Protein AF-A0A9W7D7P8-F1 (afdb_monomer)

InterPro domains:
  IPR057191 Domain of unknown function DUF7869 [PF25273] (227-353)

Sequence (504 aa):
MNQINYAARTANHGATPANVGVPPPAPAQAADSGSSGAVVSSDSEWSDTDESPVASIVDPDDYETHESCEEVEESDEDVSAFLVDRSVAEQASRLVRDDPCEQKCLKRTEAELGNFLQSVSGMERSERITSVLTALYKADLKAASYTHAVLVMDFSQNLSCPSISDTPSMWYFLSLLSISVFGIYYANDAKQYNYVYDERVSGKGSDQVNSMRYDFLTKNVIARQIRRLTVYADNCGGQNKSNHVIHFLLALVHQGILDSVDFKFFVRRHTKNACDRGFGQIQNRIARLDCWTVDGVVKNVAAAASSSVVTRITLEDNILRDFKTGISELYKPLSTVQKYHIFSANKDNPGVITCKCSPNDDGISEDLRRKIDKVKTPSGKVSLMFERYLLPLTPPQPIAETIDQMPHKVRPFVPLEFQDDPLYAAPTADDAAQSNNTKRARLKRRADMALEAKHVQDEQQNSPSFVEHLEQAMNDIEDASALPKAKQPKRSTTKKKARKESST

pLDDT: mean 74.81, std 24.3, range [23.81, 98.31]

Solvent-accessible surface area (backbone atoms only — not comparable to full-atom values): 30290 Å² total; per-residue (Å²): 143,84,83,87,84,89,83,89,82,82,88,85,88,84,81,88,81,88,82,84,90,80,86,84,88,82,88,88,81,88,86,88,83,88,82,90,82,83,86,86,86,83,85,80,88,77,85,92,82,86,92,78,81,91,73,89,77,82,74,92,71,69,84,75,80,62,82,68,84,67,85,70,83,72,74,85,76,75,81,87,78,87,76,89,71,83,52,62,67,54,51,52,51,49,56,47,74,65,49,85,49,93,81,50,74,47,57,65,53,45,54,54,49,47,52,48,52,57,56,44,70,77,44,57,72,70,59,32,49,43,53,51,50,52,50,50,51,58,50,46,52,69,61,33,43,83,61,27,45,27,40,31,41,49,69,50,78,69,45,55,39,63,33,52,57,81,64,56,77,73,55,80,79,49,59,60,46,46,29,45,36,41,32,39,23,32,48,70,76,68,30,35,39,33,42,36,35,38,50,69,51,40,81,87,36,37,30,47,54,47,22,56,47,49,55,49,38,48,69,66,32,54,69,63,68,29,30,30,40,38,37,36,32,56,69,39,57,68,40,63,52,28,62,59,40,52,50,50,56,38,46,40,22,34,53,63,68,22,50,30,39,38,42,36,40,48,55,77,100,74,69,89,59,78,43,56,62,57,46,52,37,29,52,62,48,49,59,70,35,76,22,81,41,67,67,49,46,53,52,45,49,33,68,39,38,96,46,38,43,66,43,78,57,55,77,86,68,62,61,45,28,40,46,55,66,54,48,57,72,43,35,52,81,69,80,70,60,83,68,43,32,36,38,37,32,38,51,93,46,62,44,34,40,35,39,14,68,43,95,87,47,92,50,52,76,46,75,31,47,30,67,58,97,86,42,59,60,49,42,68,58,56,46,48,39,66,76,74,59,54,45,66,55,78,57,47,80,74,55,47,56,35,55,53,37,28,38,69,69,46,36,85,75,46,57,79,93,55,51,81,40,78,80,33,45,75,64,50,75,64,55,50,52,50,25,53,49,50,54,50,52,44,54,46,51,52,51,52,52,56,49,50,53,48,50,55,51,50,51,62,70,69,45,78,49,75,64,54,54,49,51,51,52,50,49,55,50,50,58,66,66,66,58,78,86,75,79,83,81,80,87,79,87,79,90,79,87,84,82,80,88,76,90,130

Structure (mmCIF, N/CA/C/O backbone):
data_AF-A0A9W7D7P8-F1
#
_entry.id   AF-A0A9W7D7P8-F1
#
loop_
_atom_site.group_PDB
_atom_site.id
_atom_site.type_symbol
_atom_site.label_atom_id
_atom_site.label_alt_id
_atom_site.label_comp_id
_atom_site.label_asym_id
_atom_site.label_entity_id
_atom_site.label_seq_id
_atom_site.pdbx_PDB_ins_code
_atom_site.Cartn_x
_atom_site.Cartn_y
_atom_site.Cartn_z
_atom_site.occupancy
_atom_site.B_iso_or_equiv
_atom_site.auth_seq_id
_atom_site.auth_comp_id
_atom_site.auth_asym_id
_atom_site.auth_atom_id
_atom_site.pdbx_PDB_model_num
ATOM 1 N N . MET A 1 1 ? -22.799 -31.847 -6.319 1.00 36.41 1 MET A N 1
ATOM 2 C CA . MET A 1 1 ? -22.555 -33.269 -6.634 1.00 36.41 1 MET A CA 1
ATOM 3 C C . MET A 1 1 ? -21.901 -33.348 -8.000 1.00 36.41 1 MET A C 1
ATOM 5 O O . MET A 1 1 ? -22.580 -33.089 -8.978 1.00 36.41 1 MET A O 1
ATOM 9 N N . ASN A 1 2 ? -20.590 -33.589 -8.043 1.00 30.28 2 ASN A N 1
ATOM 10 C CA . ASN A 1 2 ? -19.928 -34.472 -9.009 1.00 30.28 2 ASN A CA 1
ATOM 11 C C . ASN A 1 2 ? -18.459 -34.628 -8.587 1.00 30.28 2 ASN A C 1
ATOM 13 O O . ASN A 1 2 ? -17.731 -33.651 -8.435 1.00 30.28 2 ASN A O 1
ATOM 17 N N . GLN A 1 3 ? -18.114 -35.878 -8.278 1.00 29.95 3 GLN A N 1
ATOM 18 C CA . GLN A 1 3 ? -16.839 -36.395 -7.774 1.00 29.95 3 GLN A CA 1
ATOM 19 C C . GLN A 1 3 ? -15.762 -36.315 -8.872 1.00 29.95 3 GLN A C 1
ATOM 21 O O . GLN A 1 3 ? -16.066 -36.502 -10.044 1.00 29.95 3 GLN A O 1
ATOM 26 N N . ILE A 1 4 ? -14.556 -35.822 -8.571 1.00 29.22 4 ILE A N 1
ATOM 27 C CA . ILE A 1 4 ? -13.337 -36.587 -8.220 1.00 29.22 4 ILE A CA 1
ATOM 28 C C . ILE A 1 4 ? -13.059 -37.768 -9.163 1.00 29.22 4 ILE A C 1
ATOM 30 O O . ILE A 1 4 ? -13.782 -38.756 -9.132 1.00 29.22 4 ILE A O 1
ATOM 34 N N . ASN A 1 5 ? -11.926 -37.713 -9.876 1.00 27.48 5 ASN A N 1
ATOM 35 C CA . ASN A 1 5 ? -11.045 -38.874 -10.029 1.00 27.48 5 ASN A CA 1
ATOM 36 C C . ASN A 1 5 ? -9.585 -38.447 -10.250 1.00 27.48 5 ASN A C 1
ATOM 38 O O . ASN A 1 5 ? -9.195 -37.963 -11.308 1.00 27.48 5 ASN A O 1
ATOM 42 N N . TYR A 1 6 ? -8.799 -38.653 -9.194 1.00 26.41 6 TYR A N 1
ATOM 43 C CA . TYR A 1 6 ? -7.346 -38.779 -9.200 1.00 26.41 6 TYR A CA 1
ATOM 44 C C . TYR A 1 6 ? -6.982 -40.186 -9.693 1.00 26.41 6 TYR A C 1
ATOM 46 O O . TYR A 1 6 ? -7.556 -41.163 -9.215 1.00 26.41 6 TYR A O 1
ATOM 54 N N . ALA A 1 7 ? -5.972 -40.311 -10.552 1.00 29.27 7 ALA A N 1
ATOM 55 C CA . ALA A 1 7 ? -5.258 -41.571 -10.739 1.00 29.27 7 ALA A CA 1
ATOM 56 C C . ALA A 1 7 ? -3.769 -41.299 -10.987 1.00 29.27 7 ALA A C 1
ATOM 58 O O . ALA A 1 7 ? -3.369 -40.792 -12.031 1.00 29.27 7 ALA A O 1
ATOM 59 N N . ALA A 1 8 ? -2.961 -41.644 -9.988 1.00 27.19 8 ALA A N 1
ATOM 60 C CA . ALA A 1 8 ? -1.516 -41.784 -10.074 1.00 27.19 8 ALA A CA 1
ATOM 61 C C . ALA A 1 8 ? -1.151 -43.173 -10.625 1.00 27.19 8 ALA A C 1
ATOM 63 O O . ALA A 1 8 ? -1.824 -44.146 -10.286 1.00 27.19 8 ALA A O 1
ATOM 64 N N . ARG A 1 9 ? -0.051 -43.285 -11.387 1.00 27.20 9 ARG A N 1
ATOM 65 C CA . ARG A 1 9 ? 0.719 -44.534 -11.568 1.00 27.20 9 ARG A CA 1
ATOM 66 C C . ARG A 1 9 ? 2.171 -44.256 -12.001 1.00 27.20 9 ARG A C 1
ATOM 68 O O . ARG A 1 9 ? 2.448 -43.941 -13.147 1.00 27.20 9 ARG A O 1
ATOM 75 N N . THR A 1 10 ? 3.056 -44.318 -11.004 1.00 28.64 10 THR A N 1
ATOM 76 C CA . THR A 1 10 ? 4.349 -45.040 -10.936 1.00 28.64 10 THR A CA 1
ATOM 77 C C . THR A 1 10 ? 5.216 -45.258 -12.193 1.00 28.64 10 THR A C 1
ATOM 79 O O . THR A 1 10 ? 4.873 -46.056 -13.058 1.00 28.64 10 THR A O 1
ATOM 82 N N . ALA A 1 11 ? 6.403 -44.636 -12.146 1.00 28.94 11 ALA A N 1
ATOM 83 C CA . ALA A 1 11 ? 7.772 -45.160 -12.326 1.00 28.94 11 ALA A CA 1
ATOM 84 C C . ALA A 1 11 ? 8.071 -46.294 -13.332 1.00 28.94 11 ALA A C 1
ATOM 86 O O . ALA A 1 11 ? 7.592 -47.413 -13.168 1.00 28.94 11 ALA A O 1
ATOM 87 N N . ASN A 1 12 ? 9.064 -46.060 -14.209 1.00 27.75 12 ASN A N 1
ATOM 88 C CA . ASN A 1 12 ? 10.163 -47.017 -14.382 1.00 27.75 12 ASN A CA 1
ATOM 89 C C . ASN A 1 12 ? 11.457 -46.393 -14.947 1.00 27.75 12 ASN A C 1
ATOM 91 O O . ASN A 1 12 ? 11.429 -45.412 -15.684 1.00 27.75 12 ASN A O 1
ATOM 95 N N . HIS A 1 13 ? 12.575 -46.988 -14.529 1.00 28.59 13 HIS A N 1
ATOM 96 C CA . HIS A 1 13 ? 13.983 -46.658 -14.772 1.00 28.59 13 HIS A CA 1
ATOM 97 C C . HIS A 1 13 ? 14.453 -46.696 -16.238 1.00 28.59 13 HIS A C 1
ATOM 99 O O . HIS A 1 13 ? 13.914 -47.453 -17.038 1.00 28.59 13 HIS A O 1
ATOM 105 N N . GLY A 1 14 ? 15.580 -46.023 -16.531 1.00 25.98 14 GLY A N 1
ATOM 106 C CA . GLY A 1 14 ? 16.443 -46.430 -17.649 1.00 25.98 14 GLY A CA 1
ATOM 107 C C . GLY A 1 14 ? 17.487 -45.422 -18.146 1.00 25.98 14 GLY A C 1
ATOM 108 O O . GLY A 1 14 ? 17.209 -44.687 -19.077 1.00 25.98 14 GLY A O 1
ATOM 109 N N . ALA A 1 15 ? 18.690 -45.490 -17.566 1.00 28.64 15 ALA A N 1
ATOM 110 C CA . ALA A 1 15 ? 20.012 -45.382 -18.209 1.00 28.64 15 ALA A CA 1
ATOM 111 C C . ALA A 1 15 ? 20.439 -44.123 -19.012 1.00 28.64 15 ALA A C 1
ATOM 113 O O . ALA A 1 15 ? 19.975 -43.834 -20.109 1.00 28.64 15 ALA A O 1
ATOM 114 N N . THR A 1 16 ? 21.495 -43.490 -18.493 1.00 29.95 16 THR A N 1
ATOM 115 C CA . THR A 1 16 ? 22.512 -42.691 -19.198 1.00 29.95 16 THR A CA 1
ATOM 116 C C . THR A 1 16 ? 23.233 -43.491 -20.292 1.00 29.95 16 THR A C 1
ATOM 118 O O . THR A 1 16 ? 23.426 -44.701 -20.154 1.00 29.95 16 THR A O 1
ATOM 121 N N . PRO A 1 17 ? 23.794 -42.789 -21.292 1.00 33.06 17 PRO A N 1
ATOM 122 C CA . PRO A 1 17 ? 25.228 -42.951 -21.514 1.00 33.06 17 PRO A CA 1
ATOM 123 C C . PRO A 1 17 ? 25.960 -41.610 -21.663 1.00 33.06 17 PRO A C 1
ATOM 125 O O . PRO A 1 17 ? 25.484 -40.662 -22.281 1.00 33.06 17 PRO A O 1
ATOM 128 N N . ALA A 1 18 ? 27.160 -41.570 -21.090 1.00 29.55 18 ALA A N 1
ATOM 129 C CA . ALA A 1 18 ? 28.194 -40.596 -21.396 1.00 29.55 18 ALA A CA 1
ATOM 130 C C . ALA A 1 18 ? 28.770 -40.865 -22.794 1.00 29.55 18 ALA A C 1
ATOM 132 O O . ALA A 1 18 ? 28.970 -42.034 -23.118 1.00 29.55 18 ALA A O 1
ATOM 133 N N . ASN A 1 19 ? 29.133 -39.824 -23.559 1.00 30.66 19 ASN A N 1
ATOM 134 C CA . ASN A 1 19 ? 30.479 -39.774 -24.139 1.00 30.66 19 ASN A CA 1
ATOM 135 C C . ASN A 1 19 ? 30.881 -38.441 -24.802 1.00 30.66 19 ASN A C 1
ATOM 137 O O . ASN A 1 19 ? 30.127 -37.860 -25.572 1.00 30.66 19 ASN A O 1
ATOM 141 N N . VAL A 1 20 ? 32.152 -38.115 -24.546 1.00 31.22 20 VAL A N 1
ATOM 142 C CA . VAL A 1 20 ? 33.164 -37.412 -25.360 1.00 31.22 20 VAL A CA 1
ATOM 143 C C . VAL A 1 20 ? 32.935 -35.951 -25.758 1.00 31.22 20 VAL A C 1
ATOM 145 O O . VAL A 1 20 ? 32.162 -35.622 -26.650 1.00 31.22 20 VAL A O 1
ATOM 148 N N . GLY A 1 21 ? 33.763 -35.089 -25.159 1.00 27.28 21 GLY A N 1
ATOM 149 C CA . GLY A 1 21 ? 34.057 -33.746 -25.642 1.00 27.28 21 GLY A CA 1
ATOM 150 C C . GLY A 1 21 ? 35.069 -33.722 -26.791 1.00 27.28 21 GLY A C 1
ATOM 151 O O . GLY A 1 21 ? 35.936 -34.589 -26.904 1.00 27.28 21 GLY A O 1
ATOM 152 N N . VAL A 1 22 ? 34.974 -32.675 -27.608 1.00 32.78 22 VAL A N 1
ATOM 153 C CA . VAL A 1 22 ? 35.975 -32.248 -28.597 1.00 32.78 22 VAL A CA 1
ATOM 154 C C . VAL A 1 22 ? 36.075 -30.708 -28.502 1.00 32.78 22 VAL A C 1
ATOM 156 O O . VAL A 1 22 ? 35.036 -30.065 -28.344 1.00 32.78 22 VAL A O 1
ATOM 159 N N . PRO A 1 23 ? 37.290 -30.116 -28.497 1.00 38.53 23 PRO A N 1
ATOM 160 C CA . PRO A 1 23 ? 37.557 -28.737 -28.053 1.00 38.53 23 PRO A CA 1
ATOM 161 C C . PRO A 1 23 ? 37.345 -27.672 -29.158 1.00 38.53 23 PRO A C 1
ATOM 163 O O . PRO A 1 23 ? 37.165 -28.038 -30.321 1.00 38.53 23 PRO A O 1
ATOM 166 N N . PRO A 1 24 ? 37.374 -26.359 -28.828 1.00 36.78 24 PRO A N 1
ATOM 167 C CA . PRO A 1 24 ? 37.062 -25.286 -29.776 1.00 36.78 24 PRO A CA 1
ATOM 168 C C . PRO A 1 24 ? 38.273 -24.902 -30.650 1.00 36.78 24 PRO A C 1
ATOM 170 O O . PRO A 1 24 ? 39.414 -25.044 -30.202 1.00 36.78 24 PRO A O 1
ATOM 173 N N . PRO A 1 25 ? 38.069 -24.358 -31.865 1.00 33.91 25 PRO A N 1
ATOM 174 C CA . PRO A 1 25 ? 39.155 -23.768 -32.637 1.00 33.91 25 PRO A CA 1
ATOM 175 C C . PRO A 1 25 ? 39.429 -22.316 -32.206 1.00 33.91 25 PRO A C 1
ATOM 177 O O . PRO A 1 25 ? 38.516 -21.522 -31.986 1.00 33.91 25 PRO A O 1
ATOM 180 N N . ALA A 1 26 ? 40.718 -21.997 -32.094 1.00 34.66 26 ALA A N 1
ATOM 181 C CA . ALA A 1 26 ? 41.292 -20.683 -31.798 1.00 34.66 26 ALA A CA 1
ATOM 182 C C . ALA A 1 26 ? 41.498 -19.845 -33.098 1.00 34.66 26 ALA A C 1
ATOM 184 O O . ALA A 1 26 ? 41.272 -20.365 -34.193 1.00 34.66 26 ALA A O 1
ATOM 185 N N . PRO A 1 27 ? 41.888 -18.554 -33.007 1.00 33.81 27 PRO A N 1
ATOM 186 C CA . PRO A 1 27 ? 41.541 -17.503 -33.968 1.00 33.81 27 PRO A CA 1
ATOM 187 C C . PRO A 1 27 ? 42.536 -17.360 -35.131 1.00 33.81 27 PRO A C 1
ATOM 189 O O . PRO A 1 27 ? 43.728 -17.620 -34.981 1.00 33.81 27 PRO A O 1
ATOM 192 N N . ALA A 1 28 ? 42.057 -16.857 -36.272 1.00 28.62 28 ALA A N 1
ATOM 193 C CA . ALA A 1 28 ? 42.894 -16.445 -37.398 1.00 28.62 28 ALA A CA 1
ATOM 194 C C . ALA A 1 28 ? 43.070 -14.916 -37.411 1.00 28.62 28 ALA A C 1
ATOM 196 O O . ALA A 1 28 ? 42.092 -14.169 -37.409 1.00 28.62 28 ALA A O 1
ATOM 197 N N . GLN A 1 29 ? 44.327 -14.468 -37.428 1.00 27.09 29 GLN A N 1
ATOM 198 C CA . GLN A 1 29 ? 44.737 -13.081 -37.641 1.00 27.09 29 GLN A CA 1
ATOM 199 C C . GLN A 1 29 ? 45.064 -12.811 -39.120 1.00 27.09 29 GLN A C 1
ATOM 201 O O . GLN A 1 29 ? 45.677 -13.643 -39.782 1.00 27.09 29 GLN A O 1
ATOM 206 N N . ALA A 1 30 ? 44.713 -11.587 -39.529 1.00 26.30 30 ALA A N 1
ATOM 207 C CA . ALA A 1 30 ? 45.358 -10.677 -40.484 1.00 26.30 30 ALA A CA 1
ATOM 208 C C . ALA A 1 30 ? 45.545 -11.079 -41.964 1.00 26.30 30 ALA A C 1
ATOM 210 O O . ALA A 1 30 ? 46.371 -11.917 -42.312 1.00 26.30 30 ALA A O 1
ATOM 211 N N . ALA A 1 31 ? 44.920 -10.288 -42.843 1.00 26.75 31 ALA A N 1
ATOM 212 C CA . ALA A 1 31 ? 45.553 -9.828 -44.076 1.00 26.75 31 ALA A CA 1
ATOM 213 C C . ALA A 1 31 ? 45.088 -8.400 -44.408 1.00 26.75 31 ALA A C 1
ATOM 215 O O . ALA A 1 31 ? 43.897 -8.110 -44.503 1.00 26.75 31 ALA A O 1
ATOM 216 N N . ASP A 1 32 ? 46.091 -7.542 -44.523 1.00 25.02 32 ASP A N 1
ATOM 217 C CA . ASP A 1 32 ? 46.109 -6.134 -44.893 1.00 25.02 32 ASP A CA 1
ATOM 218 C C . ASP A 1 32 ? 46.021 -5.978 -46.424 1.00 25.02 32 ASP A C 1
ATOM 220 O O . ASP A 1 32 ? 46.656 -6.736 -47.160 1.00 25.02 32 ASP A O 1
ATOM 224 N N . SER A 1 33 ? 45.263 -4.990 -46.907 1.00 31.56 33 SER A N 1
ATOM 225 C CA . SER A 1 33 ? 45.472 -4.383 -48.229 1.00 31.56 33 SER A CA 1
ATOM 226 C C . SER A 1 33 ? 44.750 -3.036 -48.307 1.00 31.56 33 SER A C 1
ATOM 228 O O . SER A 1 33 ? 43.528 -2.974 -48.466 1.00 31.56 33 SER A O 1
ATOM 230 N N . GLY A 1 34 ? 45.515 -1.951 -48.192 1.00 23.91 34 GLY A N 1
ATOM 231 C CA . GLY A 1 34 ? 45.041 -0.585 -48.389 1.00 23.91 34 GLY A CA 1
ATOM 232 C C . GLY A 1 34 ? 44.899 -0.165 -49.857 1.00 23.91 34 GLY A C 1
ATOM 233 O O . GLY A 1 34 ? 45.542 -0.717 -50.745 1.00 23.91 34 GLY A O 1
ATOM 234 N N . SER A 1 35 ? 44.093 0.877 -50.089 1.00 25.61 35 SER A N 1
ATOM 235 C CA . SER A 1 35 ? 44.390 1.965 -51.037 1.00 25.61 35 SER A CA 1
ATOM 236 C C . SER A 1 35 ? 43.336 3.084 -50.970 1.00 25.61 35 SER A C 1
ATOM 238 O O . SER A 1 35 ? 42.207 2.909 -51.409 1.00 25.61 35 SER A O 1
ATOM 240 N N . SER A 1 36 ? 43.784 4.231 -50.447 1.00 27.02 36 SER A N 1
ATOM 241 C CA . SER A 1 36 ? 43.569 5.636 -50.858 1.00 27.02 36 SER A CA 1
ATOM 242 C C . SER A 1 36 ? 42.249 6.119 -51.503 1.00 27.02 36 SER A C 1
ATOM 244 O O . SER A 1 36 ? 41.829 5.656 -52.559 1.00 27.02 36 SER A O 1
ATOM 246 N N . GLY A 1 37 ? 41.693 7.198 -50.924 1.00 25.80 37 GLY A N 1
ATOM 247 C CA . GLY A 1 37 ? 40.628 8.025 -51.511 1.00 25.80 37 GLY A CA 1
ATOM 248 C C . GLY A 1 37 ? 40.140 9.164 -50.596 1.00 25.80 37 GLY A C 1
ATOM 249 O O . GLY A 1 37 ? 39.119 9.033 -49.943 1.00 25.80 37 GLY A O 1
ATOM 250 N N . ALA A 1 38 ? 40.925 10.243 -50.546 1.00 26.61 38 ALA A N 1
ATOM 251 C CA . ALA A 1 38 ? 40.740 11.584 -49.963 1.00 26.61 38 ALA A CA 1
ATOM 252 C C . ALA A 1 38 ? 39.363 12.065 -49.406 1.00 26.61 38 ALA A C 1
ATOM 254 O O . ALA A 1 38 ? 38.391 12.218 -50.137 1.00 26.61 38 ALA A O 1
ATOM 255 N N . VAL A 1 39 ? 39.390 12.432 -48.113 1.00 26.06 39 VAL A N 1
ATOM 256 C CA . VAL A 1 39 ? 38.973 13.701 -47.453 1.00 26.06 39 VAL A CA 1
ATOM 257 C C . VAL A 1 39 ? 37.975 14.642 -48.155 1.00 26.06 39 VAL A C 1
ATOM 259 O O . VAL A 1 39 ? 38.315 15.211 -49.186 1.00 26.06 39 VAL A O 1
ATOM 262 N N . VAL A 1 40 ? 36.878 14.988 -47.455 1.00 27.56 40 VAL A N 1
ATOM 263 C CA . VAL A 1 40 ? 36.613 16.370 -46.983 1.00 27.56 40 VAL A CA 1
ATOM 264 C C . VAL A 1 40 ? 35.906 16.318 -45.619 1.00 27.56 40 VAL A C 1
ATOM 266 O O . VAL A 1 40 ? 34.902 15.631 -45.455 1.00 27.56 40 VAL A O 1
ATOM 269 N N . SER A 1 41 ? 36.490 17.038 -44.662 1.00 25.75 41 SER A N 1
ATOM 270 C CA . SER A 1 41 ? 36.086 17.209 -43.265 1.00 25.75 41 SER A CA 1
ATOM 271 C C . SER A 1 41 ? 34.881 18.147 -43.104 1.00 25.75 41 SER A C 1
ATOM 273 O O . SER A 1 41 ? 34.721 19.091 -43.879 1.00 25.75 41 SER A O 1
ATOM 275 N N . SER A 1 42 ? 34.098 17.945 -42.045 1.00 26.39 42 SER A N 1
ATOM 276 C CA . SER A 1 42 ? 33.494 19.054 -41.302 1.00 26.39 42 SER A CA 1
ATOM 277 C C . SER A 1 42 ? 33.556 18.705 -39.821 1.00 26.39 42 SER A C 1
ATOM 279 O O . SER A 1 42 ? 32.684 18.024 -39.285 1.00 26.39 42 SER A O 1
ATOM 281 N N . ASP A 1 43 ? 34.642 19.161 -39.209 1.00 23.81 43 ASP A N 1
ATOM 282 C CA . ASP A 1 43 ? 34.946 19.080 -37.792 1.00 23.81 43 ASP A CA 1
ATOM 283 C C . ASP A 1 43 ? 33.914 19.833 -36.943 1.00 23.81 43 ASP A C 1
ATOM 285 O O . ASP A 1 43 ? 33.518 20.960 -37.248 1.00 23.81 43 ASP A O 1
ATOM 289 N N . SER A 1 44 ? 33.545 19.234 -35.817 1.00 30.84 44 SER A N 1
ATOM 290 C CA 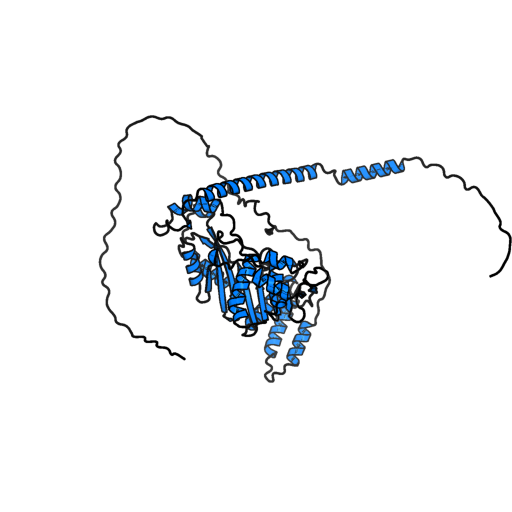. SER A 1 44 ? 33.254 19.989 -34.603 1.00 30.84 44 SER A CA 1
ATOM 291 C C . SER A 1 44 ? 33.893 19.234 -33.445 1.00 30.84 44 SER A C 1
ATOM 293 O O . SER A 1 44 ? 33.295 18.320 -32.873 1.00 30.84 44 SER A O 1
ATOM 295 N N . GLU A 1 45 ? 35.151 19.587 -33.188 1.00 25.48 45 GLU A N 1
ATOM 296 C CA . GLU A 1 45 ? 35.926 19.210 -32.011 1.00 25.48 45 GLU A CA 1
ATOM 297 C C . GLU A 1 45 ? 35.146 19.552 -30.735 1.00 25.48 45 GLU A C 1
ATOM 299 O O . GLU A 1 45 ? 34.753 20.700 -30.525 1.00 25.48 45 GLU A O 1
ATOM 304 N N . TRP A 1 46 ? 34.962 18.566 -29.860 1.00 32.44 46 TRP A N 1
ATOM 305 C CA . TRP A 1 46 ? 34.732 18.803 -28.439 1.00 32.44 46 TRP A CA 1
ATOM 306 C C . TRP A 1 46 ? 35.907 18.176 -27.700 1.00 32.44 46 TRP A C 1
ATOM 308 O O . TRP A 1 46 ? 36.133 16.972 -27.773 1.00 32.44 46 TRP A O 1
ATOM 318 N N . SER A 1 47 ? 36.708 19.036 -27.082 1.00 31.36 47 SER A N 1
ATOM 319 C CA . SER A 1 47 ? 37.911 18.694 -26.335 1.00 31.36 47 SER A CA 1
ATOM 320 C C . SER A 1 47 ? 37.572 17.977 -25.028 1.00 31.36 47 SER A C 1
ATOM 322 O O . SER A 1 47 ? 36.865 18.533 -24.186 1.00 31.36 47 SER A O 1
ATOM 324 N N . ASP A 1 48 ? 38.143 16.788 -24.851 1.00 30.91 48 ASP A N 1
ATOM 325 C CA . ASP A 1 48 ? 38.255 16.080 -23.577 1.00 30.91 48 ASP A CA 1
ATOM 326 C C . ASP A 1 48 ? 39.277 16.778 -22.672 1.00 30.91 48 ASP A C 1
ATOM 328 O O . ASP A 1 48 ? 40.473 16.701 -22.935 1.00 30.91 48 ASP A O 1
ATOM 332 N N . THR A 1 49 ? 38.810 17.416 -21.597 1.00 31.38 49 THR A N 1
ATOM 333 C CA . THR A 1 49 ? 39.525 17.534 -20.312 1.00 31.38 49 THR A CA 1
ATOM 334 C C . THR A 1 49 ? 38.567 18.096 -19.260 1.00 31.38 49 THR A C 1
ATOM 336 O O . THR A 1 49 ? 38.383 19.308 -19.207 1.00 31.38 49 THR A O 1
ATOM 339 N N . ASP A 1 50 ? 37.963 17.232 -18.441 1.00 26.62 50 ASP A N 1
ATOM 340 C CA . ASP A 1 50 ? 38.052 17.343 -16.975 1.00 26.62 50 ASP A CA 1
ATOM 341 C C . ASP A 1 50 ? 37.468 16.080 -16.312 1.00 26.62 50 ASP A C 1
ATOM 343 O O . ASP A 1 50 ? 36.266 15.815 -16.367 1.00 26.62 50 ASP A O 1
ATOM 347 N N . GLU A 1 51 ? 38.336 15.278 -15.694 1.00 34.03 51 GLU A N 1
ATOM 348 C CA . GLU A 1 51 ? 37.962 14.175 -14.807 1.00 34.03 51 GLU A CA 1
ATOM 349 C C . GLU A 1 51 ? 37.981 14.662 -13.347 1.00 34.03 51 GLU A C 1
ATOM 351 O O . GLU A 1 51 ? 39.054 14.835 -12.766 1.00 34.03 51 GLU A O 1
ATOM 356 N N . SER A 1 52 ? 36.807 14.827 -12.718 1.00 31.98 52 SER A N 1
ATOM 357 C CA . SER A 1 52 ? 36.590 14.658 -11.261 1.00 31.98 52 SER A CA 1
ATOM 358 C C . SER A 1 52 ? 35.112 14.828 -10.853 1.00 31.98 52 SER A C 1
ATOM 360 O O . SER A 1 52 ? 34.308 15.300 -11.650 1.00 31.98 52 SER A O 1
ATOM 362 N N . PRO A 1 53 ? 34.703 14.342 -9.663 1.00 31.83 53 PRO A N 1
ATOM 363 C CA . PRO A 1 53 ? 33.768 13.233 -9.505 1.00 31.83 53 PRO A CA 1
ATOM 364 C C . PRO A 1 53 ? 32.298 13.621 -9.695 1.00 31.83 53 PRO A C 1
ATOM 366 O O . PRO A 1 53 ? 31.852 14.705 -9.327 1.00 31.83 53 PRO A O 1
ATOM 369 N N . VAL A 1 54 ? 31.526 12.662 -10.210 1.00 30.67 54 VAL A N 1
ATOM 370 C CA . VAL A 1 54 ? 30.081 12.767 -10.428 1.00 30.67 54 VAL A CA 1
ATOM 371 C C . VAL A 1 54 ? 29.361 12.940 -9.088 1.00 30.67 54 VAL A C 1
ATOM 373 O O . VAL A 1 54 ? 29.150 11.981 -8.347 1.00 30.67 54 VAL A O 1
ATOM 376 N N . ALA A 1 55 ? 28.962 14.175 -8.789 1.00 29.27 55 ALA A N 1
ATOM 377 C CA . ALA A 1 55 ? 27.919 14.451 -7.818 1.00 29.27 55 ALA A CA 1
ATOM 378 C C . ALA A 1 55 ? 26.572 14.020 -8.418 1.00 29.27 55 ALA A C 1
ATOM 380 O O . ALA A 1 55 ? 26.212 14.400 -9.532 1.00 29.27 55 ALA A O 1
ATOM 381 N N . SER A 1 56 ? 25.834 13.200 -7.676 1.00 42.16 56 SER A N 1
ATOM 382 C CA . SER A 1 56 ? 24.446 12.840 -7.948 1.00 42.16 56 SER A CA 1
ATOM 383 C C . SER A 1 56 ? 23.585 14.098 -8.075 1.00 42.16 56 SER A C 1
ATOM 385 O O . SER A 1 56 ? 23.387 14.803 -7.087 1.00 42.16 56 SER A O 1
ATOM 387 N N . ILE A 1 57 ? 23.060 14.372 -9.270 1.00 35.97 57 ILE A N 1
ATOM 388 C CA . ILE A 1 57 ? 22.142 15.490 -9.505 1.00 35.97 57 ILE A CA 1
ATOM 389 C C . ILE A 1 57 ? 20.814 14.926 -10.008 1.00 35.97 57 ILE A C 1
ATOM 391 O O . ILE A 1 57 ? 20.639 14.581 -11.176 1.00 35.97 57 ILE A O 1
ATOM 395 N N . VAL A 1 58 ? 19.891 14.832 -9.053 1.00 35.84 58 VAL A N 1
ATOM 396 C CA . VAL A 1 58 ? 18.452 14.651 -9.234 1.00 35.84 58 VAL A CA 1
ATOM 397 C C . VAL A 1 58 ? 17.902 15.851 -9.997 1.00 35.84 58 VAL A C 1
ATOM 399 O O . VAL A 1 58 ? 18.416 16.973 -9.916 1.00 35.84 58 VAL A O 1
ATOM 402 N N . ASP A 1 59 ? 16.855 15.619 -10.772 1.00 31.70 59 ASP A N 1
ATOM 403 C CA . ASP A 1 59 ? 16.168 16.703 -11.432 1.00 31.70 59 ASP A CA 1
ATOM 404 C C . ASP A 1 59 ? 15.145 17.401 -10.573 1.00 31.70 59 ASP A C 1
ATOM 406 O O . ASP A 1 59 ? 14.294 16.745 -9.979 1.00 31.70 59 ASP A O 1
ATOM 410 N N . PRO A 1 60 ? 15.156 18.736 -10.578 1.00 31.72 60 PRO A N 1
ATOM 411 C CA . PRO A 1 60 ? 14.253 19.515 -9.777 1.00 31.72 60 PRO A CA 1
ATOM 412 C C . PRO A 1 60 ? 12.928 19.711 -10.508 1.00 31.72 60 PRO A C 1
ATOM 414 O O . PRO A 1 60 ? 12.321 20.752 -10.301 1.00 31.72 60 PRO A O 1
ATOM 417 N N . ASP A 1 61 ? 12.475 18.712 -11.296 1.00 26.30 61 ASP A N 1
ATOM 418 C CA . ASP A 1 61 ? 11.227 18.734 -12.065 1.00 26.30 61 ASP A CA 1
ATOM 419 C C . ASP A 1 61 ? 10.029 17.901 -11.551 1.00 26.30 61 ASP A C 1
ATOM 421 O O . ASP A 1 61 ? 8.944 17.935 -12.127 1.00 26.30 61 ASP A O 1
ATOM 425 N N . ASP A 1 62 ? 10.140 17.317 -10.359 1.00 33.41 62 ASP A N 1
ATOM 426 C CA . ASP A 1 62 ? 9.032 16.640 -9.655 1.00 33.41 62 ASP A CA 1
ATOM 427 C C . ASP A 1 62 ? 8.471 17.484 -8.494 1.00 33.41 62 ASP A C 1
ATOM 429 O O . ASP A 1 62 ? 8.430 17.081 -7.333 1.00 33.41 62 ASP A O 1
ATOM 433 N N . TYR A 1 63 ? 7.997 18.693 -8.810 1.00 31.84 63 TYR A N 1
ATOM 434 C CA . TYR A 1 63 ? 7.204 19.498 -7.874 1.00 31.84 63 TYR A CA 1
ATOM 435 C C . TYR A 1 63 ? 5.730 19.199 -8.150 1.00 31.84 63 TYR A C 1
ATOM 437 O O . TYR A 1 63 ? 5.007 19.957 -8.781 1.00 31.84 63 TYR A O 1
ATOM 445 N N . GLU A 1 64 ? 5.298 18.045 -7.664 1.00 31.48 64 GLU A N 1
ATOM 446 C CA . GLU A 1 64 ? 4.042 17.947 -6.932 1.00 31.48 64 GLU A CA 1
ATOM 447 C C . GLU A 1 64 ? 4.373 17.265 -5.603 1.00 31.48 64 GLU A C 1
ATOM 449 O O . GLU A 1 64 ? 4.249 16.055 -5.462 1.00 31.48 64 GLU A O 1
ATOM 454 N N . THR A 1 65 ? 4.850 18.054 -4.631 1.00 32.50 65 THR A N 1
ATOM 455 C CA . THR A 1 65 ? 4.942 17.695 -3.199 1.00 32.50 65 THR A CA 1
ATOM 456 C C . THR A 1 65 ? 5.282 16.224 -2.912 1.00 32.50 65 THR A C 1
ATOM 458 O O . THR A 1 65 ? 4.524 15.509 -2.256 1.00 32.50 65 THR A O 1
ATOM 461 N N . HIS A 1 66 ? 6.446 15.777 -3.374 1.00 29.66 66 HIS A N 1
ATOM 462 C CA . HIS A 1 66 ? 7.195 14.761 -2.652 1.00 29.66 66 HIS A CA 1
ATOM 463 C C . HIS A 1 66 ? 8.049 15.500 -1.618 1.00 29.66 66 HIS A C 1
ATOM 465 O O . HIS A 1 66 ? 9.015 16.165 -1.975 1.00 29.66 66 HIS A O 1
ATOM 471 N N . GLU A 1 67 ? 7.676 15.403 -0.338 1.00 28.88 67 GLU A N 1
ATOM 472 C CA . GLU A 1 67 ? 8.611 15.619 0.771 1.00 28.88 67 GLU A CA 1
ATOM 473 C C . GLU A 1 67 ? 9.770 14.627 0.589 1.00 28.88 67 GLU A C 1
ATOM 475 O O . GLU A 1 67 ? 9.712 13.476 1.031 1.00 28.88 67 GLU A O 1
ATOM 480 N N . SER A 1 68 ? 10.825 15.051 -0.102 1.00 27.19 68 SER A N 1
ATOM 481 C CA . SER A 1 68 ? 12.162 14.570 0.202 1.00 27.19 68 SER A CA 1
ATOM 482 C C . SER A 1 68 ? 12.432 14.947 1.653 1.00 27.19 68 SER A C 1
ATOM 484 O O . SER A 1 68 ? 12.281 16.108 2.027 1.00 27.19 68 SER A O 1
ATOM 486 N N . CYS A 1 69 ? 12.777 13.964 2.482 1.00 31.50 69 CYS A N 1
ATOM 487 C CA . CYS A 1 69 ? 13.268 14.209 3.831 1.00 31.50 69 CYS A CA 1
ATOM 488 C C . CYS A 1 69 ? 14.616 14.933 3.740 1.00 31.50 69 CYS A C 1
ATOM 490 O O . CYS A 1 69 ? 15.666 14.301 3.819 1.00 31.50 69 CYS A O 1
ATOM 492 N N . GLU A 1 70 ? 14.578 16.247 3.548 1.00 24.61 70 GLU A N 1
ATOM 493 C CA . GLU A 1 70 ? 15.603 17.111 4.104 1.00 24.61 70 GLU A CA 1
ATOM 494 C C . GLU A 1 70 ? 15.471 17.020 5.623 1.00 24.61 70 GLU A C 1
ATOM 496 O O . GLU A 1 70 ? 14.367 17.033 6.180 1.00 24.61 70 GLU A O 1
ATOM 501 N N . GLU A 1 71 ? 16.606 16.816 6.282 1.00 32.59 71 GLU A N 1
ATOM 502 C CA . GLU A 1 71 ? 16.725 16.877 7.730 1.00 32.59 71 GLU A CA 1
ATOM 503 C C . GLU A 1 71 ? 16.450 18.320 8.152 1.00 32.59 71 GLU A C 1
ATOM 505 O O . GLU A 1 71 ? 17.349 19.144 8.282 1.00 32.59 71 GLU A O 1
ATOM 510 N N . VAL A 1 72 ? 15.171 18.640 8.333 1.00 25.30 72 VAL A N 1
ATOM 511 C CA . VAL A 1 72 ? 14.791 19.742 9.201 1.00 25.30 72 VAL A CA 1
ATOM 512 C C . VAL A 1 72 ? 15.172 19.275 10.597 1.00 25.30 72 VAL A C 1
ATOM 514 O O . VAL A 1 72 ? 14.577 18.331 11.125 1.00 25.30 72 VAL A O 1
ATOM 517 N N . GLU A 1 73 ? 16.193 19.902 11.179 1.00 36.50 73 GLU A N 1
ATOM 518 C CA . GLU A 1 73 ? 16.311 19.951 12.630 1.00 36.50 73 GLU A CA 1
ATOM 519 C C . GLU A 1 73 ? 15.053 20.659 13.146 1.00 36.50 73 GLU A C 1
ATOM 521 O O . GLU A 1 73 ? 14.982 21.884 13.234 1.00 36.50 73 GLU A O 1
ATOM 526 N N . GLU A 1 74 ? 13.999 19.876 13.382 1.00 34.81 74 GLU A N 1
ATOM 527 C CA . GLU A 1 74 ? 12.822 20.341 14.095 1.00 34.8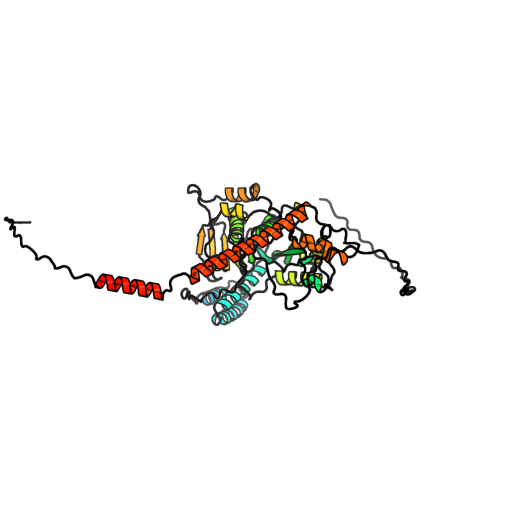1 74 GLU A CA 1
ATOM 528 C C . GLU A 1 74 ? 13.263 20.602 15.529 1.00 34.81 74 GLU A C 1
ATOM 530 O O . GLU A 1 74 ? 13.542 19.685 16.300 1.00 34.81 74 GLU A O 1
ATOM 535 N N . SER A 1 75 ? 13.355 21.890 15.847 1.00 30.14 75 SER A N 1
ATOM 536 C CA . SER A 1 75 ? 13.468 22.409 17.197 1.00 30.14 75 SER A CA 1
ATOM 537 C C . SER A 1 75 ? 12.507 21.669 18.124 1.00 30.14 75 SER A C 1
ATOM 539 O O . SER A 1 75 ? 11.296 21.663 17.883 1.00 30.14 75 SER A O 1
ATOM 541 N N . ASP A 1 76 ? 13.059 21.094 19.193 1.00 38.34 76 ASP A N 1
ATOM 542 C CA . ASP A 1 76 ? 12.347 20.548 20.347 1.00 38.34 76 ASP A CA 1
ATOM 543 C C . ASP A 1 76 ? 11.565 21.658 21.076 1.00 38.34 76 ASP A C 1
ATOM 545 O O . ASP A 1 76 ? 11.850 22.006 22.223 1.00 38.34 76 ASP A O 1
ATOM 549 N N . GLU A 1 77 ? 10.546 22.232 20.435 1.00 33.06 77 GLU A N 1
ATOM 550 C CA . GLU A 1 77 ? 9.533 23.031 21.117 1.00 33.06 77 GLU A CA 1
ATOM 551 C C . GLU A 1 77 ? 8.603 22.083 21.884 1.00 33.06 77 GLU A C 1
ATOM 553 O O . GLU A 1 77 ? 7.489 21.742 21.488 1.00 33.06 77 GLU A O 1
ATOM 558 N N . ASP A 1 78 ? 9.161 21.570 22.975 1.00 38.97 78 ASP A N 1
ATOM 559 C CA . ASP A 1 78 ? 8.575 21.467 24.301 1.00 38.97 78 ASP A CA 1
ATOM 560 C C . ASP A 1 78 ? 7.033 21.526 24.348 1.00 38.97 78 ASP A C 1
ATOM 562 O O . ASP A 1 78 ? 6.414 22.513 24.745 1.00 38.97 78 ASP A O 1
ATOM 566 N N . VAL A 1 79 ? 6.377 20.412 24.004 1.00 38.78 79 VAL A N 1
ATOM 567 C CA . VAL A 1 79 ? 4.983 20.160 24.413 1.00 38.78 79 VAL A CA 1
ATOM 568 C C . VAL A 1 79 ? 4.999 19.350 25.709 1.00 38.78 79 VAL A C 1
ATOM 570 O O . VAL A 1 79 ? 4.564 18.193 25.788 1.00 38.78 79 VAL A O 1
ATOM 573 N N . SER A 1 80 ? 5.551 19.982 26.741 1.00 36.28 80 SER A N 1
ATOM 574 C CA . SER A 1 80 ? 5.513 19.566 28.137 1.00 36.28 80 SER A CA 1
ATOM 575 C C . SER A 1 80 ? 4.162 19.912 28.764 1.00 36.28 80 SER A C 1
ATOM 577 O O . SER A 1 80 ? 3.999 20.885 29.484 1.00 36.28 80 SER A O 1
ATOM 579 N N . ALA A 1 81 ? 3.167 19.070 28.500 1.00 42.06 81 ALA A N 1
ATOM 580 C CA . ALA A 1 81 ? 2.095 18.723 29.435 1.00 42.06 81 ALA A CA 1
ATOM 581 C C . ALA A 1 81 ? 1.148 17.772 28.709 1.00 42.06 81 ALA A C 1
ATOM 583 O O . ALA A 1 81 ? 0.559 18.161 27.716 1.00 42.06 81 ALA A O 1
ATOM 584 N N . PHE A 1 82 ? 1.065 16.517 29.153 1.00 35.19 82 PHE A N 1
ATOM 585 C CA . PHE A 1 82 ? -0.173 15.770 29.425 1.00 35.19 82 PHE A CA 1
ATOM 586 C C . PHE A 1 82 ? 0.194 14.302 29.724 1.00 35.19 82 PHE A C 1
ATOM 588 O O . PHE A 1 82 ? 0.485 13.503 28.840 1.00 35.19 82 PHE A O 1
ATOM 595 N N . LEU A 1 83 ? 0.185 14.027 31.034 1.00 35.19 83 LEU A N 1
ATOM 596 C CA . LEU A 1 83 ? -0.177 12.789 31.732 1.00 35.19 83 LEU A CA 1
ATOM 597 C C . LEU A 1 83 ? 0.680 11.527 31.522 1.00 35.19 83 LEU A C 1
ATOM 599 O O . LEU A 1 83 ? 0.438 10.664 30.683 1.00 35.19 83 LEU A O 1
ATOM 603 N N . VAL A 1 84 ? 1.604 11.359 32.474 1.00 45.38 84 VAL A N 1
ATOM 604 C CA . VAL A 1 84 ? 1.764 10.084 33.181 1.00 45.38 84 VAL A CA 1
ATOM 605 C C . VAL A 1 84 ? 0.404 9.717 33.760 1.00 45.38 84 VAL A C 1
ATOM 607 O O . VAL A 1 84 ? -0.165 10.533 34.482 1.00 45.38 84 VAL A O 1
ATOM 610 N N . ASP A 1 85 ? -0.063 8.490 33.551 1.00 42.50 85 ASP A N 1
ATOM 611 C CA . ASP A 1 85 ? -0.911 7.912 34.579 1.00 42.50 85 ASP A CA 1
ATOM 612 C C . ASP A 1 85 ? -0.457 6.514 34.972 1.00 42.50 85 ASP A C 1
ATOM 614 O O . ASP A 1 85 ? -0.213 5.625 34.153 1.00 42.50 85 ASP A O 1
ATOM 618 N N . ARG A 1 86 ? -0.327 6.348 36.286 1.00 45.78 86 ARG A N 1
ATOM 619 C CA . ARG A 1 86 ? 0.071 5.128 36.995 1.00 45.78 86 ARG A CA 1
ATOM 620 C C . ARG A 1 86 ? -0.999 4.024 36.900 1.00 45.78 86 ARG A C 1
ATOM 622 O O . ARG A 1 86 ? -0.876 3.005 37.571 1.00 45.78 86 ARG A O 1
ATOM 629 N N . SER A 1 87 ? -2.029 4.195 36.068 1.00 56.19 87 SER A N 1
ATOM 630 C CA . SER A 1 87 ? -3.239 3.368 36.069 1.00 56.19 87 SER A CA 1
ATOM 631 C C . SER A 1 87 ? -3.100 2.037 35.326 1.00 56.19 87 SER A C 1
ATOM 633 O O . SER A 1 87 ? -3.765 1.076 35.701 1.00 56.19 87 SER A O 1
ATOM 635 N N . VAL A 1 88 ? -2.211 1.918 34.330 1.00 51.56 88 VAL A N 1
ATOM 636 C CA . VAL A 1 88 ? -2.127 0.706 33.485 1.00 51.56 88 VAL A CA 1
ATOM 637 C C . VAL A 1 88 ? -1.591 -0.502 34.262 1.00 51.56 88 VAL A C 1
ATOM 639 O O . VAL A 1 88 ? -2.126 -1.603 34.138 1.00 51.56 88 VAL A O 1
ATOM 642 N N . ALA A 1 89 ? -0.578 -0.307 35.113 1.00 51.53 89 ALA A N 1
ATOM 643 C CA . ALA A 1 89 ? -0.050 -1.368 35.978 1.00 51.53 89 ALA A CA 1
ATOM 644 C C . ALA A 1 89 ? -1.079 -1.804 37.033 1.00 51.53 89 ALA A C 1
ATOM 646 O O . ALA A 1 89 ? -1.205 -2.989 37.347 1.00 51.53 89 ALA A O 1
ATOM 647 N N . GLU A 1 90 ? -1.861 -0.854 37.541 1.00 54.09 90 GLU A N 1
ATOM 648 C CA . GLU A 1 90 ? -2.914 -1.116 38.515 1.00 54.09 90 GLU A CA 1
ATOM 649 C C . GLU A 1 90 ? -4.112 -1.837 37.874 1.00 54.09 90 GLU A C 1
ATOM 651 O O . GLU A 1 90 ? -4.629 -2.796 38.443 1.00 54.09 90 GLU A O 1
ATOM 656 N N . GLN A 1 91 ? -4.513 -1.452 36.657 1.00 55.16 91 GLN A N 1
ATOM 657 C CA . GLN A 1 91 ? -5.529 -2.148 35.858 1.00 55.16 91 GLN A CA 1
ATOM 658 C C . GLN A 1 91 ? -5.097 -3.564 35.478 1.00 55.16 91 GLN A C 1
ATOM 660 O O . GLN A 1 91 ? -5.892 -4.491 35.620 1.00 55.16 91 GLN A O 1
ATOM 665 N N . ALA A 1 92 ? -3.846 -3.746 35.051 1.00 55.00 92 ALA A N 1
ATOM 666 C CA . ALA A 1 92 ? -3.279 -5.062 34.775 1.00 55.00 92 ALA A CA 1
ATOM 667 C C . ALA A 1 92 ? -3.330 -5.964 36.019 1.00 55.00 92 ALA A C 1
ATOM 669 O O . ALA A 1 92 ? -3.808 -7.094 35.946 1.00 55.00 92 ALA A O 1
ATOM 670 N N . SER A 1 93 ? -2.933 -5.429 37.177 1.00 59.47 93 SER A N 1
ATOM 671 C CA . SER A 1 93 ? -2.962 -6.151 38.455 1.00 59.47 93 SER A CA 1
ATOM 672 C C . SER A 1 93 ? -4.391 -6.509 38.890 1.00 59.47 93 SER A C 1
ATOM 674 O O . SER A 1 93 ? -4.631 -7.591 39.422 1.00 59.47 93 SER A O 1
ATOM 676 N N . ARG A 1 94 ? -5.374 -5.627 38.645 1.00 62.28 94 ARG A N 1
ATOM 677 C CA . ARG A 1 94 ? -6.798 -5.904 38.914 1.00 62.28 94 ARG A CA 1
ATOM 678 C C . ARG A 1 94 ? -7.339 -7.015 38.011 1.00 62.28 94 ARG A C 1
ATOM 680 O O . ARG A 1 94 ? -7.940 -7.948 38.525 1.00 62.28 94 ARG A O 1
ATOM 687 N N . LEU A 1 95 ? -7.073 -6.961 36.704 1.00 59.41 95 LEU A N 1
ATOM 688 C CA . LEU A 1 95 ? -7.530 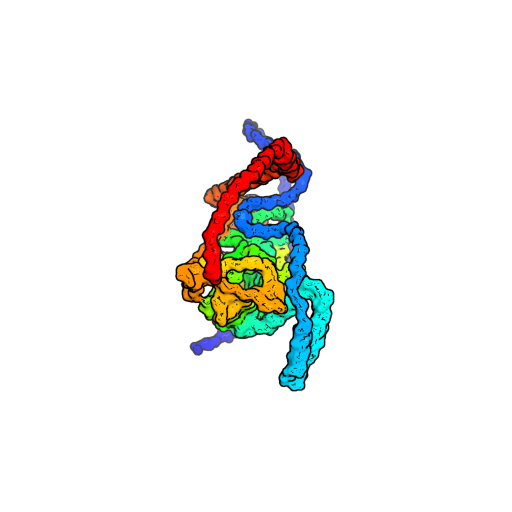-7.971 35.738 1.00 59.41 95 LEU A CA 1
ATOM 689 C C . LEU A 1 95 ? -6.954 -9.366 36.010 1.00 59.41 95 LEU A C 1
ATOM 691 O O . LEU A 1 95 ? -7.628 -10.360 35.762 1.00 59.41 95 LEU A O 1
ATOM 695 N N . VAL A 1 96 ? -5.727 -9.447 36.533 1.00 61.09 96 VAL A N 1
ATOM 696 C CA . VAL A 1 96 ? -5.122 -10.728 36.925 1.00 61.09 96 VAL A CA 1
ATOM 697 C C . VAL A 1 96 ? -5.683 -11.237 38.253 1.00 61.09 96 VAL A C 1
ATOM 699 O O . VAL A 1 96 ? -5.922 -12.434 38.402 1.00 61.09 96 VAL A O 1
ATOM 702 N N . ARG A 1 97 ? -5.907 -10.351 39.232 1.00 64.19 97 ARG A N 1
ATOM 703 C CA . ARG A 1 97 ? -6.534 -10.732 40.507 1.00 64.19 97 ARG A CA 1
ATOM 704 C C . ARG A 1 97 ? -7.958 -11.246 40.302 1.00 64.19 97 ARG A C 1
ATOM 706 O O . ARG A 1 97 ? -8.363 -12.184 40.985 1.00 64.19 97 ARG A O 1
ATOM 713 N N . ASP A 1 98 ? -8.675 -10.644 39.363 1.00 66.75 98 ASP A N 1
ATOM 714 C CA . ASP A 1 98 ? -10.063 -10.959 39.052 1.00 66.75 98 ASP A CA 1
ATOM 715 C C . ASP A 1 98 ? -10.166 -12.011 37.914 1.00 66.75 98 ASP A C 1
ATOM 717 O O . ASP A 1 98 ? -11.236 -12.166 37.326 1.00 66.75 98 ASP A O 1
ATOM 721 N N . ASP A 1 99 ? -9.071 -12.734 37.600 1.00 62.19 99 ASP A N 1
ATOM 722 C CA . ASP A 1 99 ? -9.014 -13.784 36.567 1.00 62.19 99 ASP A CA 1
ATOM 723 C C . ASP A 1 99 ? -10.065 -14.879 36.848 1.00 62.19 99 ASP A C 1
ATOM 725 O O . ASP A 1 99 ? -9.924 -15.628 37.821 1.00 62.19 99 ASP A O 1
ATOM 729 N N . PRO A 1 100 ? -11.111 -15.019 36.008 1.00 60.03 100 PRO A N 1
ATOM 730 C CA . PRO A 1 100 ? -12.144 -16.032 36.202 1.00 60.03 100 PRO A CA 1
ATOM 731 C C . PRO A 1 100 ? -11.652 -17.452 35.865 1.00 60.03 100 PRO A C 1
ATOM 733 O O . PRO A 1 100 ? -12.375 -18.419 36.103 1.00 60.03 100 PRO A O 1
ATOM 736 N N . CYS A 1 101 ? -10.442 -17.611 35.304 1.00 65.62 101 CYS A N 1
ATOM 737 C CA . CYS A 1 101 ? -9.833 -18.915 35.046 1.00 65.62 101 CYS A CA 1
ATOM 738 C C . CYS A 1 101 ? -9.324 -19.558 36.356 1.00 65.62 101 CYS A C 1
ATOM 740 O O . CYS A 1 101 ? -8.329 -19.128 36.939 1.00 65.62 101 CYS A O 1
ATOM 742 N N . GLU A 1 102 ? -9.918 -20.688 36.765 1.00 60.25 102 GLU A N 1
ATOM 743 C CA . GLU A 1 102 ? -9.463 -21.486 37.924 1.00 60.25 102 GLU A CA 1
ATOM 744 C C . GLU A 1 102 ? -8.006 -21.983 37.794 1.00 60.25 102 GLU A C 1
ATOM 746 O O . GLU A 1 102 ? -7.329 -22.220 38.797 1.00 60.25 102 GLU A O 1
ATOM 751 N N . GLN A 1 103 ? -7.481 -22.084 36.566 1.00 61.31 103 GLN A N 1
ATOM 752 C CA . GLN A 1 103 ? -6.083 -22.444 36.297 1.00 61.31 103 GLN A CA 1
ATOM 753 C C . GLN A 1 103 ? -5.098 -21.268 36.399 1.00 61.31 103 GLN A C 1
ATOM 755 O O . GLN A 1 103 ? -3.909 -21.462 36.140 1.00 61.31 103 GLN A O 1
ATOM 760 N N . LYS A 1 104 ? -5.544 -20.063 36.799 1.00 61.66 104 LYS A N 1
ATOM 761 C CA . LYS A 1 104 ? -4.689 -18.866 36.931 1.00 61.66 104 LYS A CA 1
ATOM 762 C C . LYS A 1 104 ? -3.922 -18.566 35.640 1.00 61.66 104 LYS A C 1
ATOM 764 O O . LYS A 1 104 ? -2.726 -18.257 35.660 1.00 61.66 104 LYS A O 1
ATOM 769 N N . CYS A 1 105 ? -4.623 -18.693 34.519 1.00 63.50 105 CYS A N 1
ATOM 770 C CA . CYS A 1 105 ? -4.103 -18.555 33.167 1.00 63.50 105 CYS A CA 1
ATOM 771 C C . CYS A 1 105 ? -3.330 -17.234 32.971 1.00 63.50 105 CYS A C 1
ATOM 773 O O . CYS A 1 105 ? -2.343 -17.195 32.236 1.00 63.50 105 CYS A O 1
ATOM 775 N N . LEU A 1 106 ? -3.750 -16.163 33.656 1.00 59.34 106 LEU A N 1
ATOM 776 C CA . LEU A 1 106 ? -3.160 -14.832 33.530 1.00 59.34 106 LEU A CA 1
ATOM 777 C C . LEU A 1 106 ? -1.944 -14.582 34.438 1.00 59.34 106 LEU A C 1
ATOM 779 O O . LEU A 1 106 ? -1.260 -13.582 34.247 1.00 59.34 106 LEU A O 1
ATOM 783 N N . LYS A 1 107 ? -1.597 -15.475 35.378 1.00 58.44 107 LYS A N 1
ATOM 784 C CA . LYS A 1 107 ? -0.471 -15.247 36.314 1.00 58.44 107 LYS A CA 1
ATOM 785 C C . LYS A 1 107 ? 0.904 -15.198 35.656 1.00 58.44 107 LYS A C 1
ATOM 787 O O . LYS A 1 107 ? 1.775 -14.449 36.086 1.00 58.44 107 LYS A O 1
ATOM 792 N N . ARG A 1 108 ? 1.138 -16.018 34.629 1.00 60.03 108 ARG A N 1
ATOM 793 C CA . ARG A 1 108 ? 2.407 -15.975 33.882 1.00 60.03 108 ARG A CA 1
ATOM 794 C C . ARG A 1 108 ? 2.492 -14.695 33.048 1.00 60.03 108 ARG A C 1
ATOM 796 O O . ARG A 1 108 ? 3.538 -14.056 33.002 1.00 60.03 108 ARG A O 1
ATOM 803 N N . THR A 1 109 ? 1.355 -14.292 32.489 1.00 60.00 109 THR A N 1
ATOM 804 C CA . THR A 1 109 ? 1.170 -13.033 31.768 1.00 60.00 109 THR A CA 1
ATOM 805 C C . THR A 1 109 ? 1.357 -11.822 32.681 1.00 60.00 109 THR A C 1
ATOM 807 O O . THR A 1 109 ? 1.907 -10.831 32.233 1.00 60.00 109 THR A O 1
ATOM 810 N N . GLU A 1 110 ? 0.976 -11.896 33.960 1.00 62.19 110 GLU A N 1
ATOM 811 C CA . GLU A 1 110 ? 1.185 -10.838 34.961 1.00 62.19 110 GLU A CA 1
ATOM 812 C C . GLU A 1 110 ? 2.662 -10.556 35.207 1.00 62.19 110 GLU A C 1
ATOM 814 O O . GLU A 1 110 ? 3.067 -9.400 35.208 1.00 62.19 110 GLU A O 1
ATOM 819 N N . ALA A 1 111 ? 3.481 -11.596 35.377 1.00 62.69 111 ALA A N 1
ATOM 820 C CA . ALA A 1 111 ? 4.918 -11.431 35.573 1.00 62.69 111 ALA A CA 1
ATOM 821 C C . ALA A 1 111 ? 5.599 -10.883 34.309 1.00 62.69 111 ALA A C 1
ATOM 823 O O . ALA A 1 111 ? 6.435 -9.985 34.387 1.00 62.69 111 ALA A O 1
ATOM 824 N N . GLU A 1 112 ? 5.220 -11.387 33.131 1.00 65.88 112 GLU A N 1
ATOM 825 C CA . GLU A 1 112 ? 5.724 -10.887 31.846 1.00 65.88 112 GLU A CA 1
ATOM 826 C C . GLU A 1 112 ? 5.300 -9.430 31.595 1.00 65.88 112 GLU A C 1
ATOM 828 O O . GLU A 1 112 ? 6.123 -8.606 31.197 1.00 65.88 112 GLU A O 1
ATOM 833 N N . LEU A 1 113 ? 4.044 -9.090 31.895 1.00 65.69 113 LEU A N 1
ATOM 834 C CA . LEU A 1 113 ? 3.493 -7.742 31.781 1.00 65.69 113 LEU A CA 1
ATOM 835 C C . LEU A 1 113 ? 4.095 -6.798 32.825 1.00 65.69 113 LEU A C 1
ATOM 837 O O . LEU A 1 113 ? 4.425 -5.669 32.491 1.00 65.69 113 LEU A O 1
ATOM 841 N N . GLY A 1 114 ? 4.301 -7.255 34.059 1.00 61.31 114 GLY A N 1
ATOM 842 C CA . GLY A 1 114 ? 4.964 -6.506 35.123 1.00 61.31 114 GLY A CA 1
ATOM 843 C C . GLY A 1 114 ? 6.410 -6.173 34.765 1.00 61.31 114 GLY A C 1
ATOM 844 O O . GLY A 1 114 ? 6.804 -5.011 34.837 1.00 61.31 114 GLY A O 1
ATOM 845 N N . ASN A 1 115 ? 7.170 -7.155 34.271 1.00 69.19 115 ASN A N 1
ATOM 846 C CA . ASN A 1 115 ? 8.538 -6.947 33.789 1.00 69.19 115 ASN A CA 1
ATOM 847 C C . ASN A 1 115 ? 8.581 -5.988 32.591 1.00 69.19 115 ASN A C 1
ATOM 849 O O . ASN A 1 115 ? 9.443 -5.110 32.526 1.00 69.19 115 ASN A O 1
ATOM 853 N N . PHE A 1 116 ? 7.635 -6.124 31.657 1.00 70.19 116 PHE A N 1
ATOM 854 C CA . PHE A 1 116 ? 7.510 -5.217 30.521 1.00 70.19 116 PHE A CA 1
ATOM 855 C C . PHE A 1 116 ? 7.201 -3.787 30.975 1.00 70.19 116 PHE A C 1
ATOM 857 O O . PHE A 1 116 ? 7.917 -2.863 30.605 1.00 70.19 116 PHE A O 1
ATOM 864 N N . LEU A 1 117 ? 6.187 -3.593 31.821 1.00 68.00 117 LEU A N 1
ATOM 865 C CA . LEU A 1 117 ? 5.793 -2.279 32.333 1.00 68.00 117 LEU A CA 1
ATOM 866 C C . LEU A 1 117 ? 6.906 -1.628 33.164 1.00 68.00 117 LEU A C 1
ATOM 868 O O . LEU A 1 117 ? 7.125 -0.422 33.049 1.00 68.00 117 LEU A O 1
ATOM 872 N N . GLN A 1 118 ? 7.649 -2.412 33.947 1.00 64.38 118 GLN A N 1
ATOM 873 C CA . GLN A 1 118 ? 8.804 -1.925 34.698 1.00 64.38 118 GLN A CA 1
ATOM 874 C C . GLN A 1 118 ? 9.935 -1.476 33.764 1.00 64.38 118 GLN A C 1
ATOM 876 O O . GLN A 1 118 ? 10.476 -0.388 33.951 1.00 64.38 118 GLN A O 1
ATOM 881 N N . SER A 1 119 ? 10.228 -2.243 32.712 1.00 71.94 119 SER A N 1
ATOM 882 C CA . SER A 1 119 ? 11.185 -1.849 31.670 1.00 71.94 119 SER A CA 1
ATOM 883 C C . SER A 1 119 ? 10.754 -0.566 30.943 1.00 71.94 119 SER A C 1
ATOM 885 O O . SER A 1 119 ? 11.550 0.353 30.787 1.00 71.94 119 SER A O 1
ATOM 887 N N . VAL A 1 120 ? 9.473 -0.458 30.586 1.00 69.62 120 VAL A N 1
ATOM 888 C CA . VAL A 1 120 ? 8.858 0.687 29.889 1.00 69.62 120 VAL A CA 1
ATOM 889 C C . VAL A 1 120 ? 8.844 1.957 30.753 1.00 69.62 120 VAL A C 1
ATOM 891 O O . VAL A 1 120 ? 8.915 3.066 30.223 1.00 69.62 120 VAL A O 1
ATOM 894 N N . SER A 1 121 ? 8.781 1.822 32.083 1.00 67.44 121 SER A N 1
ATOM 895 C CA . SER A 1 121 ? 8.735 2.960 33.013 1.00 67.44 121 SER A CA 1
ATOM 896 C C . SER A 1 121 ? 10.026 3.786 33.050 1.00 67.44 121 SER A C 1
ATOM 898 O O . SER A 1 121 ? 9.952 4.996 33.260 1.00 67.44 121 SER A O 1
ATOM 900 N N . GLY A 1 122 ? 11.177 3.151 32.797 1.00 70.00 122 GLY A N 1
ATOM 901 C CA . GLY A 1 122 ? 12.490 3.802 32.738 1.00 70.00 122 GLY A CA 1
ATOM 902 C C . GLY A 1 122 ? 12.903 4.279 31.343 1.00 70.00 122 GLY A C 1
ATOM 903 O O . GLY A 1 122 ? 13.960 4.883 31.217 1.00 70.00 122 GLY A O 1
ATOM 904 N N . MET A 1 123 ? 12.097 4.005 30.311 1.00 76.31 123 MET A N 1
ATOM 905 C CA . MET A 1 123 ? 12.384 4.392 28.926 1.00 76.31 123 MET A CA 1
ATOM 906 C C . MET A 1 123 ? 12.013 5.846 28.639 1.00 76.31 123 MET A C 1
ATOM 908 O O . MET A 1 123 ? 10.993 6.352 29.141 1.00 76.31 123 MET A O 1
ATOM 912 N N . GLU A 1 124 ? 12.784 6.448 27.732 1.00 78.50 124 GLU A N 1
ATOM 913 C CA . GLU A 1 124 ? 12.446 7.700 27.060 1.00 78.50 124 GLU A CA 1
ATOM 914 C C . GLU A 1 124 ? 11.110 7.572 26.308 1.00 78.50 124 GLU A C 1
ATOM 916 O O . GLU A 1 124 ? 10.655 6.478 25.954 1.00 78.50 124 GLU A O 1
ATOM 921 N N . ARG A 1 125 ? 10.434 8.697 26.052 1.00 71.44 125 ARG A N 1
ATOM 922 C CA . ARG A 1 125 ? 9.082 8.696 25.463 1.00 71.44 125 ARG A CA 1
ATOM 923 C C . ARG A 1 125 ? 9.030 7.985 24.104 1.00 71.44 125 ARG A C 1
ATOM 925 O O . ARG A 1 125 ? 8.098 7.218 23.857 1.00 71.44 125 ARG A O 1
ATOM 932 N N . SER A 1 126 ? 10.005 8.230 23.235 1.00 73.12 126 SER A N 1
ATOM 933 C CA . SER A 1 126 ? 10.097 7.648 21.888 1.00 73.12 126 SER A CA 1
ATOM 934 C C . SER A 1 126 ? 10.291 6.125 21.928 1.00 73.12 126 SER A C 1
ATOM 936 O O . SER A 1 126 ? 9.590 5.375 21.236 1.00 73.12 126 SER A O 1
ATOM 938 N N . GLU A 1 127 ? 11.175 5.651 22.804 1.00 76.81 127 GLU A N 1
ATOM 939 C CA . GLU A 1 127 ? 11.428 4.230 23.057 1.00 76.81 127 GLU A CA 1
ATOM 940 C C . GLU A 1 127 ? 10.191 3.541 23.631 1.00 76.81 127 GLU A C 1
ATOM 942 O O . GLU A 1 127 ? 9.802 2.455 23.191 1.00 76.81 127 GLU A O 1
ATOM 947 N N . ARG A 1 128 ? 9.508 4.214 24.563 1.00 79.06 128 ARG A N 1
ATOM 948 C CA . ARG A 1 128 ? 8.267 3.736 25.168 1.00 79.06 128 ARG A CA 1
ATOM 949 C C . ARG A 1 128 ? 7.184 3.507 24.121 1.00 79.06 128 ARG A C 1
ATOM 951 O O . ARG A 1 128 ? 6.587 2.433 24.080 1.00 79.06 128 ARG A O 1
ATOM 958 N N . ILE A 1 129 ? 6.944 4.499 23.261 1.00 77.75 129 ILE A N 1
ATOM 959 C CA . ILE A 1 129 ? 5.952 4.413 22.179 1.00 77.75 129 ILE A CA 1
ATOM 960 C C . ILE A 1 129 ? 6.305 3.260 21.235 1.00 77.75 129 ILE A C 1
ATOM 962 O O . ILE A 1 129 ? 5.439 2.444 20.919 1.00 77.75 129 ILE A O 1
ATOM 966 N N . THR A 1 130 ? 7.577 3.142 20.847 1.00 81.56 130 THR A N 1
ATOM 967 C CA . THR A 1 130 ? 8.072 2.053 19.991 1.00 81.56 130 THR A CA 1
ATOM 968 C C . THR A 1 130 ? 7.824 0.681 20.620 1.00 81.56 130 THR A C 1
ATOM 970 O O . THR A 1 130 ? 7.303 -0.224 19.964 1.00 81.56 130 THR A O 1
ATOM 973 N N . SER A 1 131 ? 8.154 0.527 21.902 1.00 81.19 131 SER A N 1
ATOM 974 C CA . SER A 1 131 ? 7.999 -0.721 22.649 1.00 81.19 131 SER A CA 1
ATOM 975 C C . SER A 1 131 ? 6.530 -1.144 22.749 1.00 81.19 131 SER A C 1
ATOM 977 O O . SER A 1 131 ? 6.179 -2.281 22.416 1.00 81.19 131 SER A O 1
ATOM 979 N N . VAL A 1 132 ? 5.637 -0.212 23.106 1.00 81.69 132 VAL A N 1
ATOM 980 C CA . VAL A 1 132 ? 4.195 -0.487 23.212 1.00 81.69 132 VAL A CA 1
ATOM 981 C C . VAL A 1 132 ? 3.579 -0.771 21.841 1.00 81.69 132 VAL A C 1
ATOM 983 O O . VAL A 1 132 ? 2.824 -1.732 21.711 1.00 81.69 132 VAL A O 1
ATOM 986 N N . LEU A 1 133 ? 3.920 -0.009 20.795 1.00 84.25 133 LEU A N 1
ATOM 987 C CA . LEU A 1 133 ? 3.437 -0.280 19.434 1.00 84.25 133 LEU A CA 1
ATOM 988 C C . LEU A 1 133 ? 3.926 -1.634 18.913 1.00 84.25 133 LEU A C 1
ATOM 990 O O . LEU A 1 133 ? 3.160 -2.344 18.266 1.00 84.25 133 LEU A O 1
ATOM 994 N N . THR A 1 134 ? 5.157 -2.030 19.239 1.00 85.25 134 THR A N 1
ATOM 995 C CA . THR A 1 134 ? 5.697 -3.353 18.892 1.00 85.25 134 THR A CA 1
ATOM 996 C C . THR A 1 134 ? 4.950 -4.473 19.615 1.00 85.25 134 THR A C 1
ATOM 998 O O . THR A 1 134 ? 4.657 -5.512 19.018 1.00 85.25 134 THR A O 1
ATOM 1001 N N . ALA A 1 135 ? 4.626 -4.287 20.896 1.00 84.25 135 ALA A N 1
ATOM 1002 C CA . ALA A 1 135 ? 3.830 -5.245 21.657 1.00 84.25 135 ALA A CA 1
ATOM 1003 C C . ALA A 1 135 ? 2.404 -5.359 21.093 1.00 84.25 135 ALA A C 1
ATOM 1005 O O . ALA A 1 135 ? 1.932 -6.470 20.849 1.00 84.25 135 ALA A O 1
ATOM 1006 N N . LEU A 1 136 ? 1.764 -4.220 20.807 1.00 88.50 136 LEU A N 1
ATOM 1007 C CA . LEU A 1 136 ? 0.439 -4.149 20.193 1.00 88.50 136 LEU A CA 1
ATOM 1008 C C . LEU A 1 136 ? 0.426 -4.834 18.824 1.00 88.50 136 LEU A C 1
ATOM 1010 O O . LEU A 1 136 ? -0.438 -5.659 18.560 1.00 88.50 136 LEU A O 1
ATOM 1014 N N . TYR A 1 137 ? 1.436 -4.571 17.996 1.00 90.81 137 TYR A N 1
ATOM 1015 C CA . TYR A 1 137 ? 1.623 -5.222 16.703 1.00 90.81 137 TYR A CA 1
ATOM 1016 C C . TYR A 1 137 ? 1.676 -6.747 16.821 1.00 90.81 137 TYR A C 1
ATOM 1018 O O . TYR A 1 137 ? 0.945 -7.456 16.131 1.00 90.81 137 TYR A O 1
ATOM 1026 N N . LYS A 1 138 ? 2.485 -7.275 17.745 1.00 89.38 138 LYS A N 1
ATOM 1027 C CA . LYS A 1 138 ? 2.562 -8.723 17.991 1.00 89.38 138 LYS A CA 1
ATOM 1028 C C . LYS A 1 138 ? 1.245 -9.300 18.516 1.00 89.38 138 LYS A C 1
ATOM 1030 O O . LYS A 1 138 ? 0.934 -10.447 18.199 1.00 89.38 138 LYS A O 1
ATOM 1035 N N . ALA A 1 139 ? 0.510 -8.552 19.337 1.00 89.31 139 ALA A N 1
ATOM 1036 C CA . ALA A 1 139 ? -0.787 -8.971 19.857 1.00 89.31 139 ALA A CA 1
ATOM 1037 C C . ALA A 1 139 ? -1.839 -9.031 18.741 1.00 89.31 139 ALA A C 1
ATOM 1039 O O . ALA A 1 139 ? -2.500 -10.056 18.590 1.00 89.31 139 ALA A O 1
ATOM 1040 N N . ASP A 1 140 ? -1.923 -7.995 17.908 1.00 92.50 140 ASP A N 1
ATOM 1041 C CA . ASP A 1 140 ? -2.871 -7.927 16.796 1.00 92.50 140 ASP A CA 1
ATOM 1042 C C . ASP A 1 140 ? -2.600 -9.015 15.755 1.00 92.50 140 ASP A C 1
ATOM 1044 O O . ASP A 1 140 ? -3.526 -9.705 15.338 1.00 92.50 140 ASP A O 1
ATOM 1048 N N . LEU A 1 141 ? -1.332 -9.266 15.404 1.00 92.00 141 LEU A N 1
ATOM 1049 C CA . LEU A 1 141 ? -0.978 -10.387 14.524 1.00 92.00 141 LEU A CA 1
ATOM 1050 C C . LEU A 1 141 ? -1.495 -11.736 15.049 1.00 92.00 141 LEU A C 1
ATOM 1052 O O . LEU A 1 141 ? -1.919 -12.575 14.258 1.00 92.00 141 LEU A O 1
ATOM 1056 N N . LYS A 1 142 ? -1.476 -11.949 16.371 1.00 90.94 142 LYS A N 1
ATOM 1057 C CA . LYS A 1 142 ? -2.008 -13.167 17.009 1.00 90.94 142 LYS A CA 1
ATOM 1058 C C . LYS A 1 142 ? -3.535 -13.169 17.117 1.00 90.94 142 LYS A C 1
ATOM 1060 O O . LYS A 1 142 ? -4.121 -14.242 17.206 1.00 90.94 142 LYS A O 1
ATOM 1065 N N . ALA A 1 143 ? -4.167 -11.997 17.136 1.00 91.00 143 ALA A N 1
ATOM 1066 C CA . ALA A 1 143 ? -5.619 -11.840 17.210 1.00 91.00 143 ALA A CA 1
ATOM 1067 C C . ALA A 1 143 ? -6.323 -12.034 15.851 1.00 91.00 143 ALA A C 1
ATOM 1069 O O . ALA A 1 143 ? -7.552 -12.161 15.804 1.00 91.00 143 ALA A O 1
ATOM 1070 N N . ALA A 1 144 ? -5.556 -12.081 14.755 1.00 93.88 144 ALA A N 1
ATOM 1071 C CA . ALA A 1 144 ? -6.053 -12.377 13.418 1.00 93.88 144 ALA A CA 1
ATOM 1072 C C . ALA A 1 144 ? -6.921 -13.650 13.411 1.00 93.88 144 ALA A C 1
ATOM 1074 O O . ALA A 1 144 ? -6.525 -14.713 13.887 1.00 93.88 144 ALA A O 1
ATOM 1075 N N . SER A 1 145 ? -8.137 -13.540 12.878 1.00 93.88 145 SER A N 1
ATOM 1076 C CA . SER A 1 145 ? -9.133 -14.617 12.898 1.00 93.88 145 SER A CA 1
ATOM 1077 C C . SER A 1 145 ? -10.134 -14.473 11.751 1.00 93.88 145 SER A C 1
ATOM 1079 O O . SER A 1 145 ? -10.111 -13.503 10.998 1.00 93.88 145 SER A O 1
ATOM 1081 N N . TYR A 1 146 ? -11.087 -15.396 11.629 1.00 93.31 146 TYR A N 1
ATOM 1082 C CA . TYR A 1 146 ? -12.152 -15.307 10.620 1.00 93.31 146 TYR A CA 1
ATOM 1083 C C . TYR A 1 146 ? -13.123 -14.125 10.830 1.00 93.31 146 TYR A C 1
ATOM 1085 O O . TYR A 1 146 ? -13.979 -13.890 9.987 1.00 93.31 146 TYR A O 1
ATOM 1093 N N . THR A 1 147 ? -13.003 -13.373 11.933 1.00 94.06 147 THR A N 1
ATOM 1094 C CA . THR A 1 147 ? -13.792 -12.149 12.197 1.00 94.06 147 THR A CA 1
ATOM 1095 C C . THR A 1 147 ? -12.948 -10.876 12.233 1.00 94.06 147 THR A C 1
ATOM 1097 O O . THR A 1 147 ? -13.492 -9.784 12.413 1.00 94.06 147 THR A O 1
ATOM 1100 N N . HIS A 1 148 ? -11.624 -10.998 12.101 1.00 96.50 148 HIS A N 1
ATOM 1101 C CA . HIS A 1 148 ? -10.680 -9.892 12.236 1.00 96.50 148 HIS A CA 1
ATOM 1102 C C . HIS A 1 148 ? -9.502 -10.089 11.284 1.00 96.50 148 HIS A C 1
ATOM 1104 O O . HIS A 1 148 ? -8.699 -11.008 11.445 1.00 96.50 148 HIS A O 1
ATOM 1110 N N . ALA A 1 149 ? -9.420 -9.232 10.270 1.00 98.06 149 ALA A N 1
ATOM 1111 C CA . ALA A 1 149 ? -8.312 -9.196 9.328 1.00 98.06 149 ALA A CA 1
ATOM 1112 C C . ALA A 1 149 ? -7.195 -8.305 9.870 1.00 98.06 149 ALA A C 1
ATOM 1114 O O . ALA A 1 149 ? -7.464 -7.176 10.282 1.00 98.06 149 ALA A O 1
ATOM 1115 N N . VAL A 1 150 ? -5.953 -8.790 9.825 1.00 97.75 150 VAL A N 1
ATOM 1116 C CA . VAL A 1 150 ? -4.776 -7.998 10.205 1.00 97.75 150 VAL A CA 1
ATOM 1117 C C . VAL A 1 150 ? -3.780 -7.969 9.055 1.00 97.75 150 VAL A C 1
ATOM 1119 O O . VAL A 1 150 ? -3.331 -9.016 8.580 1.00 97.75 150 VAL A O 1
ATOM 1122 N N . LEU A 1 151 ? -3.472 -6.759 8.593 1.00 97.19 151 LEU A N 1
ATOM 1123 C CA . LEU A 1 151 ? -2.613 -6.490 7.446 1.00 97.19 151 LEU A CA 1
ATOM 1124 C C . LEU A 1 151 ? -1.391 -5.691 7.868 1.00 97.19 151 LEU A C 1
ATOM 1126 O O . LEU A 1 151 ? -1.488 -4.793 8.701 1.00 97.19 151 LEU A O 1
ATOM 1130 N N . VAL A 1 152 ? -0.265 -5.975 7.231 1.00 95.69 152 VAL A N 1
ATOM 1131 C CA . VAL A 1 152 ? 0.927 -5.127 7.258 1.00 95.69 152 VAL A CA 1
ATOM 1132 C C . VAL A 1 152 ? 1.257 -4.787 5.821 1.00 95.69 152 VAL A C 1
ATOM 1134 O O . VAL A 1 152 ? 1.244 -5.680 4.979 1.00 95.69 152 VAL A O 1
ATOM 1137 N N . MET A 1 153 ? 1.505 -3.520 5.522 1.00 94.25 153 MET A N 1
ATOM 1138 C CA . MET A 1 153 ? 1.755 -3.082 4.155 1.00 94.25 153 MET A CA 1
ATOM 1139 C C . MET A 1 153 ? 2.987 -2.209 4.078 1.00 94.25 153 MET A C 1
ATOM 1141 O O . MET A 1 153 ? 3.225 -1.404 4.977 1.00 94.25 153 MET A O 1
ATOM 1145 N N . ASP A 1 154 ? 3.727 -2.363 2.988 1.00 92.94 154 ASP A N 1
ATOM 1146 C CA . ASP A 1 154 ? 4.914 -1.567 2.720 1.00 92.94 154 ASP A CA 1
ATOM 1147 C C . ASP A 1 154 ? 5.309 -1.640 1.236 1.00 92.94 154 ASP A C 1
ATOM 1149 O O . ASP A 1 154 ? 4.876 -2.539 0.508 1.00 92.94 154 ASP A O 1
ATOM 1153 N N . PHE A 1 155 ? 6.136 -0.705 0.781 1.00 92.50 155 PHE A N 1
ATOM 1154 C CA . PHE A 1 155 ? 6.826 -0.805 -0.501 1.00 92.50 155 PHE A CA 1
ATOM 1155 C C . PHE A 1 155 ? 8.203 -1.427 -0.306 1.00 92.50 155 PHE A C 1
ATOM 1157 O O . PHE A 1 155 ? 8.936 -1.057 0.604 1.00 92.50 155 PHE A O 1
ATOM 1164 N N . SER A 1 156 ? 8.612 -2.307 -1.219 1.00 92.81 156 SER A N 1
ATOM 1165 C CA . SER A 1 156 ? 10.029 -2.648 -1.293 1.00 92.81 156 SER A CA 1
ATOM 1166 C C . SER A 1 156 ? 10.819 -1.506 -1.933 1.00 92.81 156 SER A C 1
ATOM 1168 O O . SER A 1 156 ? 10.278 -0.643 -2.641 1.00 92.81 156 SER A O 1
ATOM 1170 N N . GLN A 1 157 ? 12.139 -1.561 -1.765 1.00 91.12 157 GLN A N 1
ATOM 1171 C CA . GLN A 1 157 ? 13.053 -0.882 -2.678 1.00 91.12 157 GLN A CA 1
ATOM 1172 C C . GLN A 1 157 ? 12.730 -1.290 -4.121 1.00 91.12 157 GLN A C 1
ATOM 1174 O O . GLN A 1 157 ? 12.415 -2.459 -4.368 1.00 91.12 157 GLN A O 1
ATOM 1179 N N . ASN A 1 158 ? 12.798 -0.339 -5.054 1.00 93.88 158 ASN A N 1
ATOM 1180 C CA . ASN A 1 158 ? 12.528 -0.629 -6.460 1.00 93.88 158 ASN A CA 1
ATOM 1181 C C . ASN A 1 158 ? 13.490 -1.693 -6.979 1.00 93.88 158 ASN A C 1
ATOM 1183 O O . ASN A 1 158 ? 14.684 -1.668 -6.681 1.00 93.88 158 ASN A O 1
ATOM 1187 N N . LEU A 1 159 ? 12.944 -2.613 -7.764 1.00 94.81 159 LEU A N 1
ATOM 1188 C CA . LEU A 1 159 ? 13.738 -3.496 -8.603 1.00 94.81 159 LEU A CA 1
ATOM 1189 C C . LEU A 1 159 ? 14.027 -2.770 -9.922 1.00 94.81 159 LEU A C 1
ATOM 1191 O O . LEU A 1 159 ? 13.330 -1.818 -10.274 1.00 94.81 159 LEU A O 1
ATOM 1195 N N . SER A 1 160 ? 15.033 -3.223 -10.660 1.00 93.12 160 SER A N 1
ATOM 1196 C CA . SER A 1 160 ? 15.313 -2.744 -12.013 1.00 93.12 160 SER A CA 1
ATOM 1197 C C . SER A 1 160 ? 15.045 -3.842 -13.037 1.00 93.12 160 SER A C 1
ATOM 1199 O O . SER A 1 160 ? 15.121 -5.032 -12.725 1.00 93.12 160 SER A O 1
ATOM 1201 N N . CYS A 1 161 ? 14.753 -3.454 -14.274 1.00 92.81 161 CYS A N 1
ATOM 1202 C CA . CYS A 1 161 ? 14.798 -4.349 -15.420 1.00 92.81 161 CYS A CA 1
ATOM 1203 C C . CYS A 1 161 ? 15.575 -3.683 -16.571 1.00 92.81 161 CYS A C 1
ATOM 1205 O O . CYS A 1 161 ? 15.258 -2.546 -16.921 1.00 92.81 161 CYS A O 1
ATOM 1207 N N . PRO A 1 162 ? 16.583 -4.354 -17.155 1.00 92.88 162 PRO A N 1
ATOM 1208 C CA . PRO A 1 162 ? 17.121 -5.649 -16.733 1.00 92.88 162 PRO A CA 1
ATOM 1209 C C . PRO A 1 162 ? 17.728 -5.629 -15.317 1.00 92.88 162 PRO A C 1
ATOM 1211 O O . PRO A 1 162 ? 18.065 -4.582 -14.763 1.00 92.88 162 PRO A O 1
ATOM 1214 N N . SER A 1 163 ? 17.829 -6.809 -14.715 1.00 90.56 163 SER A N 1
ATOM 1215 C CA . SER A 1 163 ? 18.566 -7.046 -13.471 1.00 90.56 163 SER A CA 1
ATOM 1216 C C . SER A 1 163 ? 19.435 -8.270 -13.685 1.00 90.56 163 SER A C 1
ATOM 1218 O O . SER A 1 163 ? 18.910 -9.335 -13.987 1.00 90.56 163 SER A O 1
ATOM 1220 N N . ILE A 1 164 ? 20.749 -8.102 -13.598 1.00 88.69 164 ILE A N 1
ATOM 1221 C CA . ILE A 1 164 ? 21.724 -9.153 -13.897 1.00 88.69 164 ILE A CA 1
ATOM 1222 C C . ILE A 1 164 ? 22.701 -9.287 -12.737 1.00 88.69 164 ILE A C 1
ATOM 1224 O O . ILE A 1 164 ? 23.055 -8.285 -12.106 1.00 88.69 164 ILE A O 1
ATOM 1228 N N . SER A 1 165 ? 23.120 -10.514 -12.428 1.00 84.38 165 SER A N 1
ATOM 1229 C CA . SER A 1 165 ? 23.980 -10.759 -11.264 1.00 84.38 165 SER A CA 1
ATOM 1230 C C . SER A 1 165 ? 25.357 -10.117 -11.428 1.00 84.38 165 SER A C 1
ATOM 1232 O O . SER A 1 165 ? 25.893 -9.569 -10.468 1.00 84.38 165 SER A O 1
ATOM 1234 N N . ASP A 1 166 ? 25.869 -10.092 -12.661 1.00 82.25 166 ASP A N 1
ATOM 1235 C CA . ASP A 1 166 ? 27.144 -9.470 -13.026 1.00 82.25 166 ASP A CA 1
ATOM 1236 C C . ASP A 1 166 ? 26.898 -8.160 -13.788 1.00 82.25 166 ASP A C 1
ATOM 1238 O O . ASP A 1 166 ? 27.160 -8.043 -14.985 1.00 82.25 166 ASP A O 1
ATOM 1242 N N . THR A 1 167 ? 26.333 -7.165 -13.097 1.00 79.00 167 THR A N 1
ATOM 1243 C CA . THR A 1 167 ? 25.990 -5.868 -13.704 1.00 79.00 167 THR A CA 1
ATOM 1244 C C . THR A 1 167 ? 27.250 -5.123 -14.180 1.00 79.00 167 THR A C 1
ATOM 1246 O O . THR A 1 167 ? 28.113 -4.810 -13.355 1.00 79.00 167 THR A O 1
ATOM 1249 N N . PRO A 1 168 ? 27.372 -4.782 -15.483 1.00 79.31 168 PRO A N 1
ATOM 1250 C CA . PRO A 1 168 ? 28.464 -3.965 -15.992 1.00 79.31 168 PRO A CA 1
ATOM 1251 C C . PRO A 1 168 ? 28.542 -2.627 -15.259 1.00 79.31 168 PRO A C 1
ATOM 1253 O O . PRO A 1 168 ? 27.523 -1.977 -15.033 1.00 79.31 168 PRO A O 1
ATOM 1256 N N . SER A 1 169 ? 29.754 -2.163 -14.951 1.00 79.62 169 SER A N 1
ATOM 1257 C CA . SER A 1 169 ? 29.967 -0.922 -14.191 1.00 79.62 169 SER A CA 1
ATOM 1258 C C . SER A 1 169 ? 29.264 0.298 -14.804 1.00 79.62 169 SER A C 1
ATOM 1260 O O . SER A 1 169 ? 28.733 1.138 -14.082 1.00 79.62 169 SER A O 1
ATOM 1262 N N . MET A 1 170 ? 29.192 0.374 -16.137 1.00 78.62 170 MET A N 1
ATOM 1263 C CA . MET A 1 170 ? 28.508 1.464 -16.840 1.00 78.62 170 MET A CA 1
ATOM 1264 C C . MET A 1 170 ? 26.999 1.515 -16.560 1.00 78.62 170 MET A C 1
ATOM 1266 O O . MET A 1 170 ? 26.410 2.589 -16.633 1.00 78.62 170 MET A O 1
ATOM 1270 N N . TRP A 1 171 ? 26.366 0.385 -16.231 1.00 81.69 171 TRP A N 1
ATOM 1271 C CA . TRP A 1 171 ? 24.920 0.314 -16.002 1.00 81.69 171 TRP A CA 1
ATOM 1272 C C . TRP A 1 171 ? 24.488 0.953 -14.685 1.00 81.69 171 TRP A C 1
ATOM 1274 O O . TRP A 1 171 ? 23.349 1.397 -14.587 1.00 81.69 171 TRP A O 1
ATOM 1284 N N . TYR A 1 172 ? 25.392 1.095 -13.710 1.00 77.06 172 TYR A N 1
ATOM 1285 C CA . TYR A 1 172 ? 25.111 1.851 -12.483 1.00 77.06 172 TYR A CA 1
ATOM 1286 C C . TYR A 1 172 ? 24.848 3.342 -12.745 1.00 77.06 172 TYR A C 1
ATOM 1288 O O . TYR A 1 172 ? 24.263 4.012 -11.899 1.00 77.06 172 TYR A O 1
ATOM 1296 N N . PHE A 1 173 ? 25.248 3.851 -13.916 1.00 82.50 173 PHE A N 1
ATOM 1297 C CA . PHE A 1 173 ? 25.013 5.230 -14.349 1.00 82.50 173 PHE A CA 1
ATOM 1298 C C . PHE A 1 173 ? 23.846 5.359 -15.342 1.00 82.50 173 PHE A C 1
ATOM 1300 O O . PHE A 1 173 ? 23.638 6.434 -15.904 1.00 82.50 173 PHE A O 1
ATOM 1307 N N . LEU A 1 174 ? 23.102 4.274 -15.592 1.00 85.25 174 LEU A N 1
ATOM 1308 C CA . LEU A 1 174 ? 21.951 4.264 -16.494 1.00 85.25 174 LEU A CA 1
ATOM 1309 C C . LEU A 1 174 ? 20.628 4.301 -15.721 1.00 85.25 174 LEU A C 1
ATOM 1311 O O . LEU A 1 174 ? 20.482 3.725 -14.644 1.00 85.25 174 LEU A O 1
ATOM 1315 N N . SER A 1 175 ? 19.632 4.938 -16.326 1.00 86.12 175 SER A N 1
ATOM 1316 C CA . SER A 1 175 ? 18.233 4.896 -15.918 1.00 86.12 175 SER A CA 1
ATOM 1317 C C . SER A 1 175 ? 17.601 3.619 -16.466 1.00 86.12 175 SER A C 1
ATOM 1319 O O . SER A 1 175 ? 17.037 3.599 -17.561 1.00 86.12 175 SER A O 1
ATOM 1321 N N . LEU A 1 176 ? 17.760 2.524 -15.720 1.00 91.25 176 LEU A N 1
ATOM 1322 C CA . LEU A 1 176 ? 17.069 1.271 -16.018 1.00 91.25 176 LEU A CA 1
ATOM 1323 C C . LEU A 1 176 ? 15.581 1.366 -15.643 1.00 91.25 176 LEU A C 1
ATOM 1325 O O . LEU A 1 176 ? 15.206 2.170 -14.793 1.00 91.25 176 LEU A O 1
ATOM 1329 N N . LEU A 1 177 ? 14.746 0.501 -16.228 1.00 92.75 177 LEU A N 1
ATOM 1330 C CA . LEU A 1 177 ? 13.305 0.496 -15.995 1.00 92.75 177 LEU A CA 1
ATOM 1331 C C . LEU A 1 177 ? 13.048 0.169 -14.528 1.00 92.75 177 LEU A C 1
ATOM 1333 O O . LEU A 1 177 ? 13.408 -0.916 -14.058 1.00 92.75 177 LEU A O 1
ATOM 1337 N N . SER A 1 178 ? 12.402 1.084 -13.814 1.00 94.50 178 SER A N 1
ATOM 1338 C CA . SER A 1 178 ? 12.060 0.875 -12.418 1.00 94.50 178 SER A CA 1
ATOM 1339 C C . SER A 1 178 ? 10.818 -0.004 -12.278 1.00 94.50 178 SER A C 1
ATOM 1341 O O . SER A 1 178 ? 9.784 0.232 -12.904 1.00 94.50 178 SER A O 1
ATOM 1343 N N . ILE A 1 179 ? 10.904 -1.019 -11.420 1.00 96.19 179 ILE A N 1
ATOM 1344 C CA . ILE A 1 179 ? 9.801 -1.909 -11.057 1.00 96.19 179 ILE A CA 1
ATOM 1345 C C . ILE A 1 179 ? 9.459 -1.693 -9.587 1.00 96.19 179 ILE A C 1
ATOM 1347 O O . ILE A 1 179 ? 10.278 -1.894 -8.686 1.00 96.19 179 ILE A O 1
ATOM 1351 N N . SER A 1 180 ? 8.209 -1.320 -9.344 1.00 96.69 180 SER A N 1
ATOM 1352 C CA . SER A 1 180 ? 7.643 -1.158 -8.013 1.00 96.69 180 SER A CA 1
ATOM 1353 C C . SER A 1 180 ? 7.040 -2.471 -7.520 1.00 96.69 180 SER A C 1
ATOM 1355 O O . SER A 1 180 ? 6.300 -3.140 -8.242 1.00 96.69 180 SER A O 1
ATOM 1357 N N . VAL A 1 181 ? 7.322 -2.814 -6.259 1.00 97.06 181 VAL A N 1
ATOM 1358 C CA . VAL A 1 181 ? 6.684 -3.933 -5.555 1.00 97.06 181 VAL A CA 1
ATOM 1359 C C . VAL A 1 181 ? 6.031 -3.413 -4.280 1.00 97.06 181 VAL A C 1
ATOM 1361 O O . VAL A 1 181 ? 6.711 -2.921 -3.378 1.00 97.06 181 VAL A O 1
ATOM 1364 N N . PHE A 1 182 ? 4.708 -3.527 -4.201 1.00 97.06 182 PHE A N 1
ATOM 1365 C CA . PHE A 1 182 ? 3.936 -3.220 -2.998 1.00 97.06 182 PHE A CA 1
ATOM 1366 C C . PHE A 1 182 ? 3.500 -4.517 -2.321 1.00 97.06 182 PHE A C 1
ATOM 1368 O O . PHE A 1 182 ? 2.798 -5.334 -2.920 1.00 97.06 182 PHE A O 1
ATOM 1375 N N . GLY A 1 183 ? 3.936 -4.715 -1.081 1.00 96.81 183 GLY A N 1
ATOM 1376 C CA . GLY A 1 183 ? 3.671 -5.917 -0.303 1.00 96.81 183 GLY A CA 1
ATOM 1377 C C . GLY A 1 183 ? 2.560 -5.696 0.715 1.00 96.81 183 GLY A C 1
ATOM 1378 O O . GLY A 1 183 ? 2.619 -4.759 1.504 1.00 96.81 183 GLY A O 1
ATOM 1379 N N . ILE A 1 184 ? 1.587 -6.604 0.743 1.00 97.75 184 ILE A N 1
ATOM 1380 C CA . ILE A 1 184 ? 0.568 -6.736 1.785 1.00 97.75 184 ILE A CA 1
ATOM 1381 C C . ILE A 1 184 ? 0.769 -8.095 2.457 1.00 97.75 184 ILE A C 1
ATOM 1383 O O . ILE A 1 184 ? 0.396 -9.138 1.917 1.00 97.75 184 ILE A O 1
ATOM 1387 N N . TYR A 1 185 ? 1.354 -8.104 3.650 1.00 97.62 185 TYR A N 1
ATOM 1388 C CA . TYR A 1 185 ? 1.363 -9.285 4.500 1.00 97.62 185 TYR A CA 1
ATOM 1389 C C . TYR A 1 185 ? 0.007 -9.444 5.187 1.00 97.62 185 TYR A C 1
ATOM 1391 O O . TYR A 1 185 ? -0.422 -8.583 5.959 1.00 97.62 185 TYR A O 1
ATOM 1399 N N . TYR A 1 186 ? -0.656 -10.566 4.926 1.00 97.75 186 TYR A N 1
ATOM 1400 C CA . TYR A 1 186 ? -1.937 -10.916 5.518 1.00 97.75 186 TYR A CA 1
ATOM 1401 C C . TYR A 1 186 ? -1.751 -11.976 6.599 1.00 97.75 186 TYR A C 1
ATOM 1403 O O . TYR A 1 186 ? -1.501 -13.149 6.303 1.00 97.75 186 TYR A O 1
ATOM 1411 N N . ALA A 1 187 ? -1.898 -11.565 7.860 1.00 96.81 187 ALA A N 1
ATOM 1412 C CA . ALA A 1 187 ? -1.646 -12.425 9.014 1.00 96.81 187 ALA A CA 1
ATOM 1413 C C . ALA A 1 187 ? -2.552 -13.666 9.036 1.00 96.81 187 ALA A C 1
ATOM 1415 O O . ALA A 1 187 ? -2.101 -14.747 9.403 1.00 96.81 187 ALA A O 1
ATOM 1416 N N . ASN A 1 188 ? -3.802 -13.530 8.583 1.00 95.62 188 ASN A N 1
ATOM 1417 C CA . ASN A 1 188 ? -4.799 -14.602 8.608 1.00 95.62 188 ASN A CA 1
ATOM 1418 C C . ASN A 1 188 ? -4.402 -15.817 7.755 1.00 95.62 188 ASN A C 1
ATOM 1420 O O . ASN A 1 188 ? -4.771 -16.938 8.094 1.00 95.62 188 ASN A O 1
ATOM 1424 N N . ASP A 1 189 ? -3.654 -15.594 6.671 1.00 95.56 189 ASP A N 1
ATOM 1425 C CA . ASP A 1 189 ? -3.172 -16.660 5.788 1.00 95.56 189 ASP A CA 1
ATOM 1426 C C . ASP A 1 189 ? -1.655 -16.891 5.926 1.00 95.56 189 ASP A C 1
ATOM 1428 O O . ASP A 1 189 ? -1.111 -17.793 5.290 1.00 95.56 189 ASP A O 1
ATOM 1432 N N . ALA A 1 190 ? -0.967 -16.063 6.723 1.00 95.62 190 ALA A N 1
ATOM 1433 C CA . ALA A 1 190 ? 0.489 -15.996 6.836 1.00 95.62 190 ALA A CA 1
ATOM 1434 C C . ALA A 1 190 ? 1.212 -15.867 5.475 1.00 95.62 190 ALA A C 1
ATOM 1436 O O . ALA A 1 190 ? 2.279 -16.450 5.262 1.00 95.62 190 ALA A O 1
ATOM 1437 N N . LYS A 1 191 ? 0.632 -15.092 4.550 1.00 96.81 191 LYS A N 1
ATOM 1438 C CA . LYS A 1 191 ? 1.141 -14.881 3.184 1.00 96.81 191 LYS A CA 1
ATOM 1439 C C . LYS A 1 191 ? 1.407 -13.412 2.899 1.00 96.81 191 LYS A C 1
ATOM 1441 O O . LYS A 1 191 ? 0.725 -12.541 3.433 1.00 96.81 191 LYS A O 1
ATOM 1446 N N . GLN A 1 192 ? 2.367 -13.157 2.017 1.00 97.50 192 GLN A N 1
ATOM 1447 C CA . GLN A 1 192 ? 2.638 -11.831 1.478 1.00 97.50 192 GLN A CA 1
ATOM 1448 C C . GLN A 1 192 ? 2.129 -11.751 0.041 1.00 97.50 192 GLN A C 1
ATOM 1450 O O . GLN A 1 192 ? 2.570 -12.502 -0.827 1.00 97.50 192 GLN A O 1
ATOM 1455 N N . TYR A 1 193 ? 1.204 -10.829 -0.190 1.00 98.12 193 TYR A N 1
ATOM 1456 C CA . TYR A 1 193 ? 0.652 -10.514 -1.496 1.00 98.12 193 TYR A CA 1
ATOM 1457 C C . TYR A 1 193 ? 1.439 -9.343 -2.079 1.00 98.12 193 TYR A C 1
ATOM 1459 O O . TYR A 1 193 ? 1.514 -8.285 -1.466 1.00 98.12 193 TYR A O 1
ATOM 1467 N N . ASN A 1 194 ? 2.055 -9.545 -3.235 1.00 98.12 194 ASN A N 1
ATOM 1468 C CA . ASN A 1 194 ? 2.943 -8.596 -3.884 1.00 98.12 194 ASN A CA 1
ATOM 1469 C C . ASN A 1 194 ? 2.295 -8.103 -5.176 1.00 98.12 194 ASN A C 1
ATOM 1471 O O . ASN A 1 194 ? 2.097 -8.879 -6.114 1.00 98.12 194 ASN A O 1
ATOM 1475 N N . TYR A 1 195 ? 1.985 -6.816 -5.223 1.00 98.06 195 TYR A N 1
ATOM 1476 C CA . TYR A 1 195 ? 1.570 -6.133 -6.439 1.00 98.06 195 TYR A CA 1
ATOM 1477 C C . TYR A 1 195 ? 2.810 -5.604 -7.150 1.00 98.06 195 TYR A C 1
ATOM 1479 O O . TYR A 1 195 ? 3.600 -4.881 -6.544 1.00 98.06 195 TYR A O 1
ATOM 1487 N N . VAL A 1 196 ? 2.995 -5.996 -8.410 1.00 97.88 196 VAL A N 1
ATOM 1488 C CA . VAL A 1 196 ? 4.203 -5.695 -9.188 1.00 97.88 196 VAL A CA 1
ATOM 1489 C C . VAL A 1 196 ? 3.821 -4.957 -10.460 1.00 97.88 196 VAL A C 1
ATOM 1491 O O . VAL A 1 196 ? 2.988 -5.441 -11.225 1.00 97.88 196 VAL A O 1
ATOM 1494 N N . TYR A 1 197 ? 4.439 -3.805 -10.688 1.00 96.69 197 TYR A N 1
ATOM 1495 C CA . TYR A 1 197 ? 4.244 -2.997 -11.889 1.00 96.69 197 TYR A CA 1
ATOM 1496 C C . TYR A 1 197 ? 5.488 -2.169 -12.180 1.00 96.69 197 TYR A C 1
ATOM 1498 O O . TYR A 1 197 ? 6.255 -1.856 -11.270 1.00 96.69 197 TYR A O 1
ATOM 1506 N N . ASP A 1 198 ? 5.700 -1.836 -13.446 1.00 94.81 198 ASP A N 1
ATOM 1507 C CA . ASP A 1 198 ? 6.810 -0.984 -13.856 1.00 94.81 198 ASP A CA 1
ATOM 1508 C C . ASP A 1 198 ? 6.383 0.479 -14.021 1.00 94.81 198 ASP A C 1
ATOM 1510 O O . ASP A 1 198 ? 5.192 0.800 -14.063 1.00 94.81 198 ASP A O 1
ATOM 1514 N N . GLU A 1 199 ? 7.369 1.370 -14.082 1.00 93.06 199 GLU A N 1
ATOM 1515 C CA . GLU A 1 199 ? 7.181 2.821 -14.154 1.00 93.06 199 GLU A CA 1
ATOM 1516 C C . GLU A 1 199 ? 6.343 3.298 -15.346 1.00 93.06 199 GLU A C 1
ATOM 1518 O O . GLU A 1 199 ? 5.814 4.398 -15.282 1.00 93.06 199 GLU A O 1
ATOM 1523 N N . ARG A 1 200 ? 6.167 2.493 -16.405 1.00 90.19 200 ARG A N 1
ATOM 1524 C CA . ARG A 1 200 ? 5.299 2.839 -17.548 1.00 90.19 200 ARG A CA 1
ATOM 1525 C C . ARG A 1 200 ? 3.820 2.627 -17.229 1.00 90.19 200 ARG A C 1
ATOM 1527 O O . ARG A 1 200 ? 2.956 3.199 -17.885 1.00 90.19 200 ARG A O 1
ATOM 1534 N N . VAL A 1 201 ? 3.518 1.789 -16.236 1.00 92.38 201 VAL A N 1
ATOM 1535 C CA . VAL A 1 201 ? 2.148 1.520 -15.782 1.00 92.38 201 VAL A CA 1
ATOM 1536 C C . VAL A 1 201 ? 1.692 2.626 -14.837 1.00 92.38 201 VAL A C 1
ATOM 1538 O O . VAL A 1 201 ? 0.596 3.159 -14.994 1.00 92.38 201 VAL A O 1
ATOM 1541 N N . SER A 1 202 ? 2.512 2.955 -13.832 1.00 93.25 202 SER A N 1
ATOM 1542 C CA . SER A 1 202 ? 2.189 3.954 -12.809 1.00 93.25 202 SER A CA 1
ATOM 1543 C C . SER A 1 202 ? 3.404 4.317 -11.948 1.00 93.25 202 SER A C 1
ATOM 1545 O O . SER A 1 202 ? 4.353 3.547 -11.834 1.00 93.25 202 SER A O 1
ATOM 1547 N N . GLY A 1 203 ? 3.332 5.463 -11.262 1.00 90.62 203 GLY A N 1
ATOM 1548 C CA . GLY A 1 203 ? 4.248 5.837 -10.180 1.00 90.62 203 GLY A CA 1
ATOM 1549 C C . GLY A 1 203 ? 3.876 5.233 -8.817 1.00 90.62 203 GLY A C 1
ATOM 1550 O O . GLY A 1 203 ? 3.127 4.254 -8.722 1.00 90.62 203 GLY A O 1
ATOM 1551 N N . LYS A 1 204 ? 4.377 5.841 -7.736 1.00 89.81 204 LYS A N 1
ATOM 1552 C CA . LYS A 1 204 ? 4.027 5.503 -6.348 1.00 89.81 204 LYS A CA 1
ATOM 1553 C C . LYS A 1 204 ? 3.318 6.679 -5.688 1.00 89.81 204 LYS A C 1
ATOM 1555 O O . LYS A 1 204 ? 3.845 7.780 -5.679 1.00 89.81 204 LYS A O 1
ATOM 1560 N N . GLY A 1 205 ? 2.172 6.426 -5.072 1.00 90.50 205 GLY A N 1
ATOM 1561 C CA . GLY A 1 205 ? 1.380 7.459 -4.414 1.00 90.50 205 GLY A CA 1
ATOM 1562 C C . GLY A 1 205 ? 0.163 6.879 -3.704 1.00 90.50 205 GLY A C 1
ATOM 1563 O O . GLY A 1 205 ? -0.070 5.665 -3.702 1.00 90.50 205 GLY A O 1
ATOM 1564 N N . SER A 1 206 ? -0.624 7.757 -3.080 1.00 91.12 206 SER A N 1
ATOM 1565 C CA . SER A 1 206 ? -1.798 7.356 -2.300 1.00 91.12 206 SER A CA 1
ATOM 1566 C C . SER A 1 206 ? -2.870 6.654 -3.135 1.00 91.12 206 SER A C 1
ATOM 1568 O O . SER A 1 206 ? -3.550 5.769 -2.618 1.00 91.12 206 SER A O 1
ATOM 1570 N N . ASP A 1 207 ? -3.009 7.010 -4.415 1.00 93.56 207 ASP A N 1
ATOM 1571 C CA . ASP A 1 207 ? -3.972 6.374 -5.320 1.00 93.56 207 ASP A CA 1
ATOM 1572 C C . ASP A 1 207 ? -3.605 4.932 -5.625 1.00 93.56 207 ASP A C 1
ATOM 1574 O O . ASP A 1 207 ? -4.453 4.045 -5.530 1.00 93.56 207 ASP A O 1
ATOM 1578 N N . GLN A 1 208 ? -2.331 4.669 -5.909 1.00 94.25 208 GLN A N 1
ATOM 1579 C CA . GLN A 1 208 ? -1.840 3.318 -6.156 1.00 94.25 208 GLN A CA 1
ATOM 1580 C C . GLN A 1 208 ? -1.982 2.467 -4.896 1.00 94.25 208 GLN A C 1
ATOM 1582 O O . GLN A 1 208 ? -2.501 1.353 -4.957 1.00 94.25 208 GLN A O 1
ATOM 1587 N N . VAL A 1 209 ? -1.593 3.014 -3.739 1.00 94.25 209 VAL A N 1
ATOM 1588 C CA . VAL A 1 209 ? -1.738 2.341 -2.443 1.00 94.25 209 VAL A CA 1
ATOM 1589 C C . VAL A 1 209 ? -3.202 1.989 -2.164 1.00 94.25 209 VAL A C 1
ATOM 1591 O O . VAL A 1 209 ? -3.497 0.847 -1.811 1.00 94.25 209 VAL A O 1
ATOM 1594 N N . ASN A 1 210 ? -4.130 2.935 -2.337 1.00 95.19 210 ASN A N 1
ATOM 1595 C CA . ASN A 1 210 ? -5.556 2.691 -2.119 1.00 95.19 210 ASN A CA 1
ATOM 1596 C C . ASN A 1 210 ? -6.140 1.716 -3.144 1.00 95.19 210 ASN A C 1
ATOM 1598 O O . ASN A 1 210 ? -6.935 0.863 -2.765 1.00 95.19 210 ASN A O 1
ATOM 1602 N N . SER A 1 211 ? -5.706 1.777 -4.402 1.00 95.81 211 SER A N 1
ATOM 1603 C CA . SER A 1 211 ? -6.134 0.864 -5.465 1.00 95.81 211 SER A CA 1
ATOM 1604 C C . SER A 1 211 ? -5.745 -0.581 -5.176 1.00 95.81 211 SER A C 1
ATOM 1606 O O . SER A 1 211 ? -6.606 -1.459 -5.122 1.00 95.81 211 SER A O 1
ATOM 1608 N N . MET A 1 212 ? -4.460 -0.827 -4.903 1.00 96.75 212 MET A N 1
ATOM 1609 C CA . MET A 1 212 ? -3.950 -2.163 -4.572 1.00 96.75 212 MET A CA 1
ATOM 1610 C C . MET A 1 212 ? -4.579 -2.694 -3.283 1.00 96.75 212 MET A C 1
ATOM 1612 O O . MET A 1 212 ? -4.942 -3.865 -3.185 1.00 96.75 212 MET A O 1
ATOM 1616 N N . ARG A 1 213 ? -4.779 -1.819 -2.294 1.00 95.56 213 ARG A N 1
ATOM 1617 C CA . ARG A 1 213 ? -5.462 -2.174 -1.051 1.00 95.56 213 ARG A CA 1
ATOM 1618 C C . ARG A 1 213 ? -6.932 -2.500 -1.275 1.00 95.56 213 ARG A C 1
ATOM 1620 O O . ARG A 1 213 ? -7.420 -3.459 -0.691 1.00 95.56 213 ARG A O 1
ATOM 1627 N N . TYR A 1 214 ? -7.646 -1.726 -2.085 1.00 95.94 214 TYR A N 1
ATOM 1628 C CA . TYR A 1 214 ? -9.054 -1.966 -2.382 1.00 95.94 214 TYR A CA 1
ATOM 1629 C C . TYR A 1 214 ? -9.246 -3.289 -3.122 1.00 95.94 214 TYR A C 1
ATOM 1631 O O . TYR A 1 214 ? -10.105 -4.082 -2.734 1.00 95.94 214 TYR A O 1
ATOM 1639 N N . ASP A 1 215 ? -8.397 -3.567 -4.113 1.00 96.62 215 ASP A N 1
ATOM 1640 C CA . ASP A 1 215 ? -8.358 -4.852 -4.811 1.00 96.62 215 ASP A CA 1
ATOM 1641 C C . ASP A 1 215 ? -8.120 -6.012 -3.831 1.00 96.62 215 ASP A C 1
ATOM 1643 O O . ASP A 1 215 ? -8.903 -6.968 -3.775 1.00 96.62 215 ASP A O 1
ATOM 1647 N N . PHE A 1 216 ? -7.098 -5.887 -2.978 1.00 97.75 216 PHE A N 1
ATOM 1648 C CA . PHE A 1 216 ? -6.773 -6.890 -1.971 1.00 97.75 216 PHE A CA 1
ATOM 1649 C C . PHE A 1 216 ? -7.928 -7.126 -0.989 1.00 97.75 216 PHE A C 1
ATOM 1651 O O . PHE A 1 216 ? -8.310 -8.275 -0.744 1.00 97.75 216 PHE A O 1
ATOM 1658 N N . LEU A 1 217 ? -8.484 -6.052 -0.420 1.00 97.50 217 LEU A N 1
ATOM 1659 C CA . LEU A 1 217 ? -9.571 -6.114 0.555 1.00 97.50 217 LEU A CA 1
ATOM 1660 C C . LEU A 1 217 ? -10.821 -6.737 -0.063 1.00 97.50 217 LEU A C 1
ATOM 1662 O O . LEU A 1 217 ? -11.447 -7.581 0.574 1.00 97.50 217 LEU A O 1
ATOM 1666 N N . THR A 1 218 ? -11.152 -6.386 -1.305 1.00 95.88 218 THR A N 1
ATOM 1667 C CA . THR A 1 218 ? -12.294 -6.960 -2.026 1.00 95.88 218 THR A CA 1
ATOM 1668 C C . THR A 1 218 ? -12.148 -8.472 -2.165 1.00 95.88 218 THR A C 1
ATOM 1670 O O . THR A 1 218 ? -13.053 -9.217 -1.785 1.00 95.88 218 THR A O 1
ATOM 1673 N N . LYS A 1 219 ? -10.979 -8.936 -2.621 1.00 95.75 219 LYS A N 1
ATOM 1674 C CA . LYS A 1 219 ? -10.708 -10.357 -2.884 1.00 95.75 219 LYS A CA 1
ATOM 1675 C C . LYS A 1 219 ? -10.538 -11.201 -1.618 1.00 95.75 219 LYS A C 1
ATOM 1677 O O . LYS A 1 219 ? -10.962 -12.352 -1.602 1.00 95.75 219 LYS A O 1
ATOM 1682 N N . ASN A 1 220 ? -9.926 -10.655 -0.564 1.00 96.50 220 ASN A N 1
ATOM 1683 C CA . ASN A 1 220 ? -9.453 -11.453 0.577 1.00 96.50 220 ASN A CA 1
ATOM 1684 C C . ASN A 1 220 ? -10.152 -11.147 1.907 1.00 96.50 220 ASN A C 1
ATOM 1686 O O . ASN A 1 220 ? -10.118 -11.987 2.801 1.00 96.50 220 ASN A O 1
ATOM 1690 N N . VAL A 1 221 ? -10.784 -9.981 2.066 1.00 96.88 221 VAL A N 1
ATOM 1691 C CA . VAL A 1 221 ? -11.419 -9.568 3.333 1.00 96.88 221 VAL A CA 1
ATOM 1692 C C . VAL A 1 221 ? -12.937 -9.505 3.176 1.00 96.88 221 VAL A C 1
ATOM 1694 O O . VAL A 1 221 ? -13.659 -10.215 3.877 1.00 96.88 221 VAL A O 1
ATOM 1697 N N . ILE A 1 222 ? -13.421 -8.730 2.204 1.00 95.38 222 ILE A N 1
ATOM 1698 C CA . ILE A 1 222 ? -14.849 -8.523 1.930 1.00 95.38 222 ILE A CA 1
ATOM 1699 C C . ILE A 1 222 ? -15.484 -9.812 1.405 1.00 95.38 222 ILE A C 1
ATOM 1701 O O . ILE A 1 222 ? -16.522 -10.226 1.917 1.00 95.38 222 ILE A O 1
ATOM 1705 N N . ALA A 1 223 ? -14.834 -10.509 0.465 1.00 95.38 223 ALA A N 1
ATOM 1706 C CA . ALA A 1 223 ? -15.309 -11.806 -0.030 1.00 95.38 223 ALA A CA 1
ATOM 1707 C C . ALA A 1 223 ? -15.447 -12.867 1.082 1.00 95.38 223 ALA A C 1
ATOM 1709 O O . ALA A 1 223 ? -16.299 -13.749 0.998 1.00 95.38 223 ALA A O 1
ATOM 1710 N N . ARG A 1 224 ? -14.644 -12.761 2.152 1.00 95.50 224 ARG A N 1
ATOM 1711 C CA . ARG A 1 224 ? -14.707 -13.631 3.342 1.00 95.50 224 ARG A CA 1
ATOM 1712 C C . ARG A 1 224 ? -15.650 -13.100 4.429 1.00 95.50 224 ARG A C 1
ATOM 1714 O O . ARG A 1 224 ? -15.727 -13.700 5.495 1.00 95.50 224 ARG A O 1
ATOM 1721 N N . GLN A 1 225 ? -16.352 -11.994 4.172 1.00 96.12 225 GLN A N 1
ATOM 1722 C CA . GLN A 1 225 ? -17.276 -11.329 5.098 1.00 96.12 225 GLN A CA 1
ATOM 1723 C C . GLN A 1 225 ? -16.626 -10.904 6.425 1.00 96.12 225 GLN A C 1
ATOM 1725 O O . GLN A 1 225 ? -17.285 -10.818 7.462 1.00 96.12 225 GLN A O 1
ATOM 1730 N N . ILE A 1 226 ? -15.325 -10.611 6.406 1.00 97.00 226 ILE A N 1
ATOM 1731 C CA . ILE A 1 226 ? -14.613 -10.104 7.576 1.00 97.00 226 ILE A CA 1
ATOM 1732 C C . ILE A 1 226 ? -14.910 -8.608 7.710 1.00 97.00 226 ILE A C 1
ATOM 1734 O O . ILE A 1 226 ? -14.668 -7.839 6.783 1.00 97.00 226 ILE A O 1
ATOM 1738 N N . ARG A 1 227 ? -15.419 -8.189 8.875 1.00 96.69 227 ARG A N 1
ATOM 1739 C CA . ARG A 1 227 ? -15.895 -6.809 9.096 1.00 96.69 227 ARG A CA 1
ATOM 1740 C C . ARG A 1 227 ? -15.005 -5.966 10.009 1.00 96.69 227 ARG A C 1
ATOM 1742 O O . ARG A 1 227 ? -15.196 -4.757 10.070 1.00 96.69 227 ARG A O 1
ATOM 1749 N N . ARG A 1 228 ? -14.035 -6.568 10.704 1.00 97.94 228 ARG A N 1
ATOM 1750 C CA . ARG A 1 228 ? -13.039 -5.841 11.508 1.00 97.94 228 ARG A CA 1
ATOM 1751 C C . ARG A 1 228 ? -11.681 -5.906 10.836 1.00 97.94 228 ARG A C 1
ATOM 1753 O O . ARG A 1 228 ? -11.233 -6.996 10.472 1.00 97.94 228 ARG A O 1
ATOM 1760 N N . LEU A 1 229 ? -11.029 -4.760 10.703 1.00 98.31 229 LEU A N 1
ATOM 1761 C CA . LEU A 1 229 ? -9.751 -4.636 10.016 1.00 98.31 229 LEU A CA 1
ATOM 1762 C C . LEU A 1 229 ? -8.734 -3.897 10.891 1.00 98.31 229 LEU A C 1
ATOM 1764 O O . LEU A 1 229 ? -9.010 -2.808 11.377 1.00 98.31 229 LEU A O 1
ATOM 1768 N N . THR A 1 230 ? -7.537 -4.450 11.037 1.00 97.88 230 THR A N 1
ATOM 1769 C CA . THR A 1 230 ? -6.376 -3.720 11.554 1.00 97.88 230 THR A CA 1
ATOM 1770 C C . THR A 1 230 ? -5.304 -3.678 10.483 1.00 97.88 230 THR A C 1
ATOM 1772 O O . THR A 1 230 ? -4.979 -4.695 9.874 1.00 97.88 230 THR A O 1
ATOM 1775 N N . VAL A 1 231 ? -4.756 -2.497 10.245 1.00 96.94 231 VAL A N 1
ATOM 1776 C CA . VAL A 1 231 ? -3.742 -2.258 9.227 1.00 96.94 231 VAL A CA 1
ATOM 1777 C C . VAL A 1 231 ? -2.529 -1.623 9.886 1.00 96.94 231 VAL A C 1
ATOM 1779 O O . VAL A 1 231 ? -2.660 -0.647 10.618 1.00 96.94 231 VAL A O 1
ATOM 1782 N N . TYR A 1 232 ? -1.355 -2.165 9.594 1.00 94.81 232 TYR A N 1
ATOM 1783 C CA . TYR A 1 232 ? -0.059 -1.620 9.964 1.00 94.81 232 TYR A CA 1
ATOM 1784 C C . TYR A 1 232 ? 0.677 -1.118 8.724 1.00 94.81 232 TYR A C 1
ATOM 1786 O O . TYR A 1 232 ? 0.700 -1.808 7.704 1.00 94.81 232 TYR A O 1
ATOM 1794 N N . ALA A 1 233 ? 1.288 0.059 8.816 1.00 91.50 233 ALA A N 1
ATOM 1795 C CA . ALA A 1 233 ? 2.122 0.619 7.755 1.00 91.50 233 ALA A CA 1
ATOM 1796 C C . ALA A 1 233 ? 3.290 1.440 8.320 1.00 91.50 233 ALA A C 1
ATOM 1798 O O . ALA A 1 233 ? 3.325 1.784 9.508 1.00 91.50 233 ALA A O 1
ATOM 1799 N N . ASP A 1 234 ? 4.257 1.745 7.460 1.00 83.44 234 ASP A N 1
ATOM 1800 C CA . ASP A 1 234 ? 5.350 2.659 7.767 1.00 83.44 234 ASP A CA 1
ATOM 1801 C C . ASP A 1 234 ? 4.867 4.119 7.883 1.00 83.44 234 ASP A C 1
ATOM 1803 O O . ASP A 1 234 ? 3.806 4.518 7.396 1.00 83.44 234 ASP A O 1
ATOM 1807 N N . ASN A 1 235 ? 5.650 4.945 8.573 1.00 82.19 235 ASN A N 1
ATOM 1808 C CA . ASN A 1 235 ? 5.330 6.352 8.811 1.00 82.19 235 ASN A CA 1
ATOM 1809 C C . ASN A 1 235 ? 5.861 7.247 7.671 1.00 82.19 235 ASN A C 1
ATOM 1811 O O . ASN A 1 235 ? 6.665 8.154 7.912 1.00 82.19 235 ASN A O 1
ATOM 1815 N N . CYS A 1 236 ? 5.430 6.952 6.438 1.00 80.44 236 CYS A N 1
ATOM 1816 C CA . CYS A 1 236 ? 5.773 7.690 5.220 1.00 80.44 236 CYS A CA 1
ATOM 1817 C C . CYS A 1 236 ? 4.607 8.586 4.766 1.00 80.44 236 CYS A C 1
ATOM 1819 O O . CYS A 1 236 ? 3.549 8.090 4.367 1.00 80.44 236 CYS A O 1
ATOM 1821 N N . GLY A 1 237 ? 4.794 9.910 4.829 1.00 70.38 237 GLY A N 1
ATOM 1822 C CA . GLY A 1 237 ? 3.750 10.912 4.567 1.00 70.38 237 GLY A CA 1
ATOM 1823 C C . GLY A 1 237 ? 3.244 10.936 3.121 1.00 70.38 237 GLY A C 1
ATOM 1824 O O . GLY A 1 237 ? 2.038 11.036 2.896 1.00 70.38 237 GLY A O 1
ATOM 1825 N N . GLY A 1 238 ? 4.144 10.760 2.147 1.00 68.56 238 GLY A N 1
ATOM 1826 C CA . GLY A 1 238 ? 3.805 10.783 0.718 1.00 68.56 238 GLY A CA 1
ATOM 1827 C C . GLY A 1 238 ? 3.039 9.553 0.219 1.00 68.56 238 GLY A C 1
ATOM 1828 O O . GLY A 1 238 ? 2.454 9.581 -0.860 1.00 68.56 238 GLY A O 1
ATOM 1829 N N . GLN A 1 239 ? 3.019 8.464 0.993 1.00 74.50 239 GLN A N 1
ATOM 1830 C CA . GLN A 1 239 ? 2.428 7.192 0.571 1.00 74.50 239 GLN A CA 1
ATOM 1831 C C . GLN A 1 239 ? 1.381 6.713 1.576 1.00 74.50 239 GLN A C 1
ATOM 1833 O O . GLN A 1 239 ? 0.181 6.879 1.350 1.00 74.50 239 GLN A O 1
ATOM 1838 N N . ASN A 1 240 ? 1.816 6.144 2.701 1.00 83.06 240 ASN A N 1
ATOM 1839 C CA . ASN A 1 240 ? 0.934 5.435 3.624 1.00 83.06 240 ASN A CA 1
ATOM 1840 C C . ASN A 1 240 ? 0.244 6.353 4.638 1.00 83.06 240 ASN A C 1
ATOM 1842 O O . ASN A 1 240 ? -0.943 6.174 4.921 1.00 83.06 240 ASN A O 1
ATOM 1846 N N . LYS A 1 241 ? 0.948 7.360 5.158 1.00 85.62 241 LYS A N 1
ATOM 1847 C CA . LYS A 1 241 ? 0.437 8.299 6.161 1.00 85.62 241 LYS A CA 1
ATOM 1848 C C . LYS A 1 241 ? -0.048 9.599 5.527 1.00 85.62 241 LYS A C 1
ATOM 1850 O O . LYS A 1 241 ? 0.409 10.693 5.853 1.00 85.62 241 LYS A O 1
ATOM 1855 N N . SER A 1 242 ? -1.011 9.455 4.623 1.00 88.56 242 SER A N 1
ATOM 1856 C CA . SER A 1 242 ? -1.673 10.569 3.949 1.00 88.56 242 SER A CA 1
ATOM 1857 C C . SER A 1 242 ? -3.161 10.633 4.300 1.00 88.56 242 SER A C 1
ATOM 1859 O O . SER A 1 242 ? -3.798 9.619 4.605 1.00 88.56 242 SER A O 1
ATOM 1861 N N . ASN A 1 243 ? -3.743 11.834 4.208 1.00 91.56 243 ASN A N 1
ATOM 1862 C CA . ASN A 1 243 ? -5.184 12.047 4.389 1.00 91.56 243 ASN A CA 1
ATOM 1863 C C . ASN A 1 243 ? -6.013 11.137 3.469 1.00 91.56 243 ASN A C 1
ATOM 1865 O O . ASN A 1 243 ? -6.975 10.521 3.915 1.00 91.56 243 ASN A O 1
ATOM 1869 N N . HIS A 1 244 ? -5.606 10.982 2.206 1.00 91.38 244 HIS A N 1
ATOM 1870 C CA . HIS A 1 244 ? -6.314 10.146 1.232 1.00 91.38 244 HIS A CA 1
ATOM 1871 C C . HIS A 1 244 ? -6.384 8.678 1.663 1.00 91.38 244 HIS A C 1
ATOM 1873 O O . HIS A 1 244 ? -7.426 8.039 1.532 1.00 91.38 244 HIS A O 1
ATOM 1879 N N . VAL A 1 245 ? -5.296 8.139 2.212 1.00 92.12 245 VAL A N 1
ATOM 1880 C CA . VAL A 1 245 ? -5.243 6.746 2.670 1.00 92.12 245 VAL A CA 1
ATOM 1881 C C . VAL A 1 245 ? -6.079 6.531 3.934 1.00 92.12 245 VAL A C 1
ATOM 1883 O O . VAL A 1 245 ? -6.780 5.525 4.065 1.00 92.12 245 VAL A O 1
ATOM 1886 N N . ILE A 1 246 ? -6.043 7.487 4.859 1.00 94.12 246 ILE A N 1
ATOM 1887 C CA . ILE A 1 246 ? -6.840 7.446 6.088 1.00 94.12 246 ILE A CA 1
ATOM 1888 C C . ILE A 1 246 ? -8.337 7.549 5.762 1.00 94.12 246 ILE A C 1
ATOM 1890 O O . ILE A 1 246 ? -9.144 6.740 6.225 1.00 94.12 246 ILE A O 1
ATOM 1894 N N . HIS A 1 247 ? -8.713 8.505 4.913 1.00 95.56 247 HIS A N 1
ATOM 1895 C CA . HIS A 1 247 ? -10.092 8.692 4.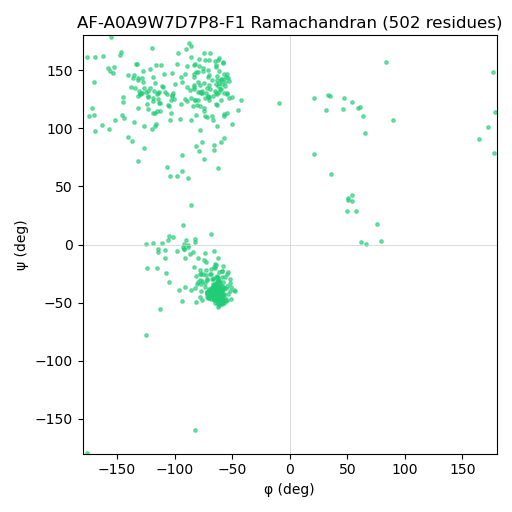478 1.00 95.56 247 HIS A CA 1
ATOM 1896 C C . HIS A 1 247 ? -10.624 7.498 3.681 1.00 95.56 247 HIS A C 1
ATOM 1898 O O . HIS A 1 247 ? -11.806 7.185 3.791 1.00 95.56 247 HIS A O 1
ATOM 1904 N N . PHE A 1 248 ? -9.779 6.808 2.907 1.00 96.31 248 PHE A N 1
ATOM 1905 C CA . PHE A 1 248 ? -10.166 5.574 2.224 1.00 96.31 248 PHE A CA 1
ATOM 1906 C C . PHE A 1 248 ? -10.653 4.516 3.223 1.00 96.31 248 PHE A C 1
ATOM 1908 O O . PHE A 1 248 ? -11.736 3.957 3.058 1.00 96.31 248 PHE A O 1
ATOM 1915 N N . LEU A 1 249 ? -9.901 4.277 4.303 1.00 96.44 249 LEU A N 1
ATOM 1916 C CA . LEU A 1 249 ? -10.298 3.314 5.335 1.00 96.44 249 LEU A CA 1
ATOM 1917 C C . LEU A 1 249 ? -11.566 3.767 6.074 1.00 96.44 249 LEU A C 1
ATOM 1919 O O . LEU A 1 249 ? -12.465 2.957 6.310 1.00 96.44 249 LEU A O 1
ATOM 1923 N N . LEU A 1 250 ? -11.680 5.067 6.366 1.00 97.12 250 LEU A N 1
ATOM 1924 C CA . LEU A 1 250 ? -12.899 5.658 6.922 1.00 97.12 250 LEU A CA 1
ATOM 1925 C C . LEU A 1 250 ? -14.108 5.453 5.995 1.00 97.12 250 LEU A C 1
ATOM 1927 O O . LEU A 1 250 ? -15.209 5.174 6.471 1.00 97.12 250 LEU A O 1
ATOM 1931 N N . ALA A 1 251 ? -13.919 5.565 4.679 1.00 96.94 251 ALA A N 1
ATOM 1932 C CA . ALA A 1 251 ? -14.968 5.373 3.686 1.00 96.94 251 ALA A CA 1
ATOM 1933 C C . ALA A 1 251 ? -15.520 3.947 3.697 1.00 96.94 251 ALA A C 1
ATOM 1935 O O . ALA A 1 251 ? -16.731 3.781 3.572 1.00 96.94 251 ALA A O 1
ATOM 1936 N N . LEU A 1 252 ? -14.680 2.930 3.905 1.00 96.81 252 LEU A N 1
ATOM 1937 C CA . LEU A 1 252 ? -15.138 1.540 4.003 1.00 96.81 252 LEU A CA 1
ATOM 1938 C C . LEU A 1 252 ? -16.056 1.316 5.217 1.00 96.81 252 LEU A C 1
ATOM 1940 O O . LEU A 1 252 ? -17.053 0.601 5.114 1.00 96.81 252 LEU A O 1
ATOM 1944 N N . VAL A 1 253 ? -15.766 1.960 6.352 1.00 97.75 253 VAL A N 1
ATOM 1945 C CA . VAL A 1 253 ? -16.651 1.925 7.530 1.00 97.75 253 VAL A CA 1
ATOM 1946 C C . VAL A 1 253 ? -17.917 2.747 7.290 1.00 97.75 253 VAL A C 1
ATOM 1948 O O . VAL A 1 253 ? -19.020 2.300 7.587 1.00 97.75 253 VAL A O 1
ATOM 1951 N N . HIS A 1 254 ? -17.787 3.933 6.694 1.00 97.06 254 HIS A N 1
ATOM 1952 C CA . HIS A 1 254 ? -18.917 4.824 6.424 1.00 97.06 254 HIS A CA 1
ATOM 1953 C C . HIS A 1 254 ? -19.935 4.213 5.442 1.00 97.06 254 HIS A C 1
ATOM 1955 O O . HIS A 1 254 ? -21.132 4.455 5.578 1.00 97.06 254 HIS A O 1
ATOM 1961 N N . GLN A 1 255 ? -19.484 3.392 4.492 1.00 95.12 255 GLN A N 1
ATOM 1962 C CA . GLN A 1 255 ? -20.343 2.615 3.586 1.00 95.12 255 GLN A CA 1
ATOM 1963 C C . GLN A 1 255 ? -21.008 1.406 4.267 1.00 95.12 255 GLN A C 1
ATOM 1965 O O . GLN A 1 255 ? -21.912 0.803 3.700 1.00 95.12 255 GLN A O 1
ATOM 1970 N N . GLY A 1 256 ? -20.566 1.024 5.469 1.00 95.38 256 GLY A N 1
ATOM 1971 C CA . GLY A 1 256 ? -21.017 -0.194 6.140 1.00 95.38 256 GLY A CA 1
ATOM 1972 C C . GLY A 1 256 ? -20.404 -1.477 5.570 1.00 95.38 256 GLY A C 1
ATOM 1973 O O . GLY A 1 256 ? -20.922 -2.565 5.828 1.00 95.38 256 GLY A O 1
ATOM 1974 N N . ILE A 1 257 ? -19.302 -1.382 4.818 1.00 95.88 257 ILE A N 1
ATOM 1975 C CA . ILE A 1 257 ? -18.533 -2.550 4.358 1.00 95.88 257 ILE A CA 1
ATOM 1976 C C . ILE A 1 257 ? -17.790 -3.168 5.549 1.00 95.88 257 ILE A C 1
ATOM 1978 O O . ILE A 1 257 ? -17.839 -4.381 5.756 1.00 95.88 257 ILE A O 1
ATOM 1982 N N . LEU A 1 258 ? -17.154 -2.320 6.360 1.00 97.38 258 LEU A N 1
ATOM 1983 C CA . LEU A 1 258 ? -16.489 -2.693 7.607 1.00 97.38 258 LEU A CA 1
ATOM 1984 C C . LEU A 1 258 ? -17.269 -2.156 8.814 1.00 97.38 258 LEU A C 1
ATOM 1986 O O . LEU A 1 258 ? -17.855 -1.078 8.761 1.00 97.38 258 LEU A O 1
ATOM 1990 N N . ASP A 1 259 ? -17.243 -2.899 9.915 1.00 97.88 259 ASP A N 1
ATOM 1991 C CA . ASP A 1 259 ? -17.774 -2.465 11.210 1.00 97.88 259 ASP A CA 1
ATOM 1992 C C . ASP A 1 259 ? -16.767 -1.589 11.956 1.00 97.88 259 ASP A C 1
ATOM 1994 O O . ASP A 1 259 ? -17.150 -0.633 12.628 1.00 97.88 259 ASP A O 1
ATOM 1998 N N . SER A 1 260 ? -15.478 -1.911 11.843 1.00 97.25 260 SER A N 1
ATOM 1999 C CA . SER A 1 260 ? -14.409 -1.133 12.458 1.00 97.25 260 SER A CA 1
ATOM 2000 C C . SER A 1 260 ? -13.096 -1.277 11.701 1.00 97.25 260 SER A C 1
ATOM 2002 O O . SER A 1 260 ? -12.781 -2.349 11.170 1.00 97.25 260 SER A O 1
ATOM 2004 N N . VAL A 1 261 ? -12.303 -0.209 11.709 1.00 97.94 261 VAL A N 1
ATOM 2005 C CA . VAL A 1 261 ? -10.932 -0.216 11.204 1.00 97.94 261 VAL A CA 1
ATOM 2006 C C . VAL A 1 261 ? -9.996 0.483 12.181 1.00 97.94 261 VAL A C 1
ATOM 2008 O O . VAL A 1 261 ? -10.309 1.574 12.650 1.00 97.94 261 VAL A O 1
ATOM 2011 N N . ASP A 1 262 ? -8.845 -0.134 12.438 1.00 96.50 262 ASP A N 1
ATOM 2012 C CA . ASP A 1 262 ? -7.704 0.500 13.091 1.00 96.50 262 ASP A CA 1
ATOM 2013 C C . ASP A 1 262 ? -6.542 0.590 12.106 1.00 96.50 262 ASP A C 1
ATOM 2015 O O . ASP A 1 262 ? -6.100 -0.421 11.560 1.00 96.50 262 ASP A O 1
ATOM 2019 N N . PHE A 1 263 ? -6.010 1.787 11.906 1.00 95.62 263 PHE A N 1
ATOM 2020 C CA . PHE A 1 263 ? -4.839 2.035 11.084 1.00 95.62 263 PHE A CA 1
ATOM 2021 C C . PHE A 1 263 ? -3.703 2.561 11.953 1.00 95.62 263 PHE A C 1
ATOM 2023 O O . PHE A 1 263 ? -3.810 3.619 12.572 1.00 95.62 263 PHE A O 1
ATOM 2030 N N . LYS A 1 264 ? -2.634 1.775 12.044 1.00 93.25 264 LYS A N 1
ATOM 2031 C CA . LYS A 1 264 ? -1.552 1.938 13.010 1.00 93.25 264 LYS A CA 1
ATOM 2032 C C . LYS A 1 264 ? -0.230 2.117 12.270 1.00 93.25 264 LYS A C 1
ATOM 2034 O O . LYS A 1 264 ? 0.078 1.379 11.338 1.00 93.25 264 LYS A O 1
ATOM 2039 N N . PHE A 1 265 ? 0.562 3.083 12.708 1.00 90.50 265 PHE A N 1
ATOM 2040 C CA . PHE A 1 265 ? 1.826 3.444 12.081 1.00 90.50 265 PHE A CA 1
ATOM 2041 C C . PHE A 1 265 ? 3.001 3.122 12.990 1.00 90.50 265 PHE A C 1
ATOM 2043 O O . PHE A 1 265 ? 3.015 3.508 14.163 1.00 90.50 265 PHE A O 1
ATOM 2050 N N . PHE A 1 266 ? 4.009 2.456 12.432 1.00 85.56 266 PHE A N 1
ATOM 2051 C CA . PHE A 1 266 ? 5.257 2.204 13.144 1.00 85.56 266 PHE A CA 1
ATOM 2052 C C . PHE A 1 266 ? 5.998 3.510 13.460 1.00 85.56 266 PHE A C 1
ATOM 2054 O O . PHE A 1 266 ? 5.875 4.510 12.752 1.00 85.56 266 PHE A O 1
ATOM 2061 N N . VAL A 1 267 ? 6.793 3.511 14.531 1.00 78.06 267 VAL A N 1
ATOM 2062 C CA . VAL A 1 267 ? 7.724 4.618 14.793 1.00 78.06 267 VAL A CA 1
ATOM 2063 C C . VAL A 1 267 ? 8.839 4.563 13.751 1.00 78.06 267 VAL A C 1
ATOM 2065 O O . VAL A 1 267 ? 9.330 3.476 13.424 1.00 78.06 267 VAL A O 1
ATOM 2068 N N . ARG A 1 268 ? 9.222 5.727 13.210 1.00 74.50 268 ARG A N 1
ATOM 2069 C CA . ARG A 1 268 ? 10.290 5.833 12.204 1.00 74.50 268 ARG A CA 1
ATOM 2070 C C . ARG A 1 268 ? 11.567 5.164 12.727 1.00 74.50 268 ARG A C 1
ATOM 2072 O O . ARG A 1 268 ? 11.855 5.241 13.913 1.00 74.50 268 ARG A O 1
ATOM 2079 N N . ARG A 1 269 ? 12.319 4.510 11.835 1.00 64.81 269 ARG A N 1
ATOM 2080 C CA . ARG A 1 269 ? 13.665 3.943 12.075 1.00 64.81 269 ARG A CA 1
ATOM 2081 C C . ARG A 1 269 ? 13.803 2.836 13.141 1.00 64.81 269 ARG A C 1
ATOM 2083 O O . ARG A 1 269 ? 14.909 2.336 13.316 1.00 64.81 269 ARG A O 1
ATOM 2090 N N . HIS A 1 270 ? 12.728 2.385 13.795 1.00 56.62 270 HIS A N 1
ATOM 2091 C CA . HIS A 1 270 ? 12.855 1.466 14.940 1.00 56.62 270 HIS A CA 1
ATOM 2092 C C . HIS A 1 270 ? 12.076 0.146 14.849 1.00 56.62 270 HIS A C 1
ATOM 2094 O O . HIS A 1 270 ? 12.168 -0.668 15.768 1.00 56.62 270 HIS A O 1
ATOM 2100 N N . THR A 1 271 ? 11.333 -0.120 13.767 1.00 62.62 271 THR A N 1
ATOM 2101 C CA . THR A 1 271 ? 10.509 -1.341 13.676 1.00 62.62 271 THR A CA 1
ATOM 2102 C C . THR A 1 271 ? 10.735 -2.108 12.379 1.00 62.62 271 THR A C 1
ATOM 2104 O O . THR A 1 271 ? 10.642 -1.532 11.303 1.00 62.62 271 THR A O 1
ATOM 2107 N N . LYS A 1 272 ? 10.985 -3.420 12.496 1.00 69.56 272 LYS A N 1
ATOM 2108 C CA . LYS A 1 272 ? 10.944 -4.367 11.372 1.00 69.56 272 LYS A CA 1
ATOM 2109 C C . LYS A 1 272 ? 9.498 -4.786 11.127 1.00 69.56 272 LYS A C 1
ATOM 2111 O O . LYS A 1 272 ? 8.840 -5.269 12.057 1.00 69.56 272 LYS A O 1
ATOM 2116 N N . ASN A 1 273 ? 9.007 -4.611 9.910 1.00 83.00 273 ASN A N 1
ATOM 2117 C CA . ASN A 1 273 ? 7.653 -4.995 9.529 1.00 83.00 273 ASN A CA 1
ATOM 2118 C C . ASN A 1 273 ? 7.623 -6.452 9.009 1.00 83.00 273 ASN A C 1
ATOM 2120 O O . ASN A 1 273 ? 8.658 -7.091 8.814 1.00 83.00 273 ASN A O 1
ATOM 2124 N N . ALA A 1 274 ? 6.432 -7.039 8.842 1.00 89.88 274 ALA A N 1
ATOM 2125 C CA . ALA A 1 274 ? 6.322 -8.416 8.340 1.00 89.88 274 ALA A CA 1
ATOM 2126 C C . ALA A 1 274 ? 6.719 -8.560 6.859 1.00 89.88 274 ALA A C 1
ATOM 2128 O O . ALA A 1 274 ? 7.131 -9.649 6.452 1.00 89.88 274 ALA A O 1
ATOM 2129 N N . CYS A 1 275 ? 6.609 -7.485 6.073 1.00 91.56 275 CYS A N 1
ATOM 2130 C CA . CYS A 1 275 ? 6.934 -7.469 4.649 1.00 91.56 275 CYS A CA 1
ATOM 2131 C C . CYS A 1 275 ? 8.450 -7.534 4.390 1.00 91.56 275 CYS A C 1
ATOM 2133 O O . CYS A 1 275 ? 8.868 -8.141 3.403 1.00 91.56 275 CYS A O 1
ATOM 2135 N N . ASP A 1 276 ? 9.276 -7.010 5.305 1.00 91.19 276 ASP A N 1
ATOM 2136 C CA . ASP A 1 276 ? 10.742 -6.967 5.203 1.00 91.19 276 ASP A CA 1
ATOM 2137 C C . ASP A 1 276 ? 11.342 -8.343 4.902 1.00 91.19 276 ASP A C 1
ATOM 2139 O O . ASP A 1 276 ? 12.263 -8.485 4.095 1.00 91.19 276 ASP A O 1
ATOM 2143 N N . ARG A 1 277 ? 10.796 -9.397 5.524 1.00 91.94 277 ARG A N 1
ATOM 2144 C CA . ARG A 1 277 ? 11.255 -10.770 5.289 1.00 91.94 277 ARG A CA 1
ATOM 2145 C C . ARG A 1 277 ? 10.996 -11.208 3.849 1.00 91.94 277 ARG A C 1
ATOM 2147 O O . ARG A 1 277 ? 11.885 -11.801 3.239 1.00 91.94 277 ARG A O 1
ATOM 2154 N N . GLY A 1 278 ? 9.794 -10.965 3.325 1.00 94.31 278 GLY A N 1
ATOM 2155 C CA . GLY A 1 278 ? 9.449 -11.339 1.955 1.00 94.31 278 GLY A CA 1
ATOM 2156 C C . GLY A 1 278 ? 10.223 -10.512 0.933 1.00 94.31 278 GLY A C 1
ATOM 2157 O O . GLY A 1 278 ? 10.742 -11.068 -0.031 1.00 94.31 278 GLY A O 1
ATOM 2158 N N . PHE A 1 279 ? 10.405 -9.214 1.183 1.00 95.50 279 PHE A N 1
ATOM 2159 C CA . PHE A 1 279 ? 11.230 -8.351 0.335 1.00 95.50 279 PHE A CA 1
ATOM 2160 C C . PHE A 1 279 ? 12.695 -8.779 0.316 1.00 95.50 279 PHE A C 1
ATOM 2162 O O . PHE A 1 279 ? 13.273 -8.902 -0.762 1.00 95.50 279 PHE A O 1
ATOM 2169 N N . GLY A 1 280 ? 13.273 -9.119 1.469 1.00 95.44 280 GLY A N 1
ATOM 2170 C CA . GLY A 1 280 ? 14.627 -9.664 1.529 1.00 95.44 280 GLY A CA 1
ATOM 2171 C C . GLY A 1 280 ? 14.767 -10.978 0.751 1.00 95.44 280 GLY A C 1
ATOM 2172 O O . GLY A 1 280 ? 15.786 -11.211 0.106 1.00 95.44 280 GLY A O 1
ATOM 2173 N N . GLN A 1 281 ? 13.748 -11.844 0.752 1.00 95.75 281 GLN A N 1
ATOM 2174 C CA . GLN A 1 281 ? 13.748 -13.065 -0.068 1.00 95.75 281 GLN A CA 1
ATOM 2175 C C . GLN A 1 281 ? 13.685 -12.757 -1.570 1.00 95.75 281 GLN A C 1
ATOM 2177 O O . GLN A 1 281 ? 14.402 -13.389 -2.346 1.00 95.75 281 GLN A O 1
ATOM 2182 N N . ILE A 1 282 ? 12.873 -11.775 -1.971 1.00 96.44 282 ILE A N 1
ATOM 2183 C CA . ILE A 1 282 ? 12.782 -11.305 -3.359 1.00 96.44 282 ILE A CA 1
ATOM 2184 C C . ILE A 1 282 ? 14.132 -10.750 -3.821 1.00 96.44 282 ILE A C 1
ATOM 2186 O O . ILE A 1 282 ? 14.667 -11.221 -4.823 1.00 96.44 282 ILE A O 1
ATOM 2190 N N . GLN A 1 283 ? 14.722 -9.823 -3.063 1.00 94.25 283 GLN A N 1
ATOM 2191 C CA . GLN A 1 283 ? 16.014 -9.213 -3.389 1.00 94.25 283 GLN A CA 1
ATOM 2192 C C . GLN A 1 283 ? 17.124 -10.261 -3.501 1.00 94.25 283 GLN A C 1
ATOM 2194 O O . GLN A 1 283 ? 17.835 -10.300 -4.501 1.00 94.25 283 GLN A O 1
ATOM 2199 N N . ASN A 1 284 ? 17.224 -11.170 -2.526 1.00 93.94 284 ASN A N 1
ATOM 2200 C CA . ASN A 1 284 ? 18.223 -12.242 -2.544 1.00 93.94 284 ASN A CA 1
ATOM 2201 C C . ASN A 1 284 ? 18.089 -13.169 -3.756 1.00 93.94 284 ASN A C 1
ATOM 2203 O O . ASN A 1 284 ? 19.085 -13.729 -4.212 1.00 93.94 284 ASN A O 1
ATOM 2207 N N . ARG A 1 285 ? 16.866 -13.387 -4.247 1.00 94.38 285 ARG A N 1
ATOM 2208 C CA . ARG A 1 285 ? 16.627 -14.211 -5.430 1.00 94.38 285 ARG A CA 1
ATOM 2209 C C . ARG A 1 285 ? 16.990 -13.468 -6.712 1.00 94.38 285 ARG A C 1
ATOM 2211 O O . ARG A 1 285 ? 17.670 -14.048 -7.550 1.00 94.38 285 ARG A O 1
ATOM 2218 N N . ILE A 1 286 ? 16.539 -12.222 -6.850 1.00 93.19 286 ILE A N 1
ATOM 2219 C CA . ILE A 1 286 ? 16.804 -11.385 -8.028 1.00 93.19 286 ILE A CA 1
ATOM 2220 C C . ILE A 1 286 ? 18.308 -11.139 -8.187 1.00 93.19 286 ILE A C 1
ATOM 2222 O O . ILE A 1 286 ? 18.831 -11.323 -9.272 1.00 93.19 286 ILE A O 1
ATOM 2226 N N . ALA A 1 287 ? 19.033 -10.873 -7.098 1.00 90.75 287 ALA A N 1
ATOM 2227 C CA . ALA A 1 287 ? 20.482 -10.647 -7.130 1.00 90.75 287 ALA A CA 1
ATOM 2228 C C . ALA A 1 287 ? 21.321 -11.849 -7.621 1.00 90.75 287 ALA A C 1
ATOM 2230 O O . ALA A 1 287 ? 22.520 -11.709 -7.837 1.00 90.75 287 ALA A O 1
ATOM 2231 N N . ARG A 1 288 ? 20.730 -13.044 -7.749 1.00 91.38 288 ARG A N 1
ATOM 2232 C CA . ARG A 1 288 ? 21.421 -14.282 -8.156 1.00 91.38 288 ARG A CA 1
ATOM 2233 C C . ARG A 1 288 ? 21.018 -14.774 -9.544 1.00 91.38 288 ARG A C 1
ATOM 2235 O O . ARG A 1 288 ? 21.427 -15.869 -9.922 1.00 91.38 288 ARG A O 1
ATOM 2242 N N . LEU A 1 289 ? 20.145 -14.051 -10.238 1.00 92.06 289 LEU A N 1
ATOM 2243 C CA . LEU A 1 289 ? 19.556 -14.483 -11.498 1.00 92.06 289 LEU A CA 1
ATOM 2244 C C . LEU A 1 289 ? 19.552 -13.334 -12.492 1.00 92.06 289 LEU A C 1
ATOM 2246 O O . LEU A 1 289 ? 19.224 -12.207 -12.136 1.00 92.06 289 LEU A O 1
ATOM 2250 N N . ASP A 1 290 ? 19.776 -13.667 -13.754 1.00 93.62 290 ASP A N 1
ATOM 2251 C CA . ASP A 1 290 ? 19.626 -12.706 -14.833 1.00 93.62 290 ASP A CA 1
ATOM 2252 C C . ASP A 1 290 ? 18.160 -12.628 -15.271 1.00 93.62 290 ASP A C 1
ATOM 2254 O O . ASP A 1 290 ? 17.539 -13.607 -15.694 1.00 93.62 290 ASP A O 1
ATOM 2258 N N . CYS A 1 291 ? 17.591 -11.438 -15.136 1.00 94.12 291 CYS A N 1
ATOM 2259 C CA . CYS A 1 291 ? 16.239 -11.081 -15.524 1.00 94.12 291 CYS A CA 1
ATOM 2260 C C . CYS A 1 291 ? 16.300 -10.015 -16.619 1.00 94.12 291 CYS A C 1
ATOM 2262 O O . CYS A 1 291 ? 16.494 -8.831 -16.345 1.00 94.12 291 CYS A O 1
ATOM 2264 N N . TRP A 1 292 ? 16.084 -10.449 -17.858 1.00 94.94 292 TRP A N 1
ATOM 2265 C CA . TRP A 1 292 ? 16.104 -9.595 -19.049 1.00 94.94 292 TRP A CA 1
ATOM 2266 C C . TRP A 1 292 ? 14.736 -9.012 -19.412 1.00 94.94 292 TRP A C 1
ATOM 2268 O O . TRP A 1 292 ? 14.645 -8.112 -20.231 1.00 94.94 292 TRP A O 1
ATOM 2278 N N . THR A 1 293 ? 13.657 -9.503 -18.804 1.00 95.44 293 THR A N 1
ATOM 2279 C CA . THR A 1 293 ? 12.296 -9.038 -19.094 1.00 95.44 293 THR A CA 1
ATOM 2280 C C . THR A 1 293 ? 11.528 -8.775 -17.807 1.00 95.44 293 THR A C 1
ATOM 2282 O O . THR A 1 293 ? 11.805 -9.377 -16.760 1.00 95.44 293 THR A O 1
ATOM 2285 N N . VAL A 1 294 ? 10.522 -7.897 -17.880 1.00 95.31 294 VAL A N 1
ATOM 2286 C CA . VAL A 1 294 ? 9.630 -7.607 -16.743 1.00 95.31 294 VAL A CA 1
ATOM 2287 C C . VAL A 1 294 ? 8.921 -8.884 -16.287 1.00 95.31 294 VAL A C 1
ATOM 2289 O O . VAL A 1 294 ? 8.821 -9.150 -15.091 1.00 95.31 294 VAL A O 1
ATOM 2292 N N . ASP A 1 295 ? 8.506 -9.727 -17.230 1.00 95.25 295 ASP A N 1
ATOM 2293 C CA . ASP A 1 295 ? 7.899 -11.036 -16.979 1.00 95.25 295 ASP A CA 1
ATOM 2294 C C . ASP A 1 295 ? 8.841 -11.959 -16.199 1.00 95.25 295 ASP A C 1
ATOM 2296 O O . ASP A 1 295 ? 8.420 -12.639 -15.258 1.00 95.25 295 ASP A O 1
ATOM 2300 N N . GLY A 1 296 ? 10.132 -11.940 -16.544 1.00 95.50 296 GLY A N 1
ATOM 2301 C CA . GLY A 1 296 ? 11.181 -12.640 -15.811 1.00 95.50 296 GLY A CA 1
ATOM 2302 C C . GLY A 1 296 ? 11.298 -12.156 -14.366 1.00 95.50 296 GLY A C 1
ATOM 2303 O O . GLY A 1 296 ? 11.340 -12.980 -13.446 1.00 95.50 296 GLY A O 1
ATOM 2304 N N . VAL A 1 297 ? 11.271 -10.838 -14.141 1.00 96.62 297 VAL A N 1
ATOM 2305 C CA . VAL A 1 297 ? 11.274 -10.258 -12.787 1.00 96.62 297 VAL A CA 1
ATOM 2306 C C . VAL A 1 297 ? 10.031 -10.699 -12.012 1.00 96.62 297 VAL A C 1
ATOM 2308 O O . VAL A 1 297 ? 10.162 -11.270 -10.931 1.00 96.62 297 VAL A O 1
ATOM 2311 N N . VAL A 1 298 ? 8.828 -10.532 -12.572 1.00 97.12 298 VAL A N 1
ATOM 2312 C CA . VAL A 1 298 ? 7.547 -10.917 -11.943 1.00 97.12 298 VAL A CA 1
ATOM 2313 C C . VAL A 1 298 ? 7.537 -12.402 -11.561 1.00 97.12 298 VAL A C 1
ATOM 2315 O O . VAL A 1 298 ? 7.179 -12.759 -10.434 1.00 97.12 298 VAL A O 1
ATOM 2318 N N . LYS A 1 299 ? 7.987 -13.280 -12.466 1.00 96.88 299 LYS A N 1
ATOM 2319 C CA . LYS A 1 299 ? 8.107 -14.722 -12.213 1.00 96.88 299 LYS A CA 1
ATOM 2320 C C . LYS A 1 299 ? 9.046 -15.013 -11.044 1.00 96.88 299 LYS A C 1
ATOM 2322 O O . LYS A 1 299 ? 8.753 -15.875 -10.214 1.00 96.88 299 LYS A O 1
ATOM 2327 N N . ASN A 1 300 ? 10.163 -14.297 -10.951 1.00 96.12 300 ASN A N 1
ATOM 2328 C CA . ASN A 1 300 ? 11.112 -14.474 -9.860 1.00 96.12 300 ASN A CA 1
ATOM 2329 C C . ASN A 1 300 ? 10.616 -13.890 -8.533 1.00 96.12 300 ASN A C 1
ATOM 2331 O O . ASN A 1 300 ? 10.850 -14.512 -7.500 1.00 96.12 300 ASN A O 1
ATOM 2335 N N . VAL A 1 301 ? 9.848 -12.797 -8.536 1.00 96.69 301 VAL A N 1
ATOM 2336 C CA . VAL A 1 301 ? 9.138 -12.311 -7.336 1.00 96.69 301 VAL A CA 1
ATOM 2337 C C . VAL A 1 301 ? 8.158 -13.376 -6.820 1.00 96.69 301 VAL A C 1
ATOM 2339 O O . VAL A 1 301 ? 8.086 -13.632 -5.614 1.00 96.69 301 VAL A O 1
ATOM 2342 N N . ALA A 1 302 ? 7.442 -14.058 -7.720 1.00 96.56 302 ALA A N 1
ATOM 2343 C CA . ALA A 1 302 ? 6.516 -15.132 -7.349 1.00 96.56 302 ALA A CA 1
ATOM 2344 C C . ALA A 1 302 ? 7.251 -16.359 -6.791 1.00 96.56 302 ALA A C 1
ATOM 2346 O O . ALA A 1 302 ? 6.824 -16.955 -5.805 1.00 96.56 302 ALA A O 1
ATOM 2347 N N . ALA A 1 303 ? 8.398 -16.706 -7.375 1.00 96.56 303 ALA A N 1
ATOM 2348 C CA . ALA A 1 303 ? 9.218 -17.841 -6.960 1.00 96.56 303 ALA A CA 1
ATOM 2349 C C . ALA A 1 303 ? 10.152 -17.551 -5.764 1.00 96.56 303 ALA A C 1
ATOM 2351 O O . ALA A 1 303 ? 10.931 -18.426 -5.372 1.00 96.56 303 ALA A O 1
ATOM 2352 N N . ALA A 1 304 ? 10.113 -16.345 -5.185 1.00 95.56 304 ALA A N 1
ATOM 2353 C CA . ALA A 1 304 ? 10.962 -15.962 -4.056 1.00 95.56 304 ALA A CA 1
ATOM 2354 C C . ALA A 1 304 ? 10.646 -16.749 -2.774 1.00 95.56 304 ALA A C 1
ATOM 2356 O O . ALA A 1 304 ? 11.554 -17.075 -2.008 1.00 95.56 304 ALA A O 1
ATOM 2357 N N . ALA A 1 305 ? 9.372 -17.085 -2.551 1.00 95.62 305 ALA A N 1
ATOM 2358 C CA . ALA A 1 305 ? 8.926 -17.868 -1.405 1.00 95.62 305 ALA A CA 1
ATOM 2359 C C . ALA A 1 305 ? 7.583 -18.549 -1.681 1.00 95.62 305 ALA A C 1
ATOM 2361 O O . ALA A 1 305 ? 6.740 -18.000 -2.382 1.00 95.62 305 ALA A O 1
ATOM 2362 N N . SER A 1 306 ? 7.325 -19.694 -1.044 1.00 94.44 306 SER A N 1
ATOM 2363 C CA . SER A 1 306 ? 6.017 -20.371 -1.112 1.00 94.44 306 SER A CA 1
ATOM 2364 C C . SER A 1 306 ? 4.873 -19.561 -0.485 1.00 94.44 306 SER A C 1
ATOM 2366 O O . SER A 1 306 ? 3.705 -19.801 -0.782 1.00 94.44 306 SER A O 1
ATOM 2368 N N . SER A 1 307 ? 5.203 -18.601 0.382 1.00 94.62 307 SER A N 1
ATOM 2369 C CA . SER A 1 307 ? 4.269 -17.646 0.982 1.00 94.62 307 SER A CA 1
ATOM 2370 C C . SER A 1 307 ? 4.073 -16.372 0.147 1.00 94.62 307 SER A C 1
ATOM 2372 O O . SER A 1 307 ? 3.321 -15.500 0.580 1.00 94.62 307 SER A O 1
ATOM 2374 N N . SER A 1 308 ? 4.750 -16.242 -1.002 1.00 96.12 308 SER A N 1
ATOM 2375 C CA . SER A 1 308 ? 4.614 -15.114 -1.932 1.00 96.12 308 SER A CA 1
ATOM 2376 C C . SER A 1 308 ? 3.451 -15.366 -2.890 1.00 96.12 308 SER A C 1
ATOM 2378 O O . SER A 1 308 ? 3.394 -16.400 -3.553 1.00 96.12 308 SER A O 1
ATOM 2380 N N . VAL A 1 309 ? 2.520 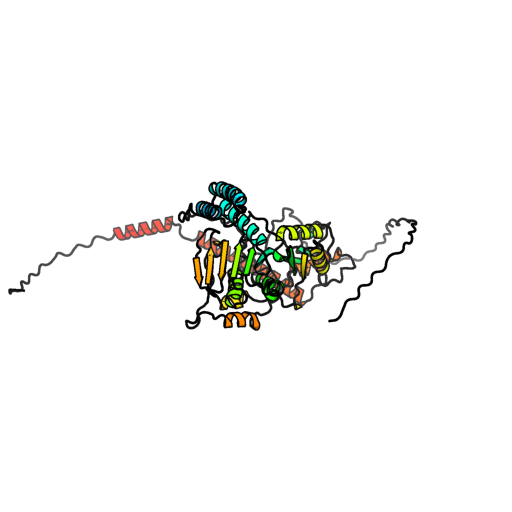-14.421 -2.973 1.00 97.56 309 VAL A N 1
ATOM 2381 C CA . VAL A 1 309 ? 1.437 -14.410 -3.963 1.00 97.56 309 VAL A CA 1
ATOM 2382 C C . VAL A 1 309 ? 1.602 -13.153 -4.797 1.00 97.56 309 VAL A C 1
ATOM 2384 O O . VAL A 1 309 ? 1.633 -12.066 -4.239 1.00 97.56 309 VAL A O 1
ATOM 2387 N N . VAL A 1 310 ? 1.720 -13.273 -6.117 1.00 97.88 310 VAL A N 1
ATOM 2388 C CA . VAL A 1 310 ? 2.006 -12.123 -6.988 1.00 97.88 310 VAL A CA 1
ATOM 2389 C C . VAL A 1 310 ? 0.801 -11.762 -7.838 1.00 97.88 310 VAL A C 1
ATOM 2391 O O . VAL A 1 310 ? 0.174 -12.632 -8.435 1.00 97.88 310 VAL A O 1
ATOM 2394 N N . THR A 1 311 ? 0.516 -10.465 -7.912 1.00 97.31 311 THR A N 1
ATOM 2395 C CA . THR A 1 311 ? -0.384 -9.862 -8.897 1.00 97.31 311 THR A CA 1
ATOM 2396 C C . THR A 1 311 ? 0.428 -8.876 -9.726 1.00 97.31 311 THR A C 1
ATOM 2398 O O . THR A 1 311 ? 0.898 -7.866 -9.203 1.00 97.31 311 THR A O 1
ATOM 2401 N N . ARG A 1 312 ? 0.624 -9.169 -11.013 1.00 96.69 312 ARG A N 1
ATOM 2402 C CA . ARG A 1 312 ? 1.160 -8.181 -11.954 1.00 96.69 312 ARG A CA 1
ATOM 2403 C C . ARG A 1 312 ? 0.045 -7.201 -12.293 1.00 96.69 312 ARG A C 1
ATOM 2405 O O . ARG A 1 312 ? -1.050 -7.654 -12.604 1.00 96.69 312 ARG A O 1
ATOM 2412 N N . ILE A 1 313 ? 0.326 -5.906 -12.228 1.00 96.31 313 ILE A N 1
ATOM 2413 C CA . ILE A 1 313 ? -0.595 -4.874 -12.703 1.00 96.31 313 ILE A CA 1
ATOM 2414 C C . ILE A 1 313 ? -0.104 -4.387 -14.062 1.00 96.31 313 ILE A C 1
ATOM 2416 O O . ILE A 1 313 ? 1.058 -4.013 -14.226 1.00 96.31 313 ILE A O 1
ATOM 2420 N N . THR A 1 314 ? -1.016 -4.389 -15.020 1.00 93.38 314 THR A N 1
ATOM 2421 C CA . THR A 1 314 ? -0.866 -3.850 -16.366 1.00 93.38 314 THR A CA 1
ATOM 2422 C C . THR A 1 314 ? -1.895 -2.742 -16.594 1.00 93.38 314 THR A C 1
ATOM 2424 O O . THR A 1 314 ? -2.821 -2.557 -15.800 1.00 93.38 314 THR A O 1
ATOM 2427 N N . LEU A 1 315 ? -1.746 -1.991 -17.686 1.00 87.06 315 LEU A N 1
ATOM 2428 C CA . LEU A 1 315 ? -2.689 -0.927 -18.048 1.00 87.06 315 LEU A CA 1
ATOM 2429 C C . LEU A 1 315 ? -4.106 -1.457 -18.326 1.00 87.06 315 LEU A C 1
ATOM 2431 O O . LEU A 1 315 ? -5.088 -0.760 -18.086 1.00 87.06 315 LEU A O 1
ATOM 2435 N N . GLU A 1 316 ? -4.220 -2.700 -18.790 1.00 86.50 316 GLU A N 1
ATOM 2436 C CA . GLU A 1 316 ? -5.489 -3.325 -19.175 1.00 86.50 316 GLU A CA 1
ATOM 2437 C C . GLU A 1 316 ? -6.331 -3.745 -17.961 1.00 86.50 316 GLU A C 1
ATOM 2439 O O . GLU A 1 316 ? -7.563 -3.778 -18.031 1.00 86.50 316 GLU A O 1
ATOM 2444 N N . ASP A 1 317 ? -5.684 -4.003 -16.821 1.00 85.06 317 ASP A N 1
ATOM 2445 C CA . ASP A 1 317 ? -6.345 -4.525 -15.624 1.00 85.06 317 ASP A CA 1
ATOM 2446 C C . ASP A 1 317 ? -7.311 -3.518 -14.979 1.00 85.06 317 ASP A C 1
ATOM 2448 O O . ASP A 1 317 ? -8.193 -3.912 -14.215 1.00 85.06 317 ASP A O 1
ATOM 2452 N N . ASN A 1 318 ? -7.153 -2.213 -15.250 1.00 85.62 318 ASN A N 1
ATOM 2453 C CA . ASN A 1 318 ? -7.958 -1.132 -14.656 1.00 85.62 318 ASN A CA 1
ATOM 2454 C C . ASN A 1 318 ? -8.064 -1.206 -13.110 1.00 85.62 318 ASN A C 1
ATOM 2456 O O . ASN A 1 318 ? -9.057 -0.772 -12.508 1.00 85.62 318 ASN A O 1
ATOM 2460 N N . ILE A 1 319 ? -7.036 -1.770 -12.460 1.00 92.44 319 ILE A N 1
ATOM 2461 C CA . ILE A 1 319 ? -6.927 -1.866 -10.996 1.00 92.44 319 ILE A CA 1
ATOM 2462 C C . ILE A 1 319 ? -6.634 -0.488 -10.396 1.00 92.44 319 ILE A C 1
ATOM 2464 O O . ILE A 1 319 ? -7.199 -0.141 -9.362 1.00 92.44 319 ILE A O 1
ATOM 2468 N N . LEU A 1 320 ? -5.758 0.291 -11.037 1.00 95.06 320 LEU A N 1
ATOM 2469 C CA . LEU A 1 320 ? -5.312 1.595 -10.550 1.00 95.06 320 LEU A CA 1
ATOM 2470 C C . LEU A 1 320 ? -6.341 2.683 -10.870 1.00 95.06 320 LEU A C 1
ATOM 2472 O O . LEU A 1 320 ? -6.659 2.917 -12.036 1.00 95.06 320 LEU A O 1
ATOM 2476 N N . ARG A 1 321 ? -6.859 3.347 -9.833 1.00 94.31 321 ARG A N 1
ATOM 2477 C CA . ARG A 1 321 ? -7.940 4.338 -9.929 1.00 94.31 321 ARG A CA 1
ATOM 2478 C C . ARG A 1 321 ? -7.644 5.615 -9.149 1.00 94.31 321 ARG A C 1
ATOM 2480 O O . ARG A 1 321 ? -6.904 5.587 -8.168 1.00 94.31 321 ARG A O 1
ATOM 2487 N N . ASP A 1 322 ? -8.265 6.711 -9.573 1.00 93.19 322 ASP A N 1
ATOM 2488 C CA . ASP A 1 322 ? -8.199 8.016 -8.910 1.00 93.19 322 ASP A CA 1
ATOM 2489 C C . ASP A 1 322 ? -9.091 8.035 -7.658 1.00 93.19 322 ASP A C 1
ATOM 2491 O O . ASP A 1 322 ? -10.275 8.384 -7.691 1.00 93.19 322 ASP A O 1
ATOM 2495 N N . PHE A 1 323 ? -8.514 7.622 -6.530 1.00 93.50 323 PHE A N 1
ATOM 2496 C CA . PHE A 1 323 ? -9.152 7.721 -5.222 1.00 93.50 323 PHE A CA 1
ATOM 2497 C C . PHE A 1 323 ? -9.035 9.130 -4.644 1.00 93.50 323 PHE A C 1
ATOM 2499 O O . PHE A 1 323 ? -9.932 9.556 -3.919 1.00 93.50 323 PHE A O 1
ATOM 2506 N N . LYS A 1 324 ? -7.952 9.851 -4.930 1.00 91.38 324 LYS A N 1
ATOM 2507 C CA . LYS A 1 324 ? -7.613 11.167 -4.392 1.00 91.38 324 LYS A CA 1
ATOM 2508 C C . LYS A 1 324 ? -8.717 12.165 -4.692 1.00 91.38 324 LYS A C 1
ATOM 2510 O O . LYS A 1 324 ? -9.208 12.806 -3.757 1.00 91.38 324 LYS A O 1
ATOM 2515 N N . THR A 1 325 ? -9.166 12.245 -5.942 1.00 91.12 325 THR A N 1
ATOM 2516 C CA . THR A 1 325 ? -10.250 13.145 -6.352 1.00 91.12 325 THR A CA 1
ATOM 2517 C C . THR A 1 325 ? -11.563 12.754 -5.683 1.00 91.12 325 THR A C 1
ATOM 2519 O O . THR A 1 325 ? -12.194 13.583 -5.019 1.00 91.12 325 THR A O 1
ATOM 2522 N N . GLY A 1 326 ? -11.941 11.473 -5.764 1.00 89.50 326 GLY A N 1
ATOM 2523 C CA . GLY A 1 326 ? -13.204 10.990 -5.202 1.00 89.50 326 GLY A CA 1
ATOM 2524 C C . GLY A 1 326 ? -13.293 11.175 -3.684 1.00 89.50 326 GLY A C 1
ATOM 2525 O O . GLY A 1 326 ? -14.302 11.640 -3.157 1.00 89.50 326 GLY A O 1
ATOM 2526 N N . ILE A 1 327 ? -12.217 10.873 -2.960 1.00 92.38 327 ILE A N 1
ATOM 2527 C CA . ILE A 1 327 ? -12.138 11.007 -1.501 1.00 92.38 327 ILE A CA 1
ATOM 2528 C C . ILE A 1 327 ? -12.133 12.471 -1.067 1.00 92.38 327 ILE A C 1
ATOM 2530 O O . ILE A 1 327 ? -12.768 12.816 -0.063 1.00 92.38 327 ILE A O 1
ATOM 2534 N N . SER A 1 328 ? -11.438 13.332 -1.810 1.00 91.75 328 SER A N 1
ATOM 2535 C CA . SER A 1 328 ? -11.371 14.764 -1.516 1.00 91.75 328 SER A CA 1
ATOM 2536 C C . SER A 1 328 ? -12.740 15.427 -1.613 1.00 91.75 328 SER A C 1
ATOM 2538 O O . SER A 1 328 ? -13.001 16.378 -0.884 1.00 91.75 328 SER A O 1
ATOM 2540 N N . GLU A 1 329 ? -13.653 14.912 -2.436 1.00 91.44 329 GLU A N 1
ATOM 2541 C CA . GLU A 1 329 ? -15.036 15.394 -2.488 1.00 91.44 329 GLU A CA 1
ATOM 2542 C C . GLU A 1 329 ? -15.867 14.983 -1.255 1.00 91.44 329 GLU A C 1
ATOM 2544 O O . GLU A 1 329 ? -16.834 15.652 -0.879 1.00 91.44 329 GLU A O 1
ATOM 2549 N N . LEU A 1 330 ? -15.503 13.878 -0.603 1.00 93.31 330 LEU A N 1
ATOM 2550 C CA . LEU A 1 330 ? -16.290 13.272 0.471 1.00 93.31 330 LEU A CA 1
ATOM 2551 C C . LEU A 1 330 ? -15.906 13.792 1.859 1.00 93.31 330 LEU A C 1
ATOM 2553 O O . LEU A 1 330 ? -16.786 13.973 2.714 1.00 93.31 330 LEU A O 1
ATOM 2557 N N . TYR A 1 331 ? -14.613 14.048 2.073 1.00 95.56 331 TYR A N 1
ATOM 2558 C CA . TYR A 1 331 ? -14.045 14.334 3.389 1.00 95.56 331 TYR A CA 1
ATOM 2559 C C . TYR A 1 331 ? -13.219 15.624 3.412 1.00 95.56 331 TYR A C 1
ATOM 2561 O O . TYR A 1 331 ? -12.638 16.055 2.414 1.00 95.56 331 TYR A O 1
ATOM 2569 N N . LYS A 1 332 ? -13.207 16.288 4.566 1.00 94.94 332 LYS A N 1
ATOM 2570 C CA . LYS A 1 332 ? -12.293 17.396 4.855 1.00 94.94 332 LYS A CA 1
ATOM 2571 C C . LYS A 1 332 ? -10.955 16.808 5.332 1.00 94.94 332 LYS A C 1
ATOM 2573 O O . LYS A 1 332 ? -10.986 15.784 6.011 1.00 94.94 332 LYS A O 1
ATOM 2578 N N . PRO A 1 333 ? -9.808 17.413 4.988 1.00 92.56 333 PRO A N 1
ATOM 2579 C CA . PRO A 1 333 ? -8.519 16.932 5.471 1.00 92.56 333 PRO A CA 1
ATOM 2580 C C . PRO A 1 333 ? -8.445 17.038 6.995 1.00 92.56 333 PRO A C 1
ATOM 2582 O O . PRO A 1 333 ? -8.913 18.016 7.580 1.00 92.56 333 PRO A O 1
ATOM 2585 N N . LEU A 1 334 ? -7.836 16.038 7.623 1.00 89.12 334 LEU A N 1
ATOM 2586 C CA . LEU A 1 334 ? -7.411 16.107 9.010 1.00 89.12 334 LEU A CA 1
ATOM 2587 C C . LEU A 1 334 ? -6.139 16.966 9.091 1.00 89.12 334 LEU A C 1
ATOM 2589 O O . LEU A 1 334 ? -5.186 16.752 8.332 1.00 89.12 334 LEU A O 1
ATOM 2593 N N . SER A 1 335 ? -6.116 17.940 10.001 1.00 81.06 335 SER A N 1
ATOM 2594 C CA . SER A 1 335 ? -4.900 18.692 10.328 1.00 81.06 335 SER A CA 1
ATOM 2595 C C . SER A 1 335 ? -3.916 17.812 11.104 1.00 81.06 335 SER A C 1
ATOM 2597 O O . SER A 1 335 ? -4.333 16.907 11.821 1.00 81.06 335 SER A O 1
ATOM 2599 N N . THR A 1 336 ? -2.611 18.069 10.959 1.00 83.25 336 THR A N 1
ATOM 2600 C CA . THR A 1 336 ? -1.541 17.437 11.763 1.00 83.25 336 THR A CA 1
ATOM 2601 C C . THR A 1 336 ? -1.536 15.897 11.781 1.00 83.25 336 THR A C 1
ATOM 2603 O O . THR A 1 336 ? -1.154 15.278 12.773 1.00 83.25 336 THR A O 1
ATOM 2606 N N . VAL A 1 337 ? -1.866 15.256 10.648 1.00 85.06 337 VAL A N 1
ATOM 2607 C CA . VAL A 1 337 ? -1.822 13.785 10.469 1.00 85.06 337 VAL A CA 1
ATOM 2608 C C . VAL A 1 337 ? -0.508 13.181 10.975 1.00 85.06 337 VAL A C 1
ATOM 2610 O O . VAL A 1 337 ? -0.519 12.130 11.617 1.00 85.06 337 VAL A O 1
ATOM 2613 N N . GLN A 1 338 ? 0.620 13.855 10.726 1.00 84.88 338 GLN A N 1
ATOM 2614 C CA . GLN A 1 338 ? 1.956 13.360 11.064 1.00 84.88 338 GLN A CA 1
ATOM 2615 C C . GLN A 1 338 ? 2.173 13.131 12.568 1.00 84.88 338 GLN A C 1
ATOM 2617 O O . GLN A 1 338 ? 2.962 12.256 12.923 1.00 84.88 338 GLN A O 1
ATOM 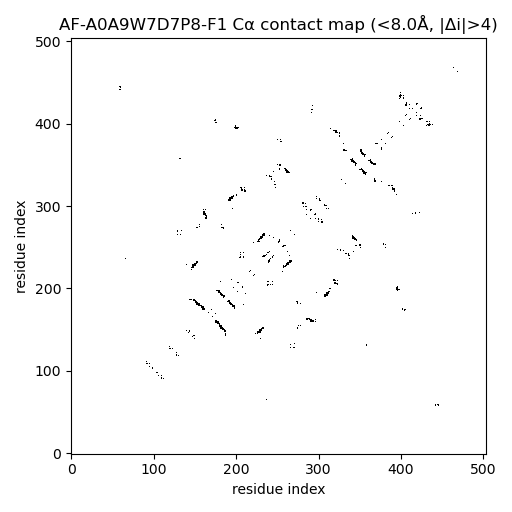2622 N N . LYS A 1 339 ? 1.419 13.804 13.446 1.00 85.81 339 LYS A N 1
ATOM 2623 C CA . LYS A 1 339 ? 1.524 13.652 14.906 1.00 85.81 339 LYS A CA 1
ATOM 2624 C C . LYS A 1 339 ? 0.973 12.317 15.421 1.00 85.81 339 LYS A C 1
ATOM 2626 O O . LYS A 1 339 ? 1.426 11.803 16.441 1.00 85.81 339 LYS A O 1
ATOM 2631 N N . TYR A 1 340 ? -0.027 11.757 14.747 1.00 89.44 340 TYR A N 1
ATOM 2632 C CA . TYR A 1 340 ? -0.762 10.601 15.256 1.00 89.44 340 TYR A CA 1
ATOM 2633 C C . TYR A 1 340 ? -0.143 9.279 14.802 1.00 89.44 340 TYR A C 1
ATOM 2635 O O . TYR A 1 340 ? 0.378 9.163 13.693 1.00 89.44 340 TYR A O 1
ATOM 2643 N N . HIS A 1 341 ? -0.228 8.257 15.648 1.00 89.06 341 HIS A N 1
ATOM 2644 C CA . HIS A 1 341 ? 0.239 6.905 15.336 1.00 89.06 341 HIS A CA 1
ATOM 2645 C C . HIS A 1 341 ? -0.902 5.923 15.100 1.00 89.06 341 HIS A C 1
ATOM 2647 O O . HIS A 1 341 ? -0.699 4.913 14.431 1.00 89.06 341 HIS A O 1
ATOM 2653 N N . ILE A 1 342 ? -2.084 6.186 15.655 1.00 92.75 342 ILE A N 1
ATOM 2654 C CA . ILE A 1 342 ? -3.234 5.290 15.547 1.00 92.75 342 ILE A CA 1
ATOM 2655 C C . ILE A 1 342 ? -4.446 6.104 15.122 1.00 92.75 342 ILE A C 1
ATOM 2657 O O . ILE A 1 342 ? -4.743 7.145 15.710 1.00 92.75 342 ILE A O 1
ATOM 2661 N N . PHE A 1 343 ? -5.142 5.590 14.119 1.00 95.69 343 PHE A N 1
ATOM 2662 C CA . PHE A 1 343 ? -6.396 6.110 13.609 1.00 95.69 343 PHE A CA 1
ATOM 2663 C C . PHE A 1 343 ? -7.443 5.008 13.675 1.00 95.69 343 PHE A C 1
ATOM 2665 O O . PHE A 1 343 ? -7.214 3.919 13.156 1.00 95.69 343 PHE A O 1
ATOM 2672 N N . SER A 1 344 ? -8.592 5.287 14.273 1.00 96.69 344 SER A N 1
ATOM 2673 C CA . SER A 1 344 ? -9.665 4.308 14.438 1.00 96.69 344 SER A CA 1
ATOM 2674 C C . SER A 1 344 ? -10.982 4.865 13.913 1.00 96.69 344 SER A C 1
ATOM 2676 O O . SER A 1 344 ? -11.299 6.032 14.134 1.00 96.69 344 SER A O 1
ATOM 2678 N N . ALA A 1 345 ? -11.770 4.032 13.238 1.00 97.19 345 ALA A N 1
ATOM 2679 C CA . ALA A 1 345 ? -13.139 4.358 12.844 1.00 97.19 345 ALA A CA 1
ATOM 2680 C C . ALA A 1 345 ? -14.075 3.177 13.122 1.00 97.19 345 ALA A C 1
ATOM 2682 O O . ALA A 1 345 ? -13.682 2.015 13.007 1.00 97.19 345 ALA A O 1
ATOM 2683 N N . ASN A 1 346 ? -15.322 3.478 13.487 1.00 96.56 346 ASN A N 1
ATOM 2684 C CA . ASN A 1 346 ? -16.320 2.491 13.896 1.00 96.56 346 ASN A CA 1
ATOM 2685 C C . ASN A 1 346 ? -17.706 2.849 13.331 1.00 96.56 346 ASN A C 1
ATOM 2687 O O . ASN A 1 346 ? -18.054 4.027 13.226 1.00 96.56 346 ASN A O 1
ATOM 2691 N N . LYS A 1 347 ? -18.499 1.829 12.987 1.00 97.00 347 LYS A N 1
ATOM 2692 C CA . LYS A 1 347 ? -19.874 1.947 12.483 1.00 97.00 347 LYS A CA 1
ATOM 2693 C C . LYS A 1 347 ? -20.817 2.741 13.386 1.00 97.00 347 LYS A C 1
ATOM 2695 O O . LYS A 1 347 ? -21.783 3.300 12.878 1.00 97.00 347 LYS A O 1
ATOM 2700 N N . ASP A 1 348 ? -20.550 2.802 14.688 1.00 96.75 348 ASP A N 1
ATOM 2701 C CA . ASP A 1 348 ? -21.379 3.538 15.645 1.00 96.75 348 ASP A CA 1
ATOM 2702 C C . ASP A 1 348 ? -21.280 5.055 15.414 1.00 96.75 348 ASP A C 1
ATOM 2704 O O . ASP A 1 348 ? -22.217 5.796 15.703 1.00 96.75 348 ASP A O 1
ATOM 2708 N N . ASN A 1 349 ? -20.170 5.520 14.822 1.00 95.06 349 ASN A N 1
ATOM 2709 C CA . ASN A 1 349 ? -19.938 6.922 14.480 1.00 95.06 349 ASN A CA 1
ATOM 2710 C C . ASN A 1 349 ? -19.439 7.073 13.025 1.00 95.06 349 ASN A C 1
ATOM 2712 O O . ASN A 1 349 ? -18.274 7.409 12.793 1.00 95.06 349 ASN A O 1
ATOM 2716 N N . PRO A 1 350 ? -20.299 6.857 12.009 1.00 93.62 350 PRO A N 1
ATOM 2717 C CA . PRO A 1 350 ? -19.882 6.891 10.611 1.00 93.62 350 PRO A CA 1
ATOM 2718 C C . PRO A 1 350 ? -19.326 8.257 10.192 1.00 93.62 350 PRO A C 1
ATOM 2720 O O . PRO A 1 350 ? -19.950 9.301 10.412 1.00 93.62 350 PRO A O 1
ATOM 2723 N N . GLY A 1 351 ? -18.162 8.244 9.539 1.00 93.50 351 GLY A N 1
ATOM 2724 C CA . GLY A 1 351 ? -17.480 9.456 9.078 1.00 93.50 351 GLY A CA 1
ATOM 2725 C C . GLY A 1 351 ? -16.696 10.208 10.162 1.00 93.50 351 GLY A C 1
ATOM 2726 O O . GLY A 1 351 ? -16.125 11.256 9.861 1.00 93.50 351 GLY A O 1
ATOM 2727 N N . VAL A 1 352 ? -16.648 9.679 11.388 1.00 96.12 352 VAL A N 1
ATOM 2728 C CA . VAL A 1 352 ? -15.799 10.172 12.479 1.00 96.12 352 VAL A CA 1
ATOM 2729 C C . VAL A 1 352 ? -14.551 9.306 12.578 1.00 96.12 352 VAL A C 1
ATOM 2731 O O . VAL A 1 352 ? -14.632 8.081 12.482 1.00 96.12 352 VAL A O 1
ATOM 2734 N N . ILE A 1 353 ? -13.406 9.950 12.781 1.00 96.06 353 ILE A N 1
ATOM 2735 C CA . ILE A 1 353 ? -12.137 9.282 13.041 1.00 96.06 353 ILE A CA 1
ATOM 2736 C C . ILE A 1 353 ? -11.624 9.642 14.429 1.00 96.06 353 ILE A C 1
ATOM 2738 O O . ILE A 1 353 ? -11.709 10.798 14.835 1.00 96.06 353 ILE A O 1
ATOM 2742 N N . THR A 1 354 ? -11.090 8.662 15.149 1.00 96.00 354 THR A N 1
ATOM 2743 C CA . THR A 1 354 ? -10.396 8.860 16.422 1.00 96.00 354 THR A CA 1
ATOM 2744 C C . THR A 1 354 ? -8.895 8.757 16.193 1.00 96.00 354 THR A C 1
ATOM 2746 O O . THR A 1 354 ? -8.415 7.746 15.684 1.00 96.00 354 THR A O 1
ATOM 2749 N N . CYS A 1 355 ? -8.154 9.788 16.581 1.00 94.06 355 CYS A N 1
ATOM 2750 C CA . CYS A 1 355 ? -6.720 9.927 16.358 1.00 94.06 355 CYS A CA 1
ATOM 2751 C C . CYS A 1 355 ? -5.977 9.897 17.695 1.00 94.06 355 CYS A C 1
ATOM 2753 O O . CYS A 1 355 ? -6.332 10.633 18.614 1.00 94.06 355 CYS A O 1
ATOM 2755 N N . LYS A 1 356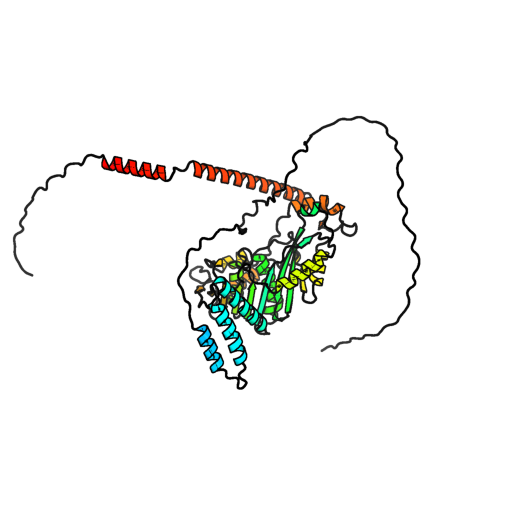 ? -4.936 9.069 17.810 1.00 90.75 356 LYS A N 1
ATOM 2756 C CA . LYS A 1 356 ? -4.142 8.915 19.038 1.00 90.75 356 LYS A CA 1
ATOM 2757 C C . LYS A 1 356 ? -2.659 9.123 18.769 1.00 90.75 356 LYS A C 1
ATOM 2759 O O . LYS A 1 356 ? -2.108 8.561 17.817 1.00 90.75 356 LYS A O 1
ATOM 2764 N N . CYS A 1 357 ? -1.996 9.895 19.629 1.00 86.44 357 CYS A N 1
ATOM 2765 C CA . CYS A 1 357 ? -0.545 10.093 19.549 1.00 86.44 357 CYS A CA 1
ATOM 2766 C C . CYS A 1 357 ? 0.214 8.875 20.092 1.00 86.44 357 CYS A C 1
ATOM 2768 O O . CYS A 1 357 ? 1.350 8.621 19.708 1.00 86.44 357 CYS A O 1
ATOM 2770 N N . SER A 1 358 ? -0.409 8.104 20.986 1.00 79.31 358 SER A N 1
ATOM 2771 C CA . SER A 1 358 ? 0.152 6.866 21.523 1.00 79.31 358 SER A CA 1
ATOM 2772 C C . SER A 1 358 ? -0.953 5.849 21.838 1.00 79.31 358 SER A C 1
ATOM 2774 O O . SER A 1 358 ? -2.115 6.235 21.958 1.00 79.31 358 SER A O 1
ATOM 2776 N N . PRO A 1 359 ? -0.629 4.558 22.014 1.00 74.94 359 PRO A N 1
ATOM 2777 C CA . PRO A 1 359 ? -1.616 3.535 22.373 1.00 74.94 359 PRO A CA 1
ATOM 2778 C C . PRO A 1 359 ? -2.412 3.823 23.656 1.00 74.94 359 PRO A C 1
ATOM 2780 O O . PRO A 1 359 ? -3.557 3.392 23.761 1.00 74.94 359 PRO A O 1
ATOM 2783 N N . ASN A 1 360 ? -1.824 4.567 24.598 1.00 75.44 360 ASN A N 1
ATOM 2784 C CA . ASN A 1 360 ? -2.428 4.880 25.897 1.00 75.44 360 ASN A CA 1
ATOM 2785 C C . ASN A 1 360 ? -3.202 6.209 25.906 1.00 75.44 360 ASN A C 1
ATOM 2787 O O . ASN A 1 360 ? -3.746 6.583 26.935 1.00 75.44 360 ASN A O 1
ATOM 2791 N N . ASP A 1 361 ? -3.212 6.938 24.790 1.00 79.62 361 ASP A N 1
ATOM 2792 C CA . ASP A 1 361 ? -3.927 8.206 24.647 1.00 79.62 361 ASP A CA 1
ATOM 2793 C C . ASP A 1 361 ? -5.439 7.942 24.525 1.00 79.62 361 ASP A C 1
ATOM 2795 O O . ASP A 1 361 ? -5.857 7.012 23.820 1.00 79.62 361 ASP A O 1
ATOM 2799 N N . ASP A 1 362 ? -6.266 8.757 25.182 1.00 80.56 362 ASP A N 1
ATOM 2800 C CA . ASP A 1 362 ? -7.727 8.711 25.038 1.00 80.56 362 ASP A CA 1
ATOM 2801 C C . ASP A 1 362 ? -8.139 9.009 23.587 1.00 80.56 362 ASP A C 1
ATOM 2803 O O . ASP A 1 362 ? -9.067 8.396 23.050 1.00 80.56 362 ASP A O 1
ATOM 2807 N N . GLY A 1 363 ? -7.349 9.841 22.903 1.00 87.06 363 GLY A N 1
ATOM 2808 C CA . GLY A 1 363 ? -7.521 10.197 21.505 1.00 87.06 363 GLY A CA 1
ATOM 2809 C C . GLY A 1 363 ? -8.524 11.320 21.276 1.00 87.06 363 GLY A C 1
ATOM 2810 O O . GLY A 1 363 ? -9.426 11.581 22.069 1.00 87.06 363 GLY A O 1
ATOM 2811 N N . ILE A 1 364 ? -8.374 11.986 20.136 1.00 91.38 364 ILE A N 1
ATOM 2812 C CA . ILE A 1 364 ? -9.245 13.079 19.701 1.00 91.38 364 ILE A CA 1
ATOM 2813 C C . ILE A 1 364 ? -10.126 12.556 18.574 1.00 91.38 364 ILE A C 1
ATOM 2815 O O . ILE A 1 364 ? -9.627 11.956 17.624 1.00 91.38 364 ILE A O 1
ATOM 2819 N N . SER A 1 365 ? -11.438 12.763 18.685 1.00 94.25 365 SER A N 1
ATOM 2820 C CA . SER A 1 365 ? -12.391 12.345 17.656 1.00 94.25 365 SER A CA 1
ATOM 2821 C C . SER A 1 365 ? -12.837 13.525 16.801 1.00 94.25 365 SER A C 1
ATOM 2823 O O . SER A 1 365 ? -13.321 14.529 17.321 1.00 94.25 365 SER A O 1
ATOM 2825 N N . GLU A 1 366 ? -12.726 13.382 15.483 1.00 94.31 366 GLU A N 1
ATOM 2826 C CA . GLU A 1 366 ? -13.086 14.412 14.512 1.00 94.31 366 GLU A CA 1
ATOM 2827 C C . GLU A 1 366 ? -14.029 13.873 13.433 1.00 94.31 366 GLU A C 1
ATOM 2829 O O . GLU A 1 366 ? -13.779 12.846 12.806 1.00 94.31 366 GLU A O 1
ATOM 2834 N N . ASP A 1 367 ? -15.129 14.589 13.182 1.00 95.12 367 ASP A N 1
ATOM 2835 C CA . ASP A 1 367 ? -16.035 14.292 12.069 1.00 95.12 367 ASP A CA 1
ATOM 2836 C C . ASP A 1 367 ? -15.486 14.888 10.774 1.00 95.12 367 ASP A C 1
ATOM 2838 O O . ASP A 1 367 ? -15.465 16.116 10.608 1.00 95.12 367 ASP A O 1
ATOM 2842 N N . LEU A 1 368 ? -15.060 14.021 9.859 1.00 95.56 368 LEU A N 1
ATOM 2843 C CA . LEU A 1 368 ? -14.411 14.418 8.615 1.00 95.56 368 LEU A CA 1
ATOM 2844 C C . LEU A 1 368 ? -15.381 14.604 7.451 1.00 95.56 368 LEU A C 1
ATOM 2846 O O . LEU A 1 368 ? -14.960 15.020 6.375 1.00 95.56 368 LEU A O 1
ATOM 2850 N N . ARG A 1 369 ? -16.679 14.331 7.619 1.00 96.12 369 ARG A N 1
ATOM 2851 C CA . ARG A 1 369 ? -17.647 14.478 6.524 1.00 96.12 369 ARG A CA 1
ATOM 2852 C C . ARG A 1 369 ? -17.726 15.934 6.079 1.00 96.12 369 ARG A C 1
ATOM 2854 O O . ARG A 1 369 ? -17.956 16.833 6.896 1.00 96.12 369 ARG A O 1
ATOM 2861 N N . ARG A 1 370 ? -17.600 16.171 4.771 1.00 93.88 370 ARG A N 1
ATOM 2862 C CA . ARG A 1 370 ? -17.902 17.490 4.203 1.00 93.88 370 ARG A CA 1
ATOM 2863 C C . ARG A 1 370 ? -19.378 17.827 4.391 1.00 93.88 370 ARG A C 1
ATOM 2865 O O . ARG A 1 370 ? -20.229 16.947 4.517 1.00 93.88 370 ARG A O 1
ATOM 2872 N N . LYS A 1 371 ? -19.666 19.127 4.426 1.00 91.31 371 LYS A N 1
ATOM 2873 C CA . LYS A 1 371 ? -21.025 19.666 4.453 1.00 91.31 371 LYS A CA 1
ATOM 2874 C C . LYS A 1 371 ? -21.284 20.393 3.142 1.00 91.31 371 LYS A C 1
ATOM 2876 O O . LYS A 1 371 ? -20.567 21.337 2.833 1.00 91.31 371 LYS A O 1
ATOM 2881 N N . ILE A 1 372 ? -22.312 19.968 2.420 1.00 83.88 372 ILE A N 1
ATOM 2882 C CA . ILE A 1 372 ? -22.841 20.654 1.237 1.00 83.88 372 ILE A CA 1
ATOM 2883 C C . ILE A 1 372 ? -24.285 21.009 1.577 1.00 83.88 372 ILE A C 1
ATOM 2885 O O . ILE A 1 372 ? -25.020 20.154 2.065 1.00 83.88 372 ILE A O 1
ATOM 2889 N N . ASP A 1 373 ? -24.660 22.282 1.450 1.00 84.12 373 ASP A N 1
ATOM 2890 C CA . ASP A 1 373 ? -25.998 22.781 1.809 1.00 84.12 373 ASP A CA 1
ATOM 2891 C C . ASP A 1 373 ? -26.455 22.375 3.221 1.00 84.12 373 ASP A C 1
ATOM 2893 O O . ASP A 1 373 ? -27.608 22.033 3.469 1.00 84.12 373 ASP A O 1
ATOM 2897 N N . LYS A 1 374 ? -25.514 22.408 4.178 1.00 85.00 374 LYS A N 1
ATOM 2898 C CA . LYS A 1 374 ? -25.678 21.984 5.587 1.00 85.00 374 LYS A CA 1
ATOM 2899 C C . LYS A 1 374 ? -25.923 20.481 5.792 1.00 85.00 374 LYS A C 1
ATOM 2901 O O . LYS A 1 374 ? -25.992 20.042 6.940 1.00 85.00 374 LYS A O 1
ATOM 2906 N N . VAL A 1 375 ? -25.963 19.683 4.729 1.00 88.88 375 VAL A N 1
ATOM 2907 C CA . VAL A 1 375 ? -26.070 18.223 4.784 1.00 88.88 375 VAL A CA 1
ATOM 2908 C C . VAL A 1 375 ? -24.668 17.620 4.811 1.00 88.88 375 VAL A C 1
ATOM 2910 O O . VAL A 1 375 ? -23.826 17.922 3.965 1.00 88.88 375 VAL A O 1
ATOM 2913 N N . LYS A 1 376 ? -24.388 16.782 5.814 1.00 93.44 376 LYS A N 1
ATOM 2914 C CA . LYS A 1 376 ? -23.134 16.018 5.867 1.00 93.44 376 LYS A CA 1
ATOM 2915 C C . LYS A 1 376 ? -23.146 14.941 4.786 1.00 93.44 376 LYS A C 1
ATOM 2917 O O . LYS A 1 376 ? -24.197 14.356 4.543 1.00 93.44 376 LYS A O 1
ATOM 2922 N N . THR A 1 377 ? -21.985 14.640 4.205 1.00 94.12 377 THR A N 1
ATOM 2923 C CA . THR A 1 377 ? -21.809 13.540 3.246 1.00 94.12 377 THR A CA 1
ATOM 2924 C C . THR A 1 377 ? -22.516 12.266 3.741 1.00 94.12 377 THR A C 1
ATOM 2926 O O . THR A 1 377 ? -22.122 11.745 4.787 1.00 94.12 377 THR A O 1
ATOM 2929 N N . PRO A 1 378 ? -23.553 11.767 3.041 1.00 93.94 378 PRO A N 1
ATOM 2930 C CA . PRO A 1 378 ? -24.253 10.545 3.428 1.00 93.94 378 PRO A CA 1
ATOM 2931 C C . PRO A 1 378 ? -23.507 9.294 2.940 1.00 93.94 378 PRO A C 1
ATOM 2933 O O . PRO A 1 378 ? -22.813 9.336 1.922 1.00 93.94 378 PRO A O 1
ATOM 2936 N N . SER A 1 379 ? -23.712 8.155 3.605 1.00 93.75 379 SER A N 1
ATOM 2937 C CA . SER A 1 379 ? -23.097 6.863 3.246 1.00 93.75 379 SER A CA 1
ATOM 2938 C C . SER A 1 379 ? -23.420 6.411 1.816 1.00 93.75 379 SER A C 1
ATOM 2940 O O . SER A 1 379 ? -22.553 5.893 1.111 1.00 93.75 379 SER A O 1
ATOM 2942 N N . GLY A 1 380 ? -24.643 6.678 1.344 1.00 93.44 380 GLY A N 1
ATOM 2943 C CA . GLY A 1 380 ? -25.052 6.391 -0.033 1.00 93.44 380 GLY A CA 1
ATOM 2944 C C . GLY A 1 380 ? -24.232 7.157 -1.076 1.00 93.44 380 GLY A C 1
ATOM 2945 O O . GLY A 1 380 ? -23.876 6.586 -2.101 1.00 93.44 380 GLY A O 1
ATOM 2946 N N . LYS A 1 381 ? -23.846 8.414 -0.792 1.00 93.50 381 LYS A N 1
ATOM 2947 C CA . LYS A 1 381 ? -22.956 9.185 -1.677 1.00 93.50 381 LYS A CA 1
ATOM 2948 C C . LYS A 1 381 ? -21.564 8.556 -1.728 1.00 93.50 381 LYS A C 1
ATOM 2950 O O . LYS A 1 381 ? -21.005 8.431 -2.808 1.00 93.50 381 LYS A O 1
ATOM 2955 N N . VAL A 1 382 ? -21.023 8.135 -0.584 1.00 94.44 382 VAL A N 1
ATOM 2956 C CA . VAL A 1 382 ? -19.712 7.463 -0.527 1.00 94.44 382 VAL A CA 1
ATOM 2957 C C . VAL A 1 382 ? -19.720 6.180 -1.361 1.00 94.44 382 VAL A C 1
ATOM 2959 O O . VAL A 1 382 ? -18.812 5.974 -2.159 1.00 94.44 382 VAL A O 1
ATOM 2962 N N . SER A 1 383 ? -20.770 5.364 -1.214 1.00 94.06 383 SER A N 1
ATOM 2963 C CA . SER A 1 383 ? -20.932 4.108 -1.963 1.00 94.06 383 SER A CA 1
ATOM 2964 C C . SER A 1 383 ? -20.999 4.374 -3.468 1.00 94.06 383 SER A C 1
ATOM 2966 O O . SER A 1 383 ? -20.236 3.804 -4.241 1.00 94.06 383 SER A O 1
ATOM 2968 N N . LEU A 1 384 ? -21.827 5.342 -3.876 1.00 92.94 384 LEU A N 1
ATOM 2969 C CA . LEU A 1 384 ? -21.959 5.757 -5.272 1.00 92.94 384 LEU A CA 1
ATOM 2970 C C . LEU A 1 384 ? -20.622 6.233 -5.864 1.00 92.94 384 LEU A C 1
ATOM 2972 O O . LEU A 1 384 ? -20.301 5.872 -6.995 1.00 92.94 384 LEU A O 1
ATOM 2976 N N . MET A 1 385 ? -19.837 7.018 -5.112 1.00 91.94 385 MET A N 1
ATOM 2977 C CA . MET A 1 385 ? -18.524 7.494 -5.563 1.00 91.94 385 MET A CA 1
ATOM 2978 C C . MET A 1 385 ? -17.570 6.334 -5.849 1.00 91.94 385 MET A C 1
ATOM 2980 O O . MET A 1 385 ? -16.934 6.321 -6.901 1.00 91.94 385 MET A O 1
ATOM 2984 N N . PHE A 1 386 ? -17.510 5.343 -4.955 1.00 91.62 386 PHE A N 1
ATOM 2985 C CA . PHE A 1 386 ? -16.641 4.175 -5.119 1.00 91.62 386 PHE A CA 1
ATOM 2986 C C . PHE A 1 386 ? -17.103 3.271 -6.271 1.00 91.62 386 PHE A C 1
ATOM 2988 O O . PHE A 1 386 ? -16.280 2.786 -7.042 1.00 91.62 386 PHE A O 1
ATOM 2995 N N . GLU A 1 387 ? -18.412 3.079 -6.428 1.00 88.19 387 GLU A N 1
ATOM 2996 C CA . GLU A 1 387 ? -18.975 2.189 -7.448 1.00 88.19 387 GLU A CA 1
ATOM 2997 C C . GLU A 1 387 ? -18.967 2.784 -8.863 1.00 88.19 387 GLU A C 1
ATOM 2999 O O . GLU A 1 387 ? -18.837 2.038 -9.834 1.00 88.19 387 GLU A O 1
ATOM 3004 N N . ARG A 1 388 ? -19.149 4.106 -9.008 1.00 87.69 388 ARG A N 1
ATOM 3005 C CA . ARG A 1 388 ? -19.420 4.735 -10.317 1.00 87.69 388 ARG A CA 1
ATOM 3006 C C . ARG A 1 388 ? -18.459 5.841 -10.735 1.00 87.69 388 ARG A C 1
ATOM 3008 O O . ARG A 1 388 ? -18.415 6.142 -11.924 1.00 87.69 388 ARG A O 1
ATOM 3015 N N . TYR A 1 389 ? -17.722 6.448 -9.806 1.00 87.25 389 TYR A N 1
ATOM 3016 C CA . TYR A 1 389 ? -16.943 7.665 -10.080 1.00 87.25 389 TYR A CA 1
ATOM 3017 C C . TYR A 1 389 ? -15.433 7.507 -9.872 1.00 87.25 389 TYR A C 1
ATOM 3019 O O . TYR A 1 389 ? -14.693 8.460 -10.095 1.00 87.25 389 TYR A O 1
ATOM 3027 N N . LEU A 1 390 ? -14.950 6.316 -9.503 1.00 90.12 390 LEU A N 1
ATOM 3028 C CA . LEU A 1 390 ? -13.517 6.016 -9.511 1.00 90.12 390 LEU A CA 1
ATOM 3029 C C . LEU A 1 390 ? -13.045 5.743 -10.941 1.00 90.12 390 LEU A C 1
ATOM 3031 O O . LEU A 1 390 ? -13.218 4.634 -11.463 1.00 90.12 390 LEU A O 1
ATOM 3035 N N . LEU A 1 391 ? -12.456 6.768 -11.554 1.00 90.62 391 LEU A N 1
ATOM 3036 C CA . LEU A 1 391 ? -11.881 6.710 -12.895 1.00 90.62 391 LEU A CA 1
ATOM 3037 C C . LEU A 1 391 ? -10.538 5.959 -12.888 1.00 90.62 391 LEU A C 1
ATOM 3039 O O . LEU A 1 391 ? -9.827 6.013 -11.881 1.00 90.62 391 LEU A O 1
ATOM 3043 N N . PRO A 1 392 ? -10.170 5.268 -13.981 1.00 91.38 392 PRO A N 1
ATOM 3044 C CA . PRO A 1 392 ? -8.826 4.717 -14.141 1.00 91.38 392 PRO A CA 1
ATOM 3045 C C . PRO A 1 392 ? -7.761 5.816 -14.056 1.00 91.38 392 PRO A C 1
ATOM 3047 O O . PRO A 1 392 ? -7.975 6.921 -14.558 1.00 91.38 392 PRO A O 1
ATOM 3050 N N . LEU A 1 393 ? -6.614 5.514 -13.442 1.00 91.00 393 LEU A N 1
ATOM 3051 C CA . LEU A 1 393 ? -5.474 6.429 -13.478 1.00 91.00 393 LEU A CA 1
ATOM 3052 C C . LEU A 1 393 ? -4.915 6.528 -14.893 1.00 91.00 393 LEU A C 1
ATOM 3054 O O . LEU A 1 393 ? -4.805 5.532 -15.610 1.00 91.00 393 LEU A O 1
ATOM 3058 N N . THR A 1 394 ? -4.512 7.737 -15.268 1.00 88.19 394 THR A N 1
ATOM 3059 C CA . THR A 1 394 ? -3.749 7.947 -16.492 1.00 88.19 394 THR A CA 1
ATOM 3060 C C . THR A 1 394 ? -2.334 7.401 -16.313 1.00 88.19 394 THR A C 1
ATOM 3062 O O . THR A 1 394 ? -1.709 7.695 -15.288 1.00 88.19 394 THR A O 1
ATOM 3065 N N . PRO A 1 395 ? -1.806 6.653 -17.295 1.00 86.62 395 PRO A N 1
ATOM 3066 C CA . PRO A 1 395 ? -0.417 6.225 -17.273 1.00 86.62 395 PRO A CA 1
ATOM 3067 C C . PRO A 1 395 ? 0.522 7.432 -17.169 1.00 86.62 395 PRO A C 1
ATOM 3069 O O . PRO A 1 395 ? 0.214 8.503 -17.708 1.00 86.62 395 PRO A O 1
ATOM 3072 N N . PRO A 1 396 ? 1.663 7.282 -16.484 1.00 85.69 396 PRO A N 1
ATOM 3073 C CA . PRO A 1 396 ? 2.665 8.326 -16.413 1.00 85.69 396 PRO A CA 1
ATOM 3074 C C . PRO A 1 396 ? 3.265 8.581 -17.795 1.00 85.69 396 PRO A C 1
ATOM 3076 O O . PRO A 1 396 ? 3.230 7.738 -18.694 1.00 85.69 396 PRO A O 1
ATOM 3079 N N . GLN A 1 397 ? 3.832 9.772 -17.952 1.00 80.50 397 GLN A N 1
ATOM 3080 C CA . GLN A 1 397 ? 4.584 10.103 -19.153 1.00 80.50 397 GLN A CA 1
ATOM 3081 C C . GLN A 1 397 ? 5.816 9.184 -19.238 1.00 80.50 397 GLN A C 1
ATOM 3083 O O . GLN A 1 397 ? 6.469 8.964 -18.213 1.00 80.50 397 GLN A O 1
ATOM 3088 N N . PRO A 1 398 ? 6.156 8.657 -20.424 1.00 77.38 398 PRO A N 1
ATOM 3089 C CA . PRO A 1 398 ? 7.343 7.833 -20.591 1.00 77.38 398 PRO A CA 1
ATOM 3090 C C . PRO A 1 398 ? 8.618 8.554 -20.130 1.00 77.38 398 PRO A C 1
ATOM 3092 O O . PRO A 1 398 ? 8.828 9.731 -20.441 1.00 77.38 398 PRO A O 1
ATOM 3095 N N . ILE A 1 399 ? 9.490 7.843 -19.409 1.00 82.44 399 ILE A N 1
ATOM 3096 C CA . ILE A 1 399 ? 10.754 8.407 -18.927 1.00 82.44 399 ILE A CA 1
ATOM 3097 C C . ILE A 1 399 ? 11.733 8.527 -20.097 1.00 82.44 399 ILE A C 1
ATOM 3099 O O . ILE A 1 399 ? 12.130 7.540 -20.721 1.00 82.44 399 ILE A O 1
ATOM 3103 N N . ALA A 1 400 ? 12.116 9.770 -20.384 1.00 78.25 400 ALA A N 1
ATOM 3104 C CA . ALA A 1 400 ? 12.916 10.166 -21.536 1.00 78.25 400 ALA A CA 1
ATOM 3105 C C . ALA A 1 400 ? 14.274 9.445 -21.603 1.00 78.25 400 ALA A C 1
ATOM 3107 O O . ALA A 1 400 ? 14.746 9.095 -22.686 1.00 78.25 400 ALA A O 1
ATOM 3108 N N . GLU A 1 401 ? 14.902 9.235 -20.447 1.00 83.25 401 GLU A N 1
ATOM 3109 C CA . GLU A 1 401 ? 16.158 8.513 -20.283 1.00 83.25 401 GLU A CA 1
ATOM 3110 C C . GLU A 1 401 ? 15.988 7.014 -20.521 1.00 83.25 401 GLU A C 1
ATOM 3112 O O . GLU A 1 401 ? 16.779 6.446 -21.267 1.00 83.25 401 GLU A O 1
ATOM 3117 N N . THR A 1 402 ? 14.952 6.382 -19.960 1.00 82.81 402 THR A N 1
ATOM 3118 C CA . THR A 1 402 ? 14.691 4.947 -20.149 1.00 82.81 402 THR A CA 1
ATOM 3119 C C . THR A 1 402 ? 14.473 4.627 -21.633 1.00 82.81 402 THR A C 1
ATOM 3121 O O . THR A 1 402 ? 15.078 3.693 -22.159 1.00 82.81 402 THR A O 1
ATOM 3124 N N . ILE A 1 403 ? 13.681 5.448 -22.336 1.00 81.81 403 ILE A N 1
ATOM 3125 C CA . ILE A 1 403 ? 13.406 5.304 -23.777 1.00 81.81 403 ILE A CA 1
ATOM 3126 C C . ILE A 1 403 ? 14.683 5.384 -24.621 1.00 81.81 403 ILE A C 1
ATOM 3128 O O . ILE A 1 403 ? 14.840 4.655 -25.597 1.00 81.81 403 ILE A O 1
ATOM 3132 N N . ASP A 1 404 ? 15.590 6.292 -24.270 1.00 82.94 404 ASP A N 1
ATOM 3133 C CA . ASP A 1 404 ? 16.831 6.503 -25.012 1.00 82.94 404 ASP A CA 1
ATOM 3134 C C . ASP A 1 404 ? 17.873 5.421 -24.693 1.00 82.94 404 ASP A C 1
ATOM 3136 O O . ASP A 1 404 ? 18.505 4.854 -25.585 1.00 82.94 404 ASP A O 1
ATOM 3140 N N . GLN A 1 405 ? 18.047 5.099 -23.414 1.00 88.06 405 GLN A N 1
ATOM 3141 C CA . GLN A 1 405 ? 19.144 4.260 -22.949 1.00 88.06 405 GLN A CA 1
ATOM 3142 C C . GLN A 1 405 ? 18.878 2.768 -23.158 1.00 88.06 405 GLN A C 1
ATOM 3144 O O . GLN A 1 405 ? 19.827 2.039 -23.463 1.00 88.06 405 GLN A O 1
ATOM 3149 N N . MET A 1 406 ? 17.626 2.300 -23.055 1.00 89.88 406 MET A N 1
ATOM 3150 C CA . MET A 1 406 ? 17.316 0.877 -23.240 1.00 89.88 406 MET A CA 1
ATOM 3151 C C . MET A 1 406 ? 17.721 0.355 -24.627 1.00 89.88 406 MET A C 1
ATOM 3153 O O . MET A 1 406 ? 18.476 -0.619 -24.692 1.00 89.88 406 MET A O 1
ATOM 3157 N N . PRO A 1 407 ? 17.332 0.998 -25.743 1.00 88.38 407 PRO A N 1
ATOM 3158 C CA . PRO A 1 407 ? 17.618 0.469 -27.075 1.00 88.38 407 PRO A CA 1
ATOM 3159 C C . PRO A 1 407 ? 19.065 0.715 -27.515 1.00 88.38 407 PRO A C 1
ATOM 3161 O O . PRO A 1 407 ? 19.615 -0.089 -28.265 1.00 88.38 407 PRO A O 1
ATOM 3164 N N . HIS A 1 408 ? 19.694 1.803 -27.054 1.00 86.69 408 HIS A N 1
ATOM 3165 C CA . HIS A 1 408 ? 21.025 2.211 -27.521 1.00 86.69 408 HIS A CA 1
ATOM 3166 C C . HIS A 1 408 ? 22.171 1.731 -26.623 1.00 86.69 408 HIS A C 1
ATOM 3168 O O . HIS A 1 408 ? 23.221 1.346 -27.134 1.00 86.69 408 HIS A O 1
ATOM 3174 N N . LYS A 1 409 ? 21.999 1.754 -25.293 1.00 88.75 409 LYS A N 1
ATOM 3175 C CA . LYS A 1 409 ? 23.073 1.454 -24.325 1.00 88.75 409 LYS A CA 1
ATOM 3176 C C . LYS A 1 409 ? 22.933 0.083 -23.672 1.00 88.75 409 LYS A C 1
ATOM 3178 O O . LYS A 1 409 ? 23.945 -0.537 -23.357 1.00 88.75 409 LYS A O 1
ATOM 3183 N N . VAL A 1 410 ? 21.704 -0.391 -23.464 1.00 90.31 410 VAL A N 1
ATOM 3184 C CA . VAL A 1 410 ? 21.437 -1.660 -22.763 1.00 90.31 410 VAL A CA 1
ATOM 3185 C C . VAL A 1 410 ? 21.313 -2.822 -23.750 1.00 90.31 410 VAL A C 1
ATOM 3187 O O . VAL A 1 410 ? 21.993 -3.834 -23.581 1.00 90.31 410 VAL A O 1
ATOM 3190 N N . ARG A 1 411 ? 20.522 -2.661 -24.821 1.00 91.19 411 ARG A N 1
ATOM 3191 C CA . ARG A 1 411 ? 20.251 -3.690 -25.845 1.00 91.19 411 ARG A CA 1
ATOM 3192 C C . ARG A 1 411 ? 21.487 -4.414 -26.404 1.00 91.19 411 ARG A C 1
ATOM 3194 O O . ARG A 1 411 ? 21.383 -5.626 -26.577 1.00 91.19 411 ARG A O 1
ATOM 3201 N N . PRO A 1 412 ? 22.649 -3.770 -26.656 1.00 90.88 412 PRO A N 1
ATOM 3202 C CA . PRO A 1 412 ? 23.830 -4.472 -27.172 1.00 90.88 412 PRO A CA 1
ATOM 3203 C C . PRO A 1 412 ? 24.341 -5.614 -26.280 1.00 90.88 412 PRO A C 1
ATOM 3205 O O . PRO A 1 412 ? 25.005 -6.520 -26.775 1.00 90.88 412 PRO A O 1
ATOM 3208 N N . PHE A 1 413 ? 24.031 -5.582 -24.981 1.00 89.62 413 PHE A N 1
ATOM 3209 C CA . PHE A 1 413 ? 24.425 -6.612 -24.016 1.00 89.62 413 PHE A CA 1
ATOM 3210 C C . PHE A 1 413 ? 23.309 -7.632 -23.741 1.00 89.62 413 PHE A C 1
ATOM 3212 O O . PHE A 1 413 ? 23.529 -8.596 -23.012 1.00 89.62 413 PHE A O 1
ATOM 3219 N N . VAL A 1 414 ? 22.112 -7.424 -24.297 1.00 91.25 414 VAL A N 1
ATOM 3220 C CA . VAL A 1 414 ? 20.958 -8.305 -24.097 1.00 91.25 414 VAL A CA 1
ATOM 3221 C C . VAL A 1 414 ? 21.129 -9.564 -24.957 1.00 91.25 414 VAL A C 1
ATOM 3223 O O . VAL A 1 414 ? 21.395 -9.439 -26.158 1.00 91.25 414 VAL A O 1
ATOM 3226 N N . PRO A 1 415 ? 20.969 -10.780 -24.400 1.00 93.00 415 PRO A N 1
ATOM 3227 C CA . PRO A 1 415 ? 21.006 -12.016 -25.175 1.00 93.00 415 PRO A CA 1
ATOM 3228 C C . PRO A 1 415 ? 19.996 -11.999 -26.325 1.00 93.00 415 PRO A C 1
ATOM 3230 O O . PRO A 1 415 ? 18.890 -11.485 -26.171 1.00 93.00 415 PRO A O 1
ATOM 3233 N N . LEU A 1 416 ? 20.360 -12.600 -27.464 1.00 92.62 416 LEU A N 1
ATOM 3234 C CA . LEU A 1 416 ? 19.553 -12.579 -28.697 1.00 92.62 416 LEU A CA 1
ATOM 3235 C C . LEU A 1 416 ? 18.095 -13.002 -28.471 1.00 92.62 416 LEU A C 1
ATOM 3237 O O . LEU A 1 416 ? 17.193 -12.420 -29.058 1.00 92.62 416 LEU A O 1
ATOM 3241 N N . GLU A 1 417 ? 17.863 -13.964 -27.580 1.00 94.06 417 GLU A N 1
ATOM 3242 C CA . GLU A 1 417 ? 16.529 -14.468 -27.230 1.00 94.06 417 GLU A CA 1
ATOM 3243 C C . GLU A 1 417 ? 15.607 -13.443 -26.542 1.00 94.06 417 GLU A C 1
ATOM 3245 O O . GLU A 1 417 ? 14.397 -13.651 -26.516 1.00 94.06 417 GLU A O 1
ATOM 3250 N N . PHE A 1 418 ? 16.148 -12.338 -26.016 1.00 93.69 418 PHE A N 1
ATOM 3251 C CA . PHE A 1 418 ? 15.385 -11.270 -25.358 1.00 93.69 418 PHE A CA 1
ATOM 3252 C C . PHE A 1 418 ? 15.421 -9.935 -26.112 1.00 93.69 418 PHE A C 1
ATOM 3254 O O . PHE A 1 418 ? 14.722 -9.005 -25.720 1.00 93.69 418 PHE A O 1
ATOM 3261 N N . GLN A 1 419 ? 16.208 -9.806 -27.186 1.00 91.75 419 GLN A N 1
ATOM 3262 C CA . GLN A 1 419 ? 16.373 -8.527 -27.898 1.00 91.75 419 GLN A CA 1
ATOM 3263 C C . GLN A 1 419 ? 15.104 -8.025 -28.599 1.00 91.75 419 GLN A C 1
ATOM 3265 O O . GLN A 1 419 ? 15.034 -6.835 -28.915 1.00 91.75 419 GLN A O 1
ATOM 3270 N N . ASP A 1 420 ? 14.138 -8.914 -28.837 1.00 92.00 420 ASP A N 1
ATOM 3271 C CA . ASP A 1 420 ? 12.841 -8.602 -29.445 1.00 92.00 420 ASP A CA 1
ATOM 3272 C C . ASP A 1 420 ? 11.779 -8.179 -28.408 1.00 92.00 420 ASP A C 1
ATOM 3274 O O . ASP A 1 420 ? 10.651 -7.852 -28.780 1.00 92.00 420 ASP A O 1
ATOM 3278 N N . ASP A 1 421 ? 12.108 -8.180 -27.108 1.00 93.19 421 ASP A N 1
ATOM 3279 C CA . ASP A 1 421 ? 11.193 -7.701 -26.068 1.00 93.19 421 ASP A CA 1
ATOM 3280 C C . ASP A 1 421 ? 10.872 -6.205 -26.283 1.00 93.19 421 ASP A C 1
ATOM 3282 O O . ASP A 1 421 ? 11.790 -5.413 -26.539 1.00 93.19 421 ASP A O 1
ATOM 3286 N N . PRO A 1 422 ? 9.599 -5.776 -26.143 1.00 89.62 422 PRO A N 1
ATOM 3287 C CA . PRO A 1 422 ? 9.205 -4.373 -26.286 1.00 89.62 422 PRO A CA 1
ATOM 3288 C C . PRO A 1 422 ? 9.996 -3.392 -25.411 1.00 89.62 422 PRO A C 1
ATOM 3290 O O . PRO A 1 422 ? 10.085 -2.216 -25.753 1.00 89.62 422 PRO A O 1
ATOM 3293 N N . LEU A 1 423 ? 10.583 -3.846 -24.298 1.00 89.69 423 LEU A N 1
ATOM 3294 C CA . LEU A 1 423 ? 11.485 -3.048 -23.464 1.00 89.69 423 LEU A CA 1
ATOM 3295 C C . LEU A 1 423 ? 12.703 -2.507 -24.233 1.00 89.69 423 LEU A C 1
ATOM 3297 O O . LEU A 1 423 ? 13.192 -1.427 -23.912 1.00 89.69 423 LEU A O 1
ATOM 3301 N N . TYR A 1 424 ? 13.189 -3.246 -25.231 1.00 92.12 424 TYR A N 1
ATOM 3302 C CA . TYR A 1 424 ? 14.390 -2.913 -26.002 1.00 92.12 424 TYR A CA 1
ATOM 3303 C C . TYR A 1 424 ? 14.085 -2.400 -27.412 1.00 92.12 424 TYR A C 1
ATOM 3305 O O . TYR A 1 424 ? 15.010 -2.161 -28.194 1.00 92.12 424 TYR A O 1
ATOM 3313 N N . ALA A 1 425 ? 12.808 -2.239 -27.759 1.00 88.12 425 ALA A N 1
ATOM 3314 C CA . ALA A 1 425 ? 12.403 -1.729 -29.059 1.00 88.12 425 ALA A CA 1
ATOM 3315 C C . ALA A 1 425 ? 12.901 -0.290 -29.267 1.00 88.12 425 ALA A C 1
ATOM 3317 O O . ALA A 1 425 ? 12.957 0.509 -28.334 1.00 88.12 425 ALA A O 1
ATOM 3318 N N . ALA A 1 426 ? 13.259 0.047 -30.508 1.00 84.50 426 ALA A N 1
ATOM 3319 C CA . ALA A 1 426 ? 13.623 1.418 -30.849 1.00 84.50 426 ALA A CA 1
ATOM 3320 C C . ALA A 1 426 ? 12.447 2.371 -30.557 1.00 84.50 426 ALA A C 1
ATOM 3322 O O . ALA A 1 426 ? 11.296 1.993 -30.800 1.00 84.50 426 ALA A O 1
ATOM 3323 N N . PRO A 1 427 ? 12.717 3.595 -30.068 1.00 82.38 427 PRO A N 1
ATOM 3324 C CA . PRO A 1 427 ? 11.664 4.560 -29.787 1.00 82.38 427 PRO A CA 1
ATOM 3325 C C . PRO A 1 427 ? 10.869 4.883 -31.047 1.00 82.38 427 PRO A C 1
ATOM 3327 O O . PRO A 1 427 ? 11.437 5.029 -32.135 1.00 82.38 427 PRO A O 1
ATOM 3330 N N . THR A 1 428 ? 9.555 5.047 -30.903 1.00 82.38 428 THR A N 1
ATOM 3331 C CA . THR A 1 428 ? 8.744 5.602 -31.988 1.00 82.38 428 THR A CA 1
ATOM 3332 C C . THR A 1 428 ? 9.069 7.087 -32.191 1.00 82.38 428 THR A C 1
ATOM 3334 O O . THR A 1 428 ? 9.685 7.737 -31.342 1.00 82.38 428 THR A O 1
ATOM 3337 N N . ALA A 1 429 ? 8.659 7.655 -33.331 1.00 80.75 429 ALA A N 1
ATOM 3338 C CA . ALA A 1 429 ? 8.835 9.088 -33.585 1.00 80.75 429 ALA A CA 1
ATOM 3339 C C . ALA A 1 429 ? 8.138 9.950 -32.514 1.00 80.75 429 ALA A C 1
ATOM 3341 O O . ALA A 1 429 ? 8.676 10.984 -32.113 1.00 80.75 429 ALA A O 1
ATOM 3342 N N . ASP A 1 430 ? 6.989 9.485 -32.021 1.00 78.12 430 ASP A N 1
ATOM 3343 C CA . ASP A 1 430 ? 6.230 10.144 -30.962 1.00 78.12 430 ASP A CA 1
ATOM 3344 C C . ASP A 1 430 ? 6.963 10.048 -29.617 1.00 78.12 430 ASP A C 1
ATOM 3346 O O . ASP A 1 430 ? 7.144 11.075 -28.960 1.00 78.12 430 ASP A O 1
ATOM 3350 N N . ASP A 1 431 ? 7.494 8.871 -29.256 1.00 77.44 431 ASP A N 1
ATOM 3351 C CA . ASP A 1 431 ? 8.289 8.690 -28.028 1.00 77.44 431 ASP A CA 1
ATOM 3352 C C . ASP A 1 431 ? 9.535 9.587 -28.026 1.00 77.44 431 ASP A C 1
ATOM 3354 O O . ASP A 1 431 ? 9.874 10.211 -27.017 1.00 77.44 431 ASP A O 1
ATOM 3358 N N . ALA A 1 432 ? 10.218 9.691 -29.170 1.00 74.88 432 ALA A N 1
ATOM 3359 C CA . ALA A 1 432 ? 11.394 10.540 -29.324 1.00 74.88 432 ALA A CA 1
ATOM 3360 C C . ALA A 1 432 ? 11.040 12.035 -29.223 1.00 74.88 432 ALA A C 1
ATOM 3362 O O . ALA A 1 432 ? 11.747 12.803 -28.562 1.00 74.88 432 ALA A O 1
ATOM 3363 N N . ALA A 1 433 ? 9.939 12.464 -29.848 1.00 78.94 433 ALA A N 1
ATOM 3364 C CA . ALA A 1 433 ? 9.452 13.839 -29.753 1.00 78.94 433 ALA A CA 1
ATOM 3365 C C . ALA A 1 433 ? 9.046 14.196 -28.313 1.00 78.94 433 ALA A C 1
ATOM 3367 O O . ALA A 1 433 ? 9.414 15.261 -27.808 1.00 78.94 433 ALA A O 1
ATOM 3368 N N . GLN A 1 434 ? 8.347 13.290 -27.632 1.00 74.94 434 GLN A N 1
ATOM 3369 C CA . GLN A 1 434 ? 7.915 13.442 -26.247 1.00 74.94 434 GLN A CA 1
ATOM 3370 C C . GLN A 1 434 ? 9.109 13.486 -25.286 1.00 74.94 434 GLN A C 1
ATOM 3372 O O . GLN A 1 434 ? 9.208 14.418 -24.493 1.00 74.94 434 GLN A O 1
ATOM 3377 N N . SER A 1 435 ? 10.070 12.568 -25.426 1.00 75.44 435 SER A N 1
ATOM 3378 C CA . SER A 1 435 ? 11.331 12.551 -24.667 1.00 75.44 435 SER A CA 1
ATOM 3379 C C . SER A 1 435 ? 12.092 13.876 -24.795 1.00 75.44 435 SER A C 1
ATOM 3381 O O . SER A 1 435 ? 12.480 14.484 -23.793 1.00 75.44 435 SER A O 1
ATOM 3383 N N . ASN A 1 436 ? 12.236 14.391 -26.021 1.00 79.12 436 ASN A N 1
ATOM 3384 C CA . ASN A 1 436 ? 12.897 15.672 -26.273 1.00 79.12 436 ASN A CA 1
ATOM 3385 C C . ASN A 1 436 ? 12.141 16.862 -25.665 1.00 79.12 436 ASN A C 1
ATOM 3387 O O . ASN A 1 436 ? 12.768 17.765 -25.107 1.00 79.12 436 ASN A O 1
ATOM 3391 N N . ASN A 1 437 ? 10.809 16.870 -25.741 1.00 81.00 437 ASN A N 1
ATOM 3392 C CA . ASN A 1 437 ? 9.988 17.912 -25.126 1.00 81.00 437 ASN A CA 1
ATOM 3393 C C . ASN A 1 437 ? 10.092 17.888 -23.597 1.00 81.00 437 ASN A C 1
ATOM 3395 O O . ASN A 1 437 ? 10.277 18.945 -22.996 1.00 81.00 437 ASN A O 1
ATOM 3399 N N . THR A 1 438 ? 10.060 16.707 -22.975 1.00 77.00 438 THR A N 1
ATOM 3400 C CA . THR A 1 438 ? 10.233 16.544 -21.525 1.00 77.00 438 THR A CA 1
ATOM 3401 C C . THR A 1 438 ? 11.611 17.023 -21.075 1.00 77.00 438 THR A C 1
ATOM 3403 O O . THR A 1 438 ? 11.704 17.830 -20.152 1.00 77.00 438 THR A O 1
ATOM 3406 N N . LYS A 1 439 ? 12.688 16.624 -21.772 1.00 77.94 439 LYS A N 1
ATOM 3407 C CA . LYS A 1 439 ? 14.054 17.115 -21.499 1.00 77.94 439 LYS A CA 1
ATOM 3408 C C . LYS A 1 439 ? 14.137 18.645 -21.594 1.00 77.94 439 LYS A C 1
ATOM 3410 O O . LYS A 1 439 ? 14.739 19.284 -20.735 1.00 77.94 439 LYS A O 1
ATOM 3415 N N . ARG A 1 440 ? 13.501 19.250 -22.605 1.00 82.94 440 ARG A N 1
ATOM 3416 C CA . ARG A 1 440 ? 13.450 20.715 -22.773 1.00 82.94 440 ARG A CA 1
ATOM 3417 C C . ARG A 1 440 ? 12.659 21.413 -21.667 1.00 82.94 440 ARG A C 1
ATOM 3419 O O . ARG A 1 440 ? 13.125 22.429 -21.161 1.00 82.94 440 ARG A O 1
ATOM 3426 N N . ALA A 1 441 ? 11.493 20.888 -21.292 1.00 82.75 441 ALA A N 1
ATOM 3427 C CA . ALA A 1 441 ? 10.663 21.450 -20.225 1.00 82.75 441 ALA A CA 1
ATOM 3428 C C . ALA A 1 441 ? 11.410 21.455 -18.883 1.00 82.75 441 ALA A C 1
ATOM 3430 O O . ALA A 1 441 ? 11.457 22.474 -18.201 1.00 82.75 441 ALA A O 1
ATOM 3431 N N . ARG A 1 442 ? 12.091 20.348 -18.596 1.00 81.38 442 ARG A N 1
ATOM 3432 C CA . ARG A 1 442 ? 12.914 20.123 -17.408 1.00 81.38 442 ARG A CA 1
ATOM 3433 C C . ARG A 1 442 ? 14.105 21.073 -17.304 1.00 81.38 442 ARG A C 1
ATOM 3435 O O . ARG A 1 442 ? 14.339 21.685 -16.266 1.00 81.38 442 ARG A O 1
ATOM 3442 N N . LEU A 1 443 ? 14.822 21.278 -18.411 1.00 84.75 443 LEU A N 1
ATOM 3443 C CA . LEU A 1 443 ? 15.882 22.291 -18.488 1.00 84.75 443 LEU A CA 1
ATOM 3444 C C . LEU A 1 443 ? 15.340 23.710 -18.293 1.00 84.75 443 LEU A C 1
ATOM 3446 O O . LEU A 1 443 ? 15.975 24.520 -17.619 1.00 84.75 443 LEU A O 1
ATOM 3450 N N . LYS A 1 444 ? 14.167 24.009 -18.863 1.00 89.31 444 LYS A N 1
ATOM 3451 C CA . LYS A 1 444 ? 13.532 25.317 -18.714 1.00 89.31 444 LYS A CA 1
ATOM 3452 C C . LYS A 1 444 ? 13.166 25.589 -17.258 1.00 89.31 444 LYS A C 1
ATOM 3454 O O . LYS A 1 444 ? 13.546 26.628 -16.738 1.00 89.31 444 LYS A O 1
ATOM 3459 N N . ARG A 1 445 ? 12.500 24.659 -16.577 1.00 86.12 445 ARG A N 1
ATOM 3460 C CA . ARG A 1 445 ? 12.120 24.870 -15.180 1.00 86.12 445 ARG A CA 1
ATOM 3461 C C . ARG A 1 445 ? 13.333 24.933 -14.255 1.00 86.12 445 ARG A C 1
ATOM 3463 O O . ARG A 1 445 ? 13.348 25.787 -13.376 1.00 86.12 445 ARG A O 1
ATOM 3470 N N . ARG A 1 446 ? 14.383 24.131 -14.484 1.00 87.00 446 ARG A N 1
ATOM 3471 C CA . ARG A 1 446 ? 15.695 24.311 -13.825 1.00 87.00 446 ARG A CA 1
ATOM 3472 C C . ARG A 1 446 ? 16.206 25.746 -13.943 1.00 87.00 446 ARG A C 1
ATOM 3474 O O . ARG A 1 446 ? 16.644 26.317 -12.947 1.00 87.00 446 ARG A O 1
ATOM 3481 N N . ALA A 1 447 ? 16.146 26.318 -15.144 1.00 89.81 447 ALA A N 1
ATOM 3482 C CA . ALA A 1 447 ? 16.551 27.698 -15.376 1.00 89.81 447 ALA A CA 1
ATOM 3483 C C . ALA A 1 447 ? 15.625 28.698 -14.663 1.00 89.81 447 ALA A C 1
ATOM 3485 O O . ALA A 1 447 ? 16.126 29.626 -14.034 1.00 89.81 447 ALA A O 1
ATOM 3486 N N . ASP A 1 448 ? 14.308 28.477 -14.697 1.00 91.25 448 ASP A N 1
ATOM 3487 C CA . ASP A 1 448 ? 13.317 29.330 -14.033 1.00 91.25 448 ASP A CA 1
ATOM 3488 C C . ASP A 1 448 ? 13.503 29.316 -12.501 1.00 91.25 448 ASP A C 1
ATOM 3490 O O . ASP A 1 448 ? 13.523 30.371 -11.875 1.00 91.25 448 ASP A O 1
ATOM 3494 N N . MET A 1 449 ? 13.741 28.151 -11.885 1.00 88.12 449 MET A N 1
ATOM 3495 C CA . MET A 1 449 ? 14.034 28.050 -10.446 1.00 88.12 449 MET A CA 1
ATOM 3496 C C . MET A 1 449 ? 15.371 28.687 -10.077 1.00 88.12 449 MET A C 1
ATOM 3498 O O . MET A 1 449 ? 15.475 29.321 -9.033 1.00 88.12 449 MET A O 1
ATOM 3502 N N . ALA A 1 450 ? 16.399 28.538 -10.915 1.00 90.06 450 ALA A N 1
ATOM 3503 C CA . ALA A 1 450 ? 17.676 29.208 -10.688 1.00 90.06 450 ALA A CA 1
ATOM 3504 C C . ALA A 1 450 ? 17.538 30.737 -10.784 1.00 90.06 450 ALA A C 1
ATOM 3506 O O . ALA A 1 450 ? 18.226 31.461 -10.066 1.00 90.06 450 ALA A O 1
ATOM 3507 N N . LEU A 1 451 ? 16.653 31.228 -11.657 1.00 90.94 451 LEU A N 1
ATOM 3508 C CA . LEU A 1 451 ? 16.336 32.648 -11.773 1.00 90.94 451 LEU A CA 1
ATOM 3509 C C . LEU A 1 451 ? 15.558 33.151 -10.550 1.00 90.94 451 LEU A C 1
ATOM 3511 O O . LEU A 1 451 ? 15.930 34.175 -9.987 1.00 90.94 451 LEU A O 1
ATOM 3515 N N . GLU A 1 452 ? 14.543 32.409 -10.105 1.00 89.50 452 GLU A N 1
ATOM 3516 C CA . GLU A 1 452 ? 13.759 32.733 -8.907 1.00 89.50 452 GLU A CA 1
ATOM 3517 C C . GLU A 1 452 ? 14.631 32.728 -7.646 1.00 89.50 452 GLU A C 1
ATOM 3519 O O . GLU A 1 452 ? 14.589 33.661 -6.851 1.00 89.50 452 GLU A O 1
ATOM 3524 N N . ALA A 1 453 ? 15.500 31.724 -7.490 1.00 87.06 453 ALA A N 1
ATOM 3525 C CA . ALA A 1 453 ? 16.430 31.649 -6.367 1.00 87.06 453 ALA A CA 1
ATOM 3526 C C . ALA A 1 453 ? 17.377 32.857 -6.325 1.00 87.06 453 ALA A C 1
ATOM 3528 O O . ALA A 1 453 ? 17.637 33.392 -5.249 1.00 87.06 453 ALA A O 1
ATOM 3529 N N . LYS A 1 454 ? 17.857 33.322 -7.489 1.00 88.50 454 LYS A N 1
ATOM 3530 C CA . LYS A 1 454 ? 18.643 34.560 -7.581 1.00 88.50 454 LYS A CA 1
ATOM 3531 C C . LYS A 1 454 ? 17.821 35.786 -7.202 1.00 88.50 454 LYS A C 1
ATOM 3533 O O . LYS A 1 454 ? 18.312 36.608 -6.444 1.00 88.50 454 LYS A O 1
ATOM 3538 N N . HIS A 1 455 ? 16.580 35.886 -7.676 1.00 87.25 455 HIS A N 1
ATOM 3539 C CA . HIS A 1 455 ? 15.696 36.998 -7.333 1.00 87.25 455 HIS A CA 1
ATOM 3540 C C . HIS A 1 455 ? 15.441 37.077 -5.820 1.00 87.25 455 HIS A C 1
ATOM 3542 O O . HIS A 1 455 ? 15.620 38.133 -5.225 1.00 87.25 455 HIS A O 1
ATOM 3548 N N . VAL A 1 456 ? 15.126 35.947 -5.177 1.00 83.81 456 VAL A N 1
ATOM 3549 C CA . VAL A 1 456 ? 14.954 35.858 -3.716 1.00 83.81 456 VAL A CA 1
ATOM 3550 C C . VAL A 1 456 ? 16.241 36.240 -2.978 1.00 83.81 456 VAL A C 1
ATOM 3552 O O . VAL A 1 456 ? 16.192 36.914 -1.949 1.00 83.81 456 VAL A O 1
ATOM 3555 N N . GLN A 1 457 ? 17.403 35.838 -3.495 1.00 81.00 457 GLN A N 1
ATOM 3556 C CA . GLN A 1 457 ? 18.695 36.175 -2.901 1.00 81.00 457 GLN A CA 1
ATOM 3557 C C . GLN A 1 457 ? 19.021 37.674 -3.030 1.00 81.00 457 GLN A C 1
ATOM 3559 O O . GLN A 1 457 ? 19.482 38.279 -2.061 1.00 81.00 457 GLN A O 1
ATOM 3564 N N . ASP A 1 458 ? 18.732 38.283 -4.180 1.00 83.44 458 ASP A N 1
ATOM 3565 C CA . ASP A 1 458 ? 18.906 39.718 -4.426 1.00 83.44 458 ASP A CA 1
ATOM 3566 C C . ASP A 1 458 ? 17.923 40.557 -3.588 1.00 83.44 458 ASP A C 1
ATOM 3568 O O . ASP A 1 458 ? 18.298 41.602 -3.055 1.00 83.44 458 ASP A O 1
ATOM 3572 N N . GLU A 1 459 ? 16.679 40.099 -3.406 1.00 76.81 459 GLU A N 1
ATOM 3573 C CA . GLU A 1 459 ? 15.703 40.726 -2.503 1.00 76.81 459 GLU A CA 1
ATOM 3574 C C . GLU A 1 459 ? 16.156 40.661 -1.041 1.00 76.81 459 GLU A C 1
ATOM 3576 O O . GLU A 1 459 ? 16.050 41.654 -0.321 1.00 76.81 459 GLU A O 1
ATOM 3581 N N . GLN A 1 460 ? 16.713 39.532 -0.592 1.00 71.38 460 GLN A N 1
ATOM 3582 C CA . GLN A 1 460 ? 17.263 39.398 0.761 1.00 71.38 460 GLN A CA 1
ATOM 3583 C C . GLN A 1 460 ? 18.506 40.271 0.981 1.00 71.38 460 GLN A C 1
ATOM 3585 O O . GLN A 1 460 ? 18.686 40.793 2.080 1.00 71.38 460 GLN A O 1
ATOM 3590 N N . GLN A 1 461 ? 19.344 40.465 -0.043 1.00 68.88 461 GLN A N 1
ATOM 3591 C CA . GLN A 1 461 ? 20.517 41.347 0.030 1.00 68.88 461 GLN A CA 1
ATOM 3592 C C . GLN A 1 461 ? 20.160 42.838 -0.040 1.00 68.88 461 GLN A C 1
ATOM 3594 O O . GLN A 1 461 ? 20.848 43.648 0.574 1.00 68.88 461 GLN A O 1
ATOM 3599 N N . ASN A 1 462 ? 19.090 43.199 -0.754 1.00 65.62 462 ASN A N 1
ATOM 3600 C CA . ASN A 1 462 ? 18.605 44.580 -0.872 1.00 65.62 462 ASN A CA 1
ATOM 3601 C C . ASN A 1 462 ? 17.541 44.950 0.178 1.00 65.62 462 ASN A C 1
ATOM 3603 O O . ASN A 1 462 ? 17.030 46.072 0.170 1.00 65.62 462 ASN A O 1
ATOM 3607 N N . SER A 1 463 ? 17.186 44.025 1.073 1.00 58.09 463 SER A N 1
ATOM 3608 C CA . SER A 1 463 ? 16.301 44.296 2.205 1.00 58.09 463 SER A CA 1
ATOM 3609 C C . SER A 1 463 ? 17.045 45.131 3.253 1.00 58.09 463 SER A C 1
ATOM 3611 O O . SER A 1 463 ? 18.144 44.735 3.647 1.00 58.09 463 SER A O 1
ATOM 3613 N N . PRO A 1 464 ? 16.475 46.249 3.749 1.00 61.03 464 PRO A N 1
ATOM 3614 C CA . PRO A 1 464 ? 17.145 47.058 4.755 1.00 61.03 464 PRO A CA 1
ATOM 3615 C C . PRO A 1 464 ? 17.410 46.224 6.005 1.00 61.03 464 PRO A C 1
ATOM 3617 O O . PRO A 1 464 ? 16.528 45.507 6.497 1.00 61.03 464 PRO A O 1
ATOM 3620 N N . SER A 1 465 ? 18.626 46.328 6.527 1.00 65.25 465 SER A N 1
ATOM 3621 C CA . SER A 1 465 ? 19.042 45.636 7.743 1.00 65.25 465 SER A CA 1
ATOM 3622 C C . SER A 1 465 ? 18.081 45.960 8.895 1.00 65.25 465 SER A C 1
ATOM 3624 O O . SER A 1 465 ? 17.574 47.076 9.013 1.00 65.25 465 SER A O 1
ATOM 3626 N N . PHE A 1 466 ? 17.843 45.008 9.803 1.00 60.41 466 PHE A N 1
ATOM 3627 C CA . PHE A 1 466 ? 17.095 45.265 11.045 1.00 60.41 466 PHE A CA 1
ATOM 3628 C C . PHE A 1 466 ? 17.667 46.467 11.823 1.00 60.41 466 PHE A C 1
ATOM 3630 O O . PHE A 1 466 ? 16.926 47.196 12.479 1.00 60.41 466 PHE A O 1
ATOM 3637 N N . VAL A 1 467 ? 18.977 46.705 11.692 1.00 61.78 467 VAL A N 1
ATOM 3638 C CA . VAL A 1 467 ? 19.676 47.862 12.263 1.00 61.78 467 VAL A CA 1
ATOM 3639 C C . VAL A 1 467 ? 19.285 49.162 11.555 1.00 61.78 467 VAL A C 1
ATOM 3641 O O . VAL A 1 467 ? 19.021 50.143 12.234 1.00 61.78 467 VAL A O 1
ATOM 3644 N N . GLU A 1 468 ? 19.155 49.167 10.227 1.00 70.06 468 GLU A N 1
ATOM 3645 C CA . GLU A 1 468 ? 18.732 50.351 9.457 1.00 70.06 468 GLU A CA 1
ATOM 3646 C C . GLU A 1 468 ? 17.267 50.708 9.732 1.00 70.06 468 GLU A C 1
ATOM 3648 O O . GLU A 1 468 ? 16.929 51.880 9.876 1.00 70.06 468 GLU A O 1
ATOM 3653 N N . HIS A 1 469 ? 16.394 49.708 9.892 1.00 71.00 469 HIS A N 1
ATOM 3654 C CA . HIS A 1 469 ? 15.014 49.937 10.331 1.00 71.00 469 HIS A CA 1
ATOM 3655 C C . HIS A 1 469 ? 14.938 50.492 11.763 1.00 71.00 469 HIS A C 1
ATOM 3657 O O . HIS A 1 469 ? 14.082 51.330 12.048 1.00 71.00 469 HIS A O 1
ATOM 3663 N N . LEU A 1 470 ? 15.826 50.051 12.661 1.00 64.75 470 LEU A N 1
ATOM 3664 C CA . LEU A 1 470 ? 15.939 50.590 14.018 1.00 64.75 470 LEU A CA 1
ATOM 3665 C C . LEU A 1 470 ? 16.481 52.020 14.024 1.00 64.75 470 LEU A C 1
ATOM 3667 O O . LEU A 1 470 ? 15.932 52.858 14.731 1.00 64.75 470 LEU A O 1
ATOM 3671 N N . GLU A 1 471 ? 17.508 52.315 13.229 1.00 74.19 471 GLU A N 1
ATOM 3672 C CA . GLU A 1 471 ? 18.057 53.666 13.085 1.00 74.19 471 GLU A CA 1
ATOM 3673 C C . GLU A 1 471 ? 17.034 54.622 12.470 1.00 74.19 471 GLU A C 1
ATOM 3675 O O . GLU A 1 471 ? 16.844 55.720 12.988 1.00 74.19 471 GLU A O 1
ATOM 3680 N N . GLN A 1 472 ? 16.302 54.195 11.437 1.00 77.25 472 GLN A N 1
ATOM 3681 C CA . GLN A 1 472 ? 15.221 54.990 10.857 1.00 77.25 472 GLN A CA 1
ATOM 3682 C C . GLN A 1 472 ? 14.109 55.246 11.882 1.00 77.25 472 GLN A C 1
ATOM 3684 O O . GLN A 1 472 ? 13.685 56.385 12.051 1.00 77.25 472 GLN A O 1
ATOM 3689 N N . ALA A 1 473 ? 13.692 54.223 12.635 1.00 75.19 473 ALA A N 1
ATOM 3690 C CA . ALA A 1 473 ? 12.696 54.384 13.691 1.00 75.19 473 ALA A CA 1
ATOM 3691 C C . ALA A 1 473 ? 13.188 55.294 14.832 1.00 75.19 473 ALA A C 1
ATOM 3693 O O . ALA A 1 473 ? 12.400 56.051 15.396 1.00 75.19 473 ALA A O 1
ATOM 3694 N N . MET A 1 474 ? 14.478 55.248 15.177 1.00 73.88 474 MET A N 1
ATOM 3695 C CA . MET A 1 474 ? 15.082 56.134 16.175 1.00 73.88 474 MET A CA 1
ATOM 3696 C C . MET A 1 474 ? 15.157 57.584 15.684 1.00 73.88 474 MET A C 1
ATOM 3698 O O . MET A 1 474 ? 14.816 58.485 16.450 1.00 73.88 474 MET A O 1
ATOM 3702 N N . ASN A 1 475 ? 15.516 57.805 14.418 1.00 79.00 475 ASN A N 1
ATOM 3703 C CA . ASN A 1 475 ? 15.532 59.130 13.794 1.00 79.00 475 ASN A CA 1
ATOM 3704 C C . ASN A 1 475 ? 14.117 59.721 13.698 1.00 79.00 475 ASN A C 1
ATOM 3706 O O . ASN A 1 475 ? 13.909 60.876 14.060 1.00 79.00 475 ASN A O 1
ATOM 3710 N N . ASP A 1 476 ? 13.120 58.914 13.323 1.00 79.50 476 ASP A N 1
ATOM 3711 C CA . ASP A 1 476 ? 11.713 59.333 13.281 1.00 79.50 476 ASP A CA 1
ATOM 3712 C C . ASP A 1 476 ? 11.190 59.717 14.686 1.00 79.50 476 ASP A C 1
ATOM 3714 O O . ASP A 1 476 ? 10.371 60.631 14.835 1.00 79.50 476 ASP A O 1
ATOM 3718 N N . ILE A 1 477 ? 11.678 59.047 15.741 1.00 73.88 477 ILE A N 1
ATOM 3719 C CA . ILE A 1 477 ? 11.379 59.379 17.144 1.00 73.88 477 ILE A CA 1
ATOM 3720 C C . ILE A 1 477 ? 12.089 60.671 17.576 1.00 73.88 477 ILE A C 1
ATOM 3722 O O . ILE A 1 477 ? 11.475 61.497 18.263 1.00 73.88 477 ILE A O 1
ATOM 3726 N N . GLU A 1 478 ? 13.349 60.876 17.186 1.00 73.38 478 GLU A N 1
ATOM 3727 C CA . GLU A 1 478 ? 14.082 62.116 17.466 1.00 73.38 478 GLU A CA 1
ATOM 3728 C C . GLU A 1 478 ? 13.435 63.321 16.770 1.00 73.38 478 GLU A C 1
ATOM 3730 O O . GLU A 1 478 ? 13.166 64.327 17.436 1.00 73.38 478 GLU A O 1
ATOM 3735 N N . ASP A 1 479 ? 13.060 63.198 15.497 1.00 71.56 479 ASP A N 1
ATOM 3736 C CA . ASP A 1 479 ? 12.374 64.246 14.734 1.00 71.56 479 ASP A CA 1
ATOM 3737 C C . ASP A 1 479 ? 10.986 64.570 15.310 1.00 71.56 479 ASP A C 1
ATOM 3739 O O . ASP A 1 479 ? 10.603 65.742 15.430 1.00 71.56 479 ASP A O 1
ATOM 3743 N N . ALA A 1 480 ? 10.244 63.556 15.770 1.00 66.50 480 ALA A N 1
ATOM 3744 C CA . ALA A 1 480 ? 8.980 63.757 16.479 1.00 66.50 480 ALA A CA 1
ATOM 3745 C C . ALA A 1 480 ? 9.165 64.459 17.840 1.00 66.50 480 ALA A C 1
ATOM 3747 O O . ALA A 1 480 ? 8.273 65.183 18.298 1.00 66.50 480 ALA A O 1
ATOM 3748 N N . SER A 1 481 ? 10.322 64.281 18.486 1.00 60.97 481 SER A N 1
ATOM 3749 C CA . SER A 1 481 ? 10.669 64.920 19.762 1.00 60.97 481 SER A CA 1
ATOM 3750 C C . SER A 1 481 ? 11.219 66.350 19.611 1.00 60.97 481 SER A C 1
ATOM 3752 O O . SER A 1 481 ? 11.156 67.133 20.565 1.00 60.97 481 SER A O 1
ATOM 3754 N N . ALA A 1 482 ? 11.690 66.718 18.413 1.00 59.16 482 ALA A N 1
ATOM 3755 C CA . ALA A 1 482 ? 12.265 68.025 18.086 1.00 59.16 482 ALA A CA 1
ATOM 3756 C C . ALA A 1 482 ? 11.222 69.105 17.717 1.00 59.16 482 ALA A C 1
ATOM 3758 O O . ALA A 1 482 ? 11.560 70.286 17.586 1.00 59.16 482 ALA A O 1
ATOM 3759 N N . LEU A 1 483 ? 9.938 68.750 17.600 1.00 51.59 483 LEU A N 1
ATOM 3760 C CA . LEU A 1 483 ? 8.859 69.718 17.380 1.00 51.59 483 LEU A CA 1
ATOM 3761 C C . LEU A 1 483 ? 8.621 70.587 18.640 1.00 51.59 483 LEU A C 1
ATOM 3763 O O . LEU A 1 483 ? 8.397 70.064 19.737 1.00 51.59 483 LEU A O 1
ATOM 3767 N N . PRO A 1 484 ? 8.623 71.932 18.531 1.00 46.91 484 PRO A N 1
ATOM 3768 C CA . PRO A 1 484 ? 8.527 72.811 19.690 1.00 46.91 484 PRO A CA 1
ATOM 3769 C C . PRO A 1 484 ? 7.160 72.692 20.377 1.00 46.91 484 PRO A C 1
ATOM 3771 O O . PRO A 1 484 ? 6.112 72.871 19.757 1.00 46.91 484 PRO A O 1
ATOM 3774 N N . LYS A 1 485 ? 7.178 72.453 21.698 1.00 45.91 485 LYS A N 1
ATOM 3775 C CA . LYS A 1 485 ? 5.995 72.426 22.576 1.00 45.91 485 LYS A CA 1
ATOM 3776 C C . LYS A 1 485 ? 5.138 73.683 22.377 1.00 45.91 485 LYS A C 1
ATOM 3778 O O . LYS A 1 485 ? 5.451 74.758 22.896 1.00 45.91 485 LYS A O 1
ATOM 3783 N N . ALA A 1 486 ? 4.024 73.537 21.663 1.00 41.00 486 ALA A N 1
ATOM 3784 C CA . ALA A 1 486 ? 3.010 74.572 21.549 1.00 41.00 486 ALA A CA 1
ATOM 3785 C C . ALA A 1 486 ? 2.379 74.847 22.928 1.00 41.00 486 ALA A C 1
ATOM 3787 O O . ALA A 1 486 ? 1.985 73.941 23.664 1.00 41.00 486 ALA A O 1
ATOM 3788 N N . LYS A 1 487 ? 2.320 76.134 23.284 1.00 40.19 487 LYS A N 1
ATOM 3789 C CA . LYS A 1 487 ? 1.786 76.666 24.545 1.00 40.19 487 LYS A CA 1
ATOM 3790 C C . LYS A 1 487 ? 0.352 76.180 24.800 1.00 40.19 487 LYS A C 1
ATOM 3792 O O . LYS A 1 487 ? -0.527 76.381 23.968 1.00 40.19 487 LYS A O 1
ATOM 3797 N N . GLN A 1 488 ? 0.103 75.639 25.995 1.00 38.53 488 GLN A N 1
ATOM 3798 C CA . GLN A 1 488 ? -1.247 75.374 26.503 1.00 38.53 488 GLN A CA 1
ATOM 3799 C C . GLN A 1 488 ? -2.093 76.666 26.535 1.00 38.53 488 GLN A C 1
ATOM 3801 O O . GLN A 1 488 ? -1.647 77.662 27.119 1.00 38.53 488 GLN A O 1
ATOM 3806 N N . PRO A 1 489 ? -3.325 76.681 25.993 1.00 39.34 489 PRO A N 1
ATOM 3807 C CA . PRO A 1 489 ? -4.247 77.788 26.205 1.00 39.34 489 PRO A CA 1
ATOM 3808 C C . PRO A 1 489 ? -4.896 77.709 27.597 1.00 39.34 489 PRO A C 1
ATOM 3810 O O . PRO A 1 489 ? -5.397 76.674 28.037 1.00 39.34 489 PRO A O 1
ATOM 3813 N N . LYS A 1 490 ? -4.871 78.849 28.296 1.00 35.94 490 LYS A N 1
ATOM 3814 C CA . LYS A 1 490 ? -5.430 79.066 29.635 1.00 35.94 490 LYS A CA 1
ATOM 3815 C C . LYS A 1 490 ? -6.944 78.811 29.665 1.00 35.94 490 LYS A C 1
ATOM 3817 O O . LYS A 1 490 ? -7.696 79.342 28.855 1.00 35.94 490 LYS A O 1
ATOM 3822 N N . ARG A 1 491 ? -7.375 78.064 30.682 1.00 32.81 491 ARG A N 1
ATOM 3823 C CA . ARG A 1 491 ? -8.768 77.795 31.073 1.00 32.81 491 ARG A CA 1
ATOM 3824 C C . ARG A 1 491 ? -9.518 79.114 31.343 1.00 32.81 491 ARG A C 1
ATOM 3826 O O . ARG A 1 491 ? -9.239 79.781 32.337 1.00 32.81 491 ARG A O 1
ATOM 3833 N N . SER A 1 492 ? -10.479 79.482 30.493 1.00 37.41 492 SER A N 1
ATOM 3834 C CA . SER A 1 492 ? -11.458 80.534 30.794 1.00 37.41 492 SER A CA 1
ATOM 3835 C C . SER A 1 492 ? -12.598 79.957 31.632 1.00 37.41 492 SER A C 1
ATOM 3837 O O . SER A 1 492 ? -13.245 78.982 31.255 1.00 37.41 492 SER A O 1
ATOM 3839 N N . THR A 1 493 ? -12.840 80.568 32.784 1.00 35.25 493 THR A N 1
ATOM 3840 C CA . THR A 1 493 ? -13.941 80.284 33.701 1.00 35.25 493 THR A CA 1
ATOM 3841 C C . THR A 1 493 ? -15.263 80.814 33.147 1.00 35.25 493 THR A C 1
ATOM 3843 O O . THR A 1 493 ? -15.407 82.005 32.887 1.00 35.25 493 THR A O 1
ATOM 3846 N N . THR A 1 494 ? -16.282 79.958 33.048 1.00 36.72 494 THR A N 1
ATOM 3847 C CA . THR A 1 494 ? -17.675 80.403 32.892 1.00 36.72 494 THR A CA 1
ATOM 3848 C C . THR A 1 494 ? -18.523 79.749 33.978 1.00 36.72 494 THR A C 1
ATOM 3850 O O . THR A 1 494 ? -18.862 78.572 33.920 1.00 36.72 494 THR A O 1
ATOM 3853 N N . LYS A 1 495 ? -18.839 80.529 35.020 1.00 35.75 495 LYS A N 1
ATOM 3854 C CA . LYS A 1 495 ? -19.878 80.214 36.007 1.00 35.75 495 LYS A CA 1
ATOM 3855 C C . LYS A 1 495 ? -21.244 80.354 35.332 1.00 35.75 495 LYS A C 1
ATOM 3857 O O . LYS A 1 495 ? -21.573 81.442 34.867 1.00 35.75 495 LYS A O 1
ATOM 3862 N N . LYS A 1 496 ? -22.097 79.333 35.418 1.00 38.16 496 LYS A N 1
ATOM 3863 C CA . LYS A 1 496 ? -23.549 79.551 35.475 1.00 38.16 496 LYS A CA 1
ATOM 3864 C C . LYS A 1 496 ? -24.159 78.662 36.553 1.00 38.16 496 LYS A C 1
ATOM 3866 O O . LYS A 1 496 ? -24.245 77.449 36.431 1.00 38.16 496 LYS A O 1
ATOM 3871 N N . LYS A 1 497 ? -24.513 79.329 37.649 1.00 36.19 497 LYS A N 1
ATOM 3872 C CA . LYS A 1 497 ? -25.256 78.828 38.802 1.00 36.19 497 LYS A CA 1
ATOM 3873 C C . LYS A 1 497 ? -26.715 78.670 38.357 1.00 36.19 497 LYS A C 1
ATOM 3875 O O . LYS A 1 497 ? -27.365 79.677 38.083 1.00 36.19 497 LYS A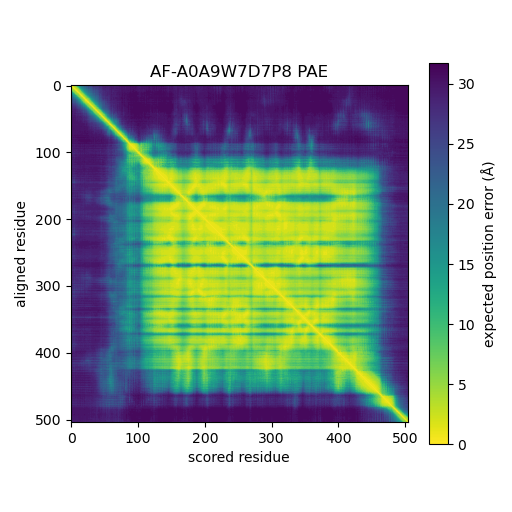 O 1
ATOM 3880 N N . ALA A 1 498 ? -27.201 77.437 38.245 1.00 39.56 498 ALA A N 1
ATOM 3881 C CA . ALA A 1 498 ? -28.630 77.149 38.161 1.00 39.56 498 ALA A CA 1
ATOM 3882 C C . ALA A 1 498 ? -29.205 77.106 39.586 1.00 39.56 498 ALA A C 1
ATOM 3884 O O . ALA A 1 498 ? -28.574 76.601 40.513 1.00 39.56 498 ALA A O 1
ATOM 3885 N N . ARG A 1 499 ? -30.366 77.736 39.759 1.00 37.97 499 ARG A N 1
ATOM 3886 C CA . ARG A 1 499 ? -31.119 77.880 41.010 1.00 37.97 499 ARG A CA 1
ATOM 3887 C C . ARG A 1 499 ? -32.225 76.820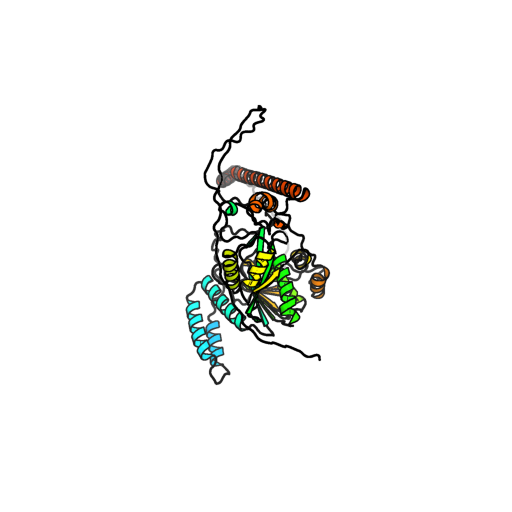 41.049 1.00 37.97 499 ARG A C 1
ATOM 3889 O O . ARG A 1 499 ? -32.741 76.485 39.987 1.00 37.97 499 ARG A O 1
ATOM 3896 N N . LYS A 1 500 ? -32.637 76.475 42.277 1.00 39.31 500 LYS A N 1
ATOM 3897 C CA . LYS A 1 500 ? -33.679 75.523 42.726 1.00 39.31 500 LYS A CA 1
ATOM 3898 C C . LYS A 1 500 ? -33.133 74.102 42.918 1.00 39.31 500 LYS A C 1
ATOM 3900 O O . LYS A 1 500 ? -32.631 73.515 41.972 1.00 39.31 500 LYS A O 1
ATOM 3905 N N . GLU A 1 501 ? -32.966 73.623 44.158 1.00 37.91 501 GLU A N 1
ATOM 3906 C CA . GLU A 1 501 ? -34.028 73.135 45.081 1.00 37.91 501 GLU A CA 1
ATOM 3907 C C . GLU A 1 501 ? -34.983 72.185 44.347 1.00 37.91 501 GLU A C 1
ATOM 3909 O O . GLU A 1 501 ? -35.553 72.568 43.335 1.00 37.91 501 GLU A O 1
ATOM 3914 N N . SER A 1 502 ? -35.263 70.960 44.768 1.00 36.19 502 SER A N 1
ATOM 3915 C CA . SER A 1 502 ? -34.965 70.165 45.964 1.00 36.19 502 SER A CA 1
ATOM 3916 C C . SER A 1 502 ? -35.723 68.846 45.755 1.00 36.19 502 SER A C 1
ATOM 3918 O O . SER A 1 502 ? -36.805 68.910 45.178 1.00 36.19 502 SER A O 1
ATOM 3920 N N . SER A 1 503 ? -35.195 67.729 46.278 1.00 40.16 503 SER A N 1
ATOM 3921 C CA . SER A 1 503 ? -35.842 66.408 46.476 1.00 40.16 503 SER A CA 1
ATOM 3922 C C . SER A 1 503 ? -36.499 65.775 45.236 1.00 40.16 503 SER A C 1
ATOM 3924 O O . SER A 1 503 ? -37.424 66.325 44.655 1.00 40.16 503 SER A O 1
ATOM 3926 N N . THR A 1 504 ? -36.137 64.578 44.796 1.00 40.72 504 THR A N 1
ATOM 3927 C CA . THR A 1 504 ? -35.745 63.367 45.531 1.00 40.72 504 THR A CA 1
ATOM 3928 C C . THR A 1 504 ? -35.015 62.452 44.561 1.00 40.72 504 THR A C 1
ATOM 3930 O O . THR A 1 504 ? -35.301 62.581 43.347 1.00 40.72 504 THR A O 1
#

Radius of gyration: 34.8 Å; Cα contacts (8 Å, |Δi|>4): 593; chains: 1; bounding box: 82×128×98 Å

Foldseek 3Di:
DDDDDDDDDDDDDDDDDDDDDDDDDDDDDDDDDDDDDDDDDDDDDDDDDDDDDDDDDDFPPPPPDDPPPDPDPPPPPDPPDDDDDPVPLVVLVVCQVVPPDPVSVCPVVNVVVVVLVVVLVPDDPLVNQQSVLVVVLVVLLVVDDLQEKEKEKDKFDWDFAFFALPDDPVCVVADGWTKIWIWIQTSNLRFIEIEIEIQQAHDAAQQQLLLVVVVCCVVPPLVSLHAHYEYEYELRDRHCLDQLNLLSLLLCLLLVSHQKYKYFYHRPPRDDTSCNVLSVLLVVQSSHDGHNDSVSSQVSSQVSDPRYHYDYDDNVVLSGWDSVVLSVQFWDGDPPSSQFGMWMDGNVDRQKIFTHNGPPGPTDIDRGFDADPNDTRHSVSSVCCVPPVTHRDDGDQDALRQLVCLQPPVLVVRPPVSSPPPSNDHDDPVSNVSSVVVVVVSVVVVVVVVVVVVVVVVCVVPPDDPVNVVVVVVVVVVVVVPPDDDDDDDDDDDDDDDDDDDDD

Nearest PDB structures (foldseek):
  4wgk-assembly2_B  TM=3.495E-01  e=1.280E-01  Homo sapiens
  7fiv-assembly1_B  TM=2.539E-01  e=3.311E-01  Wolbachia endosymbiont of Culex pipiens
  6mal-assembly1_A  TM=3.015E-01  e=2.647E-01  Homo sapiens
  6bt1-assembly1_A  TM=2.627E-01  e=4.630E-01  Homo sapiens
  2zxc-assembly1_A  TM=1.395E-01  e=3.131E-01  Pseudomonas aeruginosa

Mean predicted aligned error: 16.69 Å

Secondary structure (DSSP, 8-state):
----------------------PPPPPPP------------------------------TT-TTT----------------S---THHHHHHHHHHHT---TT-TTHHHHHHHHHHHHHHHTS-HHHHHHHHHHHHHHHHHHH-BTTEEEEEEEEPPPEEESB-TT--GGGGGS-PEEEEEEEEEETTTTEEEEEEEETTT---SHHHHHHHHHHHHIIIIITTT--EEEEEE---TTTTSSHHHHHHHHHHHHTTS-SEEEEEEPPTTT---SHHHHHHHHHHHHTTS-B-SHHHHHHHHHTT-TTEEEEE--GGG---B-HHHHHHHHBPPPTTGGG-SEEEEETTSTTEEEEESSTT---EEEE-B-EETTEE--HHHHHHIIIII-PBPPPPPPPHHHHHHIIIIIGGGS-GGGTTSGGGSPPPHHHHHHHHHHHHHHHHHHHHHHHHHHHHHHHHHHSPPHHHHHHHHHHHHHHHHSS--PPPPP--------------

Organism: NCBI:txid1490495